Protein AF-A0A7S3TYK2-F1 (afdb_monomer)

Organism: NCBI:txid141414

Nearest PDB structures (foldseek):
  1ftf-assembly1_C  TM=8.155E-01  e=1.226E-03  Streptococcus pneumoniae
  5cxd-assembly1_A  TM=7.298E-01  e=4.587E-03  Staphylococcus aureus subsp. aureus COL
  1fth-assembly1_C  TM=6.265E-01  e=1.226E-03  Streptococcus pneumoniae
  1i7f-assembly1_A-2  TM=2.488E-01  e=5.782E+00  Escherichia coli
  5a2y-assembly1_A  TM=2.028E-01  e=7.805E+00  Gallus gallus

Foldseek 3Di:
DLVVQLVPDPDNVVSVVSSVVVVVVVCVVVVHDDDDDDDDDDDDDDDDDDDDDDDDDDDDDDDDDDDDDDDDDDDDDDDPDDDDDDDDPDDDDDDPPPFPFPQVPDPPVPDDPDDDQWRKTKTKFFFPDDLVQAAPVLVVVLVVDDDPVVSRQSSRQVSRQLVRCVVSVAPCSNPHQAADPVRFTDFDDGPPDPDKTKAKEWEDDHGMIMMIITIDDPVPPVVVVPPPDDNPPPVPDDDDDDDDDDDDDDPPPPPQDQKHKFKYKDFLPPQDDPVLCVQQADPVLVVCLVVVVQVDPHDSRSVSRLQVRQLRRQCRTCCSRLVDDQGSHQWHWRHHPVFWIDIDNPDPSNVVSLQDPPPPDSPPWDKDKTKGWDDDPRMIMMMMMIGTGDD

Secondary structure (DSSP, 8-state):
-HHHHHTT-SSHHHHHHHHHHHHHHHHHHHT-PPP------PPPPPPP--------------------------PPPPPTT---PPPPP-SS----------------TTS-TT------EEEEEESS--GGGS-HHHHHHHTT-SSHHHHHHHHHHHHHHHHHHHHTT---TTS---B-TTS-B-PPBPTT-SS-BEEEEEEEETTEEEEEEEE--TT-S-----SS--TTTTTTS-PPPPPP----------PPPSEEEEEEEEETT----HHHHHHH--HHHHHHHHHTTT---S-HHHHHHHHHHHHHHHHHHHHHHH-S---GGGSEEEE-TTSEEEEE--SHHHHHHHH-TTSSS---PPEEEEEEEEEETTEEEEEEEEEE---

Radius of gyration: 29.58 Å; Cα contacts (8 Å, |Δi|>4): 521; chains: 1; bounding box: 68×80×82 Å

Sequence (391 aa):
RAASLVRRESSPAAAITRLVLTLLVASVHCGRVCHVTASRALPPRLSEAGAPGRQLRTSLPAAAFSTLFLEPLSLPPLAPGFCVGVALPDADAHLPIQIASDSLARSTSHLTPGVTTSAVVRTISRLGVPTAELHPQELARLEKLRTVGRQLEYAAGRIALRRALLLTGNTYGSHPLLSNEFGAVDMPKRKGSEGALLLGSISHTKGLCVAIVAGSDDHCCNLSPVVGFDIDDLRGVCAATEPDVNESKTPEHMCAPRAAVGVDIERVDRRPMTKLGQRILGEMERRDLQMRMSGLTMSMEAELTLRFSIKEALYKALHPLLRTTIPWHAVRVLPLADGTVEVDTSSDSFNKLLTEPGLEGSTNGRLIATARWTEREGFFLTTAVALREGQ

Mean predicted aligned error: 15.67 Å

pLDDT: mean 71.09, std 26.6, range [22.05, 98.31]

Solvent-accessible surface area (backbone atoms only — not comparable to full-atom values): 24557 Å² total; per-residue (Å²): 111,65,75,65,57,36,74,70,44,94,40,73,68,60,21,50,54,52,44,53,53,54,52,51,54,50,24,69,75,65,79,44,89,79,87,82,87,85,80,83,81,77,78,82,87,79,83,89,82,87,90,88,84,80,92,78,94,79,90,75,89,88,79,82,87,80,84,81,85,78,80,88,79,86,76,80,90,76,72,96,85,76,84,83,81,80,83,78,88,74,84,74,82,77,70,78,77,66,83,68,68,68,71,82,72,74,85,72,91,82,65,73,94,83,74,80,74,52,62,57,33,54,26,70,26,48,58,79,58,73,68,86,72,50,41,72,69,48,48,61,49,41,74,69,46,93,41,72,69,59,30,36,52,52,54,16,24,51,44,14,38,51,54,15,42,49,74,69,75,43,91,56,82,85,58,64,72,46,62,48,97,85,63,50,68,47,60,65,68,42,86,96,44,99,71,23,41,44,33,55,26,60,24,60,47,98,64,40,17,33,11,41,28,35,54,46,58,76,89,38,92,70,69,64,74,56,73,89,54,76,80,75,86,64,82,84,72,84,84,84,78,84,84,85,91,77,90,73,94,64,80,87,72,77,75,74,66,50,59,29,32,12,33,21,44,41,54,48,83,51,80,62,58,79,69,48,54,74,69,47,42,38,73,66,48,49,49,38,59,75,70,50,70,39,70,59,92,68,53,68,52,37,49,51,46,47,54,51,29,44,50,51,2,40,46,51,7,42,32,78,64,64,77,54,91,78,58,51,62,22,51,48,70,44,59,39,79,88,27,43,39,54,63,43,61,84,37,72,66,33,52,48,68,61,68,50,91,76,55,85,66,84,53,94,35,53,77,49,62,50,43,38,42,50,80,54,97,62,25,38,39,20,38,17,43,22,38,54,44,83,125

Structure (mmCIF, N/CA/C/O backbone):
data_AF-A0A7S3TYK2-F1
#
_entry.id   AF-A0A7S3TYK2-F1
#
loop_
_atom_site.group_PDB
_atom_site.id
_atom_site.type_symbol
_atom_site.label_atom_id
_atom_site.label_alt_id
_atom_site.label_comp_id
_atom_site.label_asym_id
_atom_site.label_entity_id
_atom_site.label_seq_id
_atom_site.pdbx_PDB_ins_code
_atom_site.Cartn_x
_atom_site.Cartn_y
_atom_site.Cartn_z
_atom_site.occupancy
_atom_site.B_iso_or_equiv
_atom_site.auth_seq_id
_atom_site.auth_comp_id
_atom_site.auth_asym_id
_atom_site.auth_atom_id
_atom_site.pdbx_PDB_model_num
ATOM 1 N N . ARG A 1 1 ? 42.952 -30.015 13.630 1.00 57.53 1 ARG A N 1
ATOM 2 C CA . ARG A 1 1 ? 42.406 -28.690 14.034 1.00 57.53 1 ARG A CA 1
ATOM 3 C C . ARG A 1 1 ? 40.971 -28.777 14.563 1.00 57.53 1 ARG A C 1
ATOM 5 O O . ARG A 1 1 ? 40.733 -28.292 15.657 1.00 57.53 1 ARG A O 1
ATOM 12 N N . ALA A 1 2 ? 40.028 -29.434 13.877 1.00 50.53 2 ALA A N 1
ATOM 13 C CA . ALA A 1 2 ? 38.657 -29.579 14.393 1.00 50.53 2 ALA A CA 1
ATOM 14 C C . ALA A 1 2 ? 38.597 -30.315 15.753 1.00 50.53 2 ALA A C 1
ATOM 16 O O . ALA A 1 2 ? 38.024 -29.808 16.710 1.00 50.53 2 ALA A O 1
ATOM 17 N N . ALA A 1 3 ? 39.326 -31.426 15.902 1.00 54.59 3 ALA A N 1
ATOM 18 C CA . ALA A 1 3 ? 39.396 -32.170 17.166 1.00 54.59 3 ALA A CA 1
ATOM 19 C C . ALA A 1 3 ? 40.018 -31.387 18.346 1.00 54.59 3 ALA A C 1
ATOM 21 O O . ALA A 1 3 ? 39.731 -31.697 19.498 1.00 54.59 3 ALA A O 1
ATOM 22 N N . SER A 1 4 ? 40.862 -30.377 18.093 1.00 59.19 4 SER A N 1
ATOM 23 C CA . SER A 1 4 ? 41.427 -29.526 19.155 1.00 59.19 4 SER A CA 1
ATOM 24 C C . SER A 1 4 ? 40.485 -28.390 19.567 1.00 59.19 4 SER A C 1
ATOM 26 O O . SER A 1 4 ? 40.604 -27.895 20.682 1.00 59.19 4 SER A O 1
ATOM 28 N N . LEU A 1 5 ? 39.546 -27.994 18.697 1.00 57.41 5 LEU A N 1
ATOM 29 C CA . LEU A 1 5 ? 38.489 -27.024 19.009 1.00 57.41 5 LEU A CA 1
ATOM 30 C C . LEU A 1 5 ? 37.392 -27.657 19.876 1.00 57.41 5 LEU A C 1
ATOM 32 O O . LEU A 1 5 ? 36.951 -27.041 20.837 1.00 57.41 5 LEU A O 1
ATOM 36 N N . VAL A 1 6 ? 37.037 -28.916 19.603 1.00 65.88 6 VAL A N 1
ATOM 37 C CA . VAL A 1 6 ? 36.056 -29.699 20.382 1.00 65.88 6 VAL A CA 1
ATOM 38 C C . VAL A 1 6 ? 36.485 -29.872 21.844 1.00 65.88 6 VAL A C 1
ATOM 40 O O . VAL A 1 6 ? 35.652 -29.792 22.736 1.00 65.88 6 VAL A O 1
ATOM 43 N N . ARG A 1 7 ? 37.789 -30.041 22.118 1.00 68.50 7 ARG A N 1
ATOM 44 C CA . ARG A 1 7 ? 38.314 -30.231 23.488 1.00 68.50 7 ARG A CA 1
ATOM 45 C C . ARG A 1 7 ? 38.231 -28.991 24.384 1.00 68.50 7 ARG A C 1
ATOM 47 O O . ARG A 1 7 ? 38.480 -29.112 25.576 1.00 68.50 7 ARG A O 1
ATOM 54 N N . ARG A 1 8 ? 37.948 -27.809 23.827 1.00 70.94 8 ARG A N 1
ATOM 55 C CA . ARG A 1 8 ? 37.849 -26.553 24.592 1.00 70.94 8 ARG A CA 1
ATOM 56 C C . ARG A 1 8 ? 36.420 -26.208 25.007 1.00 70.94 8 ARG A C 1
ATOM 58 O O . ARG A 1 8 ? 36.238 -25.254 25.754 1.00 70.94 8 ARG A O 1
ATOM 65 N N . GLU A 1 9 ? 35.428 -26.956 24.534 1.00 83.25 9 GLU A N 1
ATOM 66 C CA . GLU A 1 9 ? 34.027 -26.714 24.866 1.00 83.25 9 GLU A CA 1
ATOM 67 C C . GLU A 1 9 ? 33.647 -27.454 26.150 1.00 83.25 9 GLU A C 1
ATOM 69 O O . GLU A 1 9 ? 33.876 -28.655 26.284 1.00 83.25 9 GLU A O 1
ATOM 74 N N . SER A 1 10 ? 33.041 -26.738 27.095 1.00 63.88 10 SER A N 1
ATOM 75 C CA . SER A 1 10 ? 32.601 -27.290 28.383 1.00 63.88 10 SER A CA 1
ATOM 76 C C . SER A 1 10 ? 31.317 -28.120 28.280 1.00 63.88 10 SER A C 1
ATOM 78 O O . SER A 1 10 ? 31.002 -28.878 29.194 1.00 63.88 10 SER A O 1
ATOM 80 N N . SER A 1 11 ? 30.583 -28.009 27.166 1.00 83.44 11 SER A N 1
ATOM 81 C CA . SER A 1 11 ? 29.354 -28.759 26.905 1.00 83.44 11 SER A CA 1
ATOM 82 C C . SER A 1 11 ? 29.514 -29.693 25.700 1.00 83.44 11 SER A C 1
ATOM 84 O O . SER A 1 11 ? 29.890 -29.227 24.619 1.00 83.44 11 SER A O 1
ATOM 86 N N . PRO A 1 12 ? 29.146 -30.985 25.823 1.00 73.38 12 PRO A N 1
ATOM 87 C CA . PRO A 1 12 ? 29.157 -31.930 24.707 1.00 73.38 12 PRO A CA 1
ATOM 88 C C . PRO A 1 12 ? 28.319 -31.461 23.511 1.00 73.38 12 PRO A C 1
ATOM 90 O O . PRO A 1 12 ? 28.719 -31.652 22.365 1.00 73.38 12 PRO A O 1
ATOM 93 N N . ALA A 1 13 ? 27.187 -30.796 23.766 1.00 68.25 13 ALA A N 1
ATOM 94 C CA . ALA A 1 13 ? 26.319 -30.274 22.713 1.00 68.25 13 ALA A CA 1
ATOM 95 C C . ALA A 1 13 ? 26.994 -29.129 21.938 1.00 68.25 13 ALA A C 1
ATOM 97 O O . ALA A 1 13 ? 26.976 -29.121 20.709 1.00 68.25 13 ALA A O 1
ATOM 98 N N . ALA A 1 14 ? 27.663 -28.208 22.641 1.00 70.94 14 ALA A N 1
ATOM 99 C CA . ALA A 1 14 ? 28.413 -27.119 22.011 1.00 70.94 14 ALA A CA 1
ATOM 100 C C . ALA A 1 14 ? 29.589 -27.654 21.175 1.00 70.94 14 ALA A C 1
ATOM 102 O O . ALA A 1 14 ? 29.828 -27.191 20.058 1.00 70.94 14 ALA A O 1
ATOM 103 N N . ALA A 1 15 ? 30.268 -28.687 21.679 1.00 73.88 15 ALA A N 1
ATOM 104 C CA . ALA A 1 15 ? 31.378 -29.339 20.999 1.00 73.88 15 ALA A CA 1
ATOM 105 C C . ALA A 1 15 ? 30.942 -30.008 19.681 1.00 73.88 15 ALA A C 1
ATOM 107 O O . ALA A 1 15 ? 31.610 -29.852 18.656 1.00 73.88 15 ALA A O 1
ATOM 108 N N . ILE A 1 16 ? 29.794 -30.696 19.687 1.00 74.88 16 ILE A N 1
ATOM 109 C CA . ILE A 1 16 ? 29.218 -31.345 18.500 1.00 74.88 16 ILE A CA 1
ATOM 110 C C . ILE A 1 16 ? 28.771 -30.299 17.475 1.00 74.88 16 ILE A C 1
ATOM 112 O O . ILE A 1 16 ? 29.175 -30.381 16.315 1.00 74.88 16 ILE A O 1
ATOM 116 N N . THR A 1 17 ? 28.020 -29.276 17.890 1.00 74.81 17 THR A N 1
ATOM 117 C CA . THR A 1 17 ? 27.555 -28.210 16.986 1.00 74.81 17 THR A CA 1
ATOM 118 C C . THR A 1 17 ? 28.724 -27.500 16.306 1.00 74.81 17 THR A C 1
ATOM 120 O O . THR A 1 17 ? 28.705 -27.277 15.094 1.00 74.81 17 THR A O 1
ATOM 123 N N . ARG A 1 18 ? 29.792 -27.199 17.054 1.00 75.50 18 ARG A N 1
ATOM 124 C CA . ARG A 1 18 ? 30.977 -26.517 16.517 1.00 75.50 18 ARG A CA 1
ATOM 125 C C . ARG A 1 18 ? 31.785 -27.403 15.568 1.00 75.50 18 ARG A C 1
ATOM 127 O O . ARG A 1 18 ? 32.309 -26.906 14.568 1.00 75.50 18 ARG A O 1
ATOM 134 N N . LEU A 1 19 ? 31.857 -28.707 15.840 1.00 77.94 19 LEU A N 1
ATOM 135 C CA . LEU A 1 19 ? 32.480 -29.684 14.947 1.00 77.94 19 LEU A CA 1
ATOM 136 C C . LEU A 1 19 ? 31.722 -29.786 13.617 1.00 77.94 19 LEU A C 1
ATOM 138 O O . LEU A 1 19 ? 32.347 -29.712 12.560 1.00 77.94 19 LEU A O 1
ATOM 142 N N . VAL A 1 20 ? 30.392 -29.888 13.675 1.00 74.75 20 VAL A N 1
ATOM 143 C CA . VAL A 1 20 ? 29.521 -29.987 12.494 1.00 74.75 20 VAL A CA 1
ATOM 144 C C . VAL A 1 20 ? 29.628 -28.730 11.631 1.00 74.75 20 VAL A C 1
ATOM 146 O O . VAL A 1 20 ? 29.866 -28.842 10.430 1.00 74.75 20 VAL A O 1
ATOM 149 N N . LEU A 1 21 ? 29.572 -27.535 12.232 1.00 71.44 21 LEU A N 1
ATOM 150 C CA . LEU A 1 21 ? 29.748 -26.275 11.499 1.00 71.44 21 LEU A CA 1
ATOM 151 C C . LEU A 1 21 ? 31.120 -26.180 10.821 1.00 71.44 21 LEU A C 1
ATOM 153 O O . LEU A 1 21 ? 31.219 -25.768 9.668 1.00 71.44 21 LEU A O 1
ATOM 157 N N . THR A 1 22 ? 32.182 -26.589 11.517 1.00 75.81 22 THR A N 1
ATOM 158 C CA . THR A 1 22 ? 33.546 -26.533 10.968 1.00 75.81 22 THR A CA 1
ATOM 159 C C . THR A 1 22 ? 33.706 -27.476 9.772 1.00 75.81 22 THR A C 1
ATOM 161 O O . THR A 1 22 ? 34.345 -27.118 8.784 1.00 75.81 22 THR A O 1
ATOM 164 N N . LEU A 1 23 ? 33.114 -28.671 9.840 1.00 74.50 23 LEU A N 1
ATOM 165 C CA . LEU A 1 23 ? 33.174 -29.661 8.763 1.00 74.50 23 LEU A CA 1
ATOM 166 C C . LEU A 1 23 ? 32.279 -29.281 7.574 1.00 74.50 23 LEU A C 1
ATOM 168 O O . LEU A 1 23 ? 32.667 -29.527 6.432 1.00 74.50 23 LEU A O 1
ATOM 172 N N . LEU A 1 24 ? 31.143 -28.619 7.816 1.00 69.50 24 LEU A N 1
ATOM 173 C CA . LEU A 1 24 ? 30.298 -28.038 6.767 1.00 69.50 24 LEU A CA 1
ATOM 174 C C . LEU A 1 24 ? 31.032 -26.937 5.997 1.00 69.50 24 LEU A C 1
ATOM 176 O O . LEU A 1 24 ? 31.097 -26.994 4.772 1.00 69.50 24 LEU A O 1
ATOM 180 N N . VAL A 1 25 ? 31.657 -25.985 6.699 1.00 70.06 25 VAL A N 1
ATOM 181 C CA . VAL A 1 25 ? 32.427 -24.905 6.057 1.00 70.06 25 VAL A CA 1
ATOM 182 C C . VAL A 1 25 ? 33.594 -25.470 5.240 1.00 70.06 25 VAL A C 1
ATOM 184 O O . VAL A 1 25 ? 33.816 -25.045 4.107 1.00 70.06 25 VAL A O 1
ATOM 187 N N . ALA A 1 26 ? 34.303 -26.470 5.773 1.00 66.25 26 ALA A N 1
ATOM 188 C CA . ALA A 1 26 ? 35.385 -27.137 5.050 1.00 66.25 26 ALA A CA 1
ATOM 189 C C . ALA A 1 26 ? 34.886 -27.898 3.806 1.00 66.25 26 ALA A C 1
ATOM 191 O O . ALA A 1 26 ? 35.531 -27.853 2.762 1.00 66.25 26 ALA A O 1
ATOM 192 N N . SER A 1 27 ? 33.721 -28.547 3.886 1.00 66.12 27 SER A N 1
ATOM 193 C CA . SER A 1 27 ? 33.131 -29.288 2.760 1.00 66.12 27 SER A CA 1
ATOM 194 C C . SER A 1 27 ? 32.683 -28.354 1.630 1.00 66.12 27 SER A C 1
ATOM 196 O O . SER A 1 27 ? 32.920 -28.654 0.461 1.00 66.12 27 SER A O 1
ATOM 198 N N . VAL A 1 28 ? 32.127 -27.183 1.972 1.00 64.38 28 VAL A N 1
ATOM 199 C CA . VAL A 1 28 ? 31.764 -26.133 1.003 1.00 64.38 28 VAL A CA 1
ATOM 200 C C . VAL A 1 28 ? 33.003 -25.569 0.304 1.00 64.38 28 VAL A C 1
ATOM 202 O O . VAL A 1 28 ? 32.980 -25.363 -0.904 1.00 64.38 28 VAL A O 1
ATOM 205 N N . HIS A 1 29 ? 34.104 -25.357 1.031 1.00 58.84 29 HIS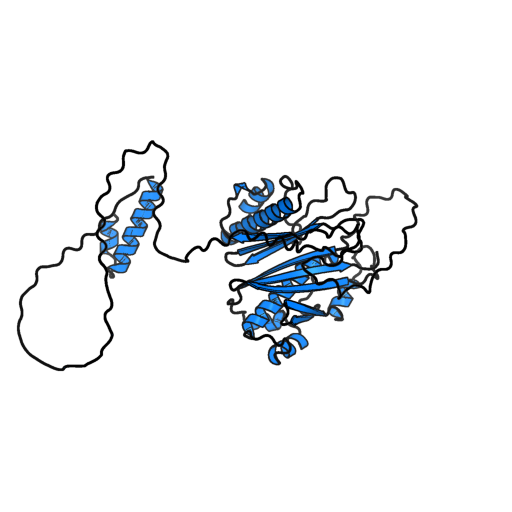 A N 1
ATOM 206 C CA . HIS A 1 29 ? 35.347 -24.855 0.433 1.00 58.84 29 HIS A CA 1
ATOM 207 C C . HIS A 1 29 ? 36.087 -25.889 -0.425 1.00 58.84 29 HIS A C 1
ATOM 209 O O . HIS A 1 29 ? 36.762 -25.513 -1.379 1.00 58.84 29 HIS A O 1
ATOM 215 N N . CYS A 1 30 ? 35.989 -27.181 -0.101 1.00 62.91 30 CYS A N 1
ATOM 216 C CA . CYS A 1 30 ? 36.745 -28.229 -0.792 1.00 62.91 30 CYS A CA 1
ATOM 217 C C . CYS A 1 30 ? 35.944 -28.990 -1.860 1.00 62.91 30 CYS A C 1
ATOM 219 O O . CYS A 1 30 ? 36.505 -29.881 -2.499 1.00 62.91 30 CYS A O 1
ATOM 221 N N . GLY A 1 31 ? 34.653 -28.689 -2.044 1.00 52.34 31 GLY A N 1
ATOM 222 C CA . GLY A 1 31 ? 33.799 -29.343 -3.044 1.00 52.34 31 GLY A CA 1
ATOM 223 C C . GLY A 1 31 ? 33.632 -30.854 -2.837 1.00 52.34 31 GLY A C 1
ATOM 224 O O . GLY A 1 31 ? 33.371 -31.582 -3.791 1.00 52.34 31 GLY A O 1
ATOM 225 N N . ARG A 1 32 ? 33.823 -31.352 -1.608 1.00 59.31 32 ARG A N 1
ATOM 226 C CA . ARG A 1 32 ? 33.718 -32.778 -1.255 1.00 59.31 32 ARG A CA 1
ATOM 227 C C . ARG A 1 32 ? 32.780 -32.963 -0.071 1.00 59.31 32 ARG A C 1
ATOM 229 O O . ARG A 1 32 ? 32.849 -32.212 0.898 1.00 59.31 32 ARG A O 1
ATOM 236 N N . VAL A 1 33 ? 31.947 -34.000 -0.133 1.00 52.78 33 VAL A N 1
ATOM 237 C CA . VAL A 1 33 ? 31.045 -34.389 0.957 1.00 52.78 33 VAL A CA 1
ATOM 238 C C . VAL A 1 33 ? 31.831 -35.198 1.990 1.00 52.78 33 VAL A C 1
ATOM 240 O O . VAL A 1 33 ? 32.368 -36.259 1.679 1.00 52.78 33 VAL A O 1
ATOM 243 N N . CYS A 1 34 ? 31.913 -34.700 3.224 1.00 51.66 34 CYS A N 1
ATOM 244 C CA . CYS A 1 34 ? 32.485 -35.446 4.344 1.00 51.66 34 CYS A CA 1
ATOM 245 C C . CYS A 1 34 ? 31.383 -36.227 5.072 1.00 51.66 34 CYS A C 1
ATOM 247 O O . CYS A 1 34 ? 30.468 -35.623 5.629 1.00 51.66 34 CYS A O 1
ATOM 249 N N . HIS A 1 35 ? 31.492 -37.556 5.134 1.00 43.44 35 HIS A N 1
ATOM 250 C CA . HIS A 1 35 ? 30.648 -38.370 6.011 1.00 43.44 35 HIS A CA 1
ATOM 251 C C . HIS A 1 35 ? 31.248 -38.426 7.419 1.00 43.44 35 HIS A C 1
ATOM 253 O O . HIS A 1 35 ? 32.410 -38.791 7.593 1.00 43.44 35 HIS A O 1
ATOM 259 N N . VAL A 1 36 ? 30.452 -38.070 8.429 1.00 44.28 36 VAL A N 1
ATOM 260 C CA . VAL A 1 36 ? 30.838 -38.153 9.843 1.00 44.28 36 VAL A CA 1
ATOM 261 C C . VAL A 1 36 ? 29.920 -39.150 10.532 1.00 44.28 36 VAL A C 1
ATOM 263 O O . VAL A 1 36 ? 28.745 -38.870 10.751 1.00 44.28 36 VAL A O 1
ATOM 266 N N . THR A 1 37 ? 30.453 -40.312 10.890 1.00 36.19 37 THR A N 1
ATOM 267 C CA . THR A 1 37 ? 29.760 -41.303 11.717 1.00 36.19 37 THR A CA 1
ATOM 268 C C . THR A 1 37 ? 30.223 -41.171 13.163 1.00 36.19 37 THR A C 1
ATOM 270 O O . THR A 1 37 ? 31.395 -41.368 13.481 1.00 36.19 37 THR A O 1
ATOM 273 N N . ALA A 1 38 ? 29.299 -40.830 14.061 1.00 38.00 38 ALA A N 1
ATOM 274 C CA . ALA A 1 38 ? 29.536 -40.866 15.498 1.00 38.00 38 ALA A CA 1
ATOM 275 C C . ALA A 1 38 ? 29.040 -42.210 16.042 1.00 38.00 38 ALA A C 1
ATOM 277 O O . ALA A 1 38 ? 27.839 -42.466 16.050 1.00 38.00 38 ALA A O 1
ATOM 278 N N . SER A 1 39 ? 29.955 -43.069 16.495 1.00 30.45 39 SER A N 1
ATOM 279 C CA . SER A 1 39 ? 29.592 -44.313 17.178 1.00 30.45 39 SER A CA 1
ATOM 280 C C . SER A 1 39 ? 29.757 -44.127 18.684 1.00 30.45 39 SER A C 1
ATOM 282 O O . SER A 1 39 ? 30.829 -43.749 19.163 1.00 30.45 39 SER A O 1
ATOM 284 N N . ARG A 1 40 ? 28.678 -44.335 19.442 1.00 32.88 40 ARG A N 1
ATOM 285 C CA . ARG A 1 40 ? 28.675 -44.206 20.903 1.00 32.88 40 ARG A CA 1
ATOM 286 C C . ARG A 1 40 ? 29.129 -45.535 21.505 1.00 32.88 40 ARG A C 1
ATOM 288 O O . ARG A 1 40 ? 28.335 -46.461 21.614 1.00 32.88 40 ARG A O 1
ATOM 295 N N . ALA A 1 41 ? 30.394 -45.628 21.910 1.00 31.11 41 ALA A N 1
ATOM 296 C CA . ALA A 1 41 ? 30.850 -46.737 22.743 1.00 31.11 41 ALA A CA 1
ATOM 297 C C . ALA A 1 41 ? 30.237 -46.586 24.147 1.00 31.11 41 ALA A C 1
ATOM 299 O O . ALA A 1 41 ? 30.532 -45.628 24.864 1.00 31.11 41 ALA A O 1
ATOM 300 N N . LEU A 1 42 ? 29.333 -47.495 24.518 1.00 32.03 42 LEU A N 1
ATOM 301 C CA . LEU A 1 42 ? 28.845 -47.619 25.893 1.00 32.03 42 LEU A CA 1
ATOM 302 C C . LEU A 1 42 ? 29.972 -48.196 26.768 1.00 32.03 42 LEU A C 1
ATOM 304 O O . LEU A 1 42 ? 30.588 -49.184 26.364 1.00 32.03 42 LEU A O 1
ATOM 308 N N . PRO A 1 43 ? 30.259 -47.621 27.949 1.00 36.41 43 PRO A N 1
ATOM 309 C CA . PRO A 1 43 ? 31.208 -48.221 28.877 1.00 36.41 43 PRO A CA 1
ATOM 310 C C . PRO A 1 43 ? 30.629 -49.519 29.474 1.00 36.41 43 PRO A C 1
ATOM 312 O O . PRO A 1 43 ? 29.403 -49.664 29.558 1.00 36.41 43 PRO A O 1
ATOM 315 N N . PRO A 1 44 ? 31.483 -50.467 29.900 1.00 34.44 44 PRO A N 1
ATOM 316 C CA . PRO A 1 44 ? 31.028 -51.713 30.501 1.00 34.44 44 PRO A CA 1
ATOM 317 C C . PRO A 1 44 ? 30.313 -51.443 31.831 1.00 34.44 44 PRO A C 1
ATOM 319 O O . PRO A 1 44 ? 30.749 -50.619 32.637 1.00 34.44 44 PRO A O 1
ATOM 322 N N . ARG A 1 45 ? 29.196 -52.149 32.046 1.00 31.14 45 ARG A N 1
ATOM 323 C CA . ARG A 1 45 ? 28.434 -52.142 33.301 1.00 31.14 45 ARG A CA 1
ATOM 324 C C . ARG A 1 45 ? 29.325 -52.640 34.443 1.00 31.14 45 ARG A C 1
ATOM 326 O O . ARG A 1 45 ? 29.770 -53.782 34.406 1.00 31.14 45 ARG A O 1
ATOM 333 N N . LEU A 1 46 ? 29.529 -51.805 35.459 1.00 36.69 46 LEU A N 1
ATOM 334 C CA . LEU A 1 46 ? 29.974 -52.247 36.779 1.00 36.69 46 LEU A CA 1
ATOM 335 C C . LEU A 1 46 ? 28.747 -52.614 37.621 1.00 36.69 46 LEU A C 1
ATOM 337 O O . LEU A 1 46 ? 27.721 -51.934 37.582 1.00 36.69 46 LEU A O 1
ATOM 341 N N 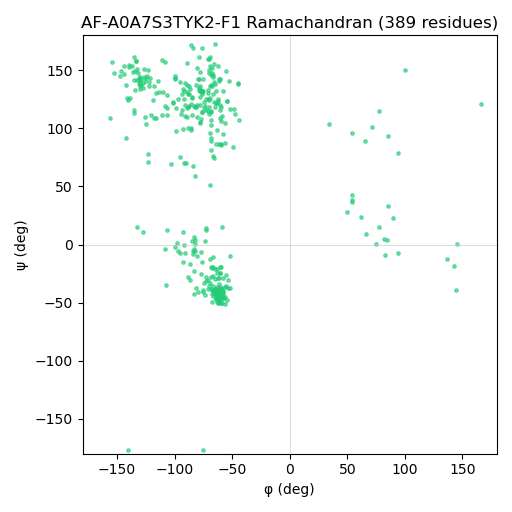. SER A 1 47 ? 28.875 -53.742 38.308 1.00 36.00 47 SER A N 1
ATOM 342 C CA . SER A 1 47 ? 27.877 -54.437 39.114 1.00 36.00 47 SER A CA 1
ATOM 343 C C . SER A 1 47 ? 27.493 -53.710 40.407 1.00 36.00 47 SER A C 1
ATOM 345 O O . SER A 1 47 ? 28.207 -52.849 40.913 1.00 36.00 47 SER A O 1
ATOM 347 N N . GLU A 1 48 ? 26.336 -54.128 40.909 1.00 42.41 48 GLU A N 1
ATOM 348 C CA . GLU A 1 48 ? 25.536 -53.659 42.039 1.00 42.41 48 GLU A CA 1
ATOM 349 C C . GLU A 1 48 ? 26.245 -53.598 43.405 1.00 42.41 48 GLU A C 1
ATOM 351 O O . GLU A 1 48 ? 27.045 -54.468 43.740 1.00 42.41 48 GLU A O 1
ATOM 356 N N . ALA A 1 49 ? 25.815 -52.645 44.245 1.00 34.38 49 ALA A N 1
ATOM 357 C CA . ALA A 1 49 ? 25.749 -52.804 45.701 1.00 34.38 49 ALA A CA 1
ATOM 358 C C . ALA A 1 49 ? 24.715 -51.838 46.330 1.00 34.38 49 ALA A C 1
ATOM 360 O O . ALA A 1 49 ? 24.942 -50.636 46.399 1.00 34.38 49 ALA A O 1
ATOM 361 N N . GLY A 1 50 ? 23.593 -52.397 46.804 1.00 34.06 50 GLY A N 1
ATOM 362 C CA . GLY A 1 50 ? 23.084 -52.199 48.171 1.00 34.06 50 GLY A CA 1
ATOM 363 C C . GLY A 1 50 ? 22.353 -50.906 48.591 1.00 34.06 50 GLY A C 1
ATOM 364 O O . GLY A 1 50 ? 22.983 -49.890 48.846 1.00 34.06 50 GLY A O 1
ATOM 365 N N . ALA A 1 51 ? 21.063 -51.092 48.927 1.00 34.75 51 ALA A N 1
ATOM 366 C CA . ALA A 1 51 ? 20.317 -50.499 50.063 1.00 34.75 51 ALA A CA 1
ATOM 367 C C . ALA A 1 51 ? 19.378 -49.276 49.825 1.00 34.75 51 ALA A C 1
ATOM 369 O O . ALA A 1 51 ? 19.566 -48.510 48.885 1.00 34.75 51 ALA A O 1
ATOM 370 N N . PRO A 1 52 ? 18.289 -49.142 50.630 1.00 46.75 52 PRO A N 1
ATOM 371 C CA . PRO A 1 52 ? 16.952 -48.807 50.120 1.00 46.75 52 PRO A CA 1
ATOM 372 C C . PRO A 1 52 ? 16.440 -47.408 50.507 1.00 46.75 52 PRO A C 1
ATOM 374 O O . PRO A 1 52 ? 16.809 -46.862 51.544 1.00 46.75 52 PRO A O 1
ATOM 377 N N . GLY A 1 53 ? 15.466 -46.875 49.756 1.00 31.41 53 GLY A N 1
ATOM 378 C CA . GLY A 1 53 ? 14.628 -45.792 50.278 1.00 31.41 53 GLY A CA 1
ATOM 379 C C . GLY A 1 53 ? 13.773 -45.026 49.266 1.00 31.41 53 GLY A C 1
ATOM 380 O O . GLY A 1 53 ? 14.296 -44.332 48.407 1.00 31.41 53 GLY A O 1
ATOM 381 N N . ARG A 1 54 ? 12.454 -45.069 49.500 1.00 31.39 54 ARG A N 1
ATOM 382 C CA . ARG A 1 54 ? 11.375 -44.182 49.011 1.00 31.39 54 ARG A CA 1
ATOM 383 C C . ARG A 1 54 ? 10.961 -44.254 47.533 1.00 31.39 54 ARG A C 1
ATOM 385 O O . ARG A 1 54 ? 11.499 -43.595 46.653 1.00 31.39 54 ARG A O 1
ATOM 392 N N . GLN A 1 55 ? 9.843 -44.956 47.336 1.00 33.12 55 GLN A N 1
ATOM 393 C CA . GLN A 1 55 ? 8.924 -44.787 46.213 1.00 33.12 55 GLN A CA 1
ATOM 394 C C . GLN A 1 55 ? 8.311 -43.378 46.213 1.00 33.12 55 GLN A C 1
ATOM 396 O O . GLN A 1 55 ? 7.652 -42.982 47.174 1.00 33.12 55 GLN A O 1
ATOM 401 N N . LEU A 1 56 ? 8.447 -42.670 45.095 1.00 29.53 56 LEU A N 1
ATOM 402 C CA . LEU A 1 56 ? 7.563 -41.577 44.700 1.00 29.53 56 LEU A CA 1
ATOM 403 C C . LEU A 1 56 ? 6.952 -41.962 43.352 1.00 29.53 56 LEU A C 1
ATOM 405 O O . LEU A 1 56 ? 7.647 -42.090 42.347 1.00 29.53 56 LEU A O 1
ATOM 409 N N . ARG A 1 57 ? 5.642 -42.226 43.370 1.00 30.61 57 ARG A N 1
ATOM 410 C CA . ARG A 1 57 ? 4.822 -42.450 42.179 1.00 30.61 57 ARG A CA 1
ATOM 411 C C . ARG A 1 57 ? 4.614 -41.115 41.468 1.00 30.61 57 ARG A C 1
ATOM 413 O O . ARG A 1 57 ? 3.904 -40.265 41.993 1.00 30.61 57 ARG A O 1
ATOM 420 N N . THR A 1 58 ? 5.121 -40.986 40.249 1.00 29.66 58 THR A N 1
ATOM 421 C CA . THR A 1 58 ? 4.507 -40.141 39.220 1.00 29.66 58 THR A CA 1
ATOM 422 C C . THR A 1 58 ? 4.498 -40.917 37.907 1.00 29.66 58 THR A C 1
ATOM 424 O O . THR A 1 58 ? 5.525 -41.332 37.379 1.00 29.66 58 THR A O 1
ATOM 427 N N . SER A 1 59 ? 3.292 -41.201 37.429 1.00 28.83 59 SER A N 1
ATOM 428 C CA . SER A 1 59 ? 3.009 -41.873 36.167 1.00 28.83 59 SER A CA 1
ATOM 429 C C . SER A 1 59 ? 2.978 -40.850 35.032 1.00 28.83 59 SER A C 1
ATOM 431 O O . SER A 1 59 ? 2.138 -39.954 35.049 1.00 28.83 59 SER A O 1
ATOM 433 N N . LEU A 1 60 ? 3.837 -41.024 34.029 1.00 30.34 60 LEU A N 1
ATOM 434 C CA . LEU A 1 60 ? 3.680 -40.460 32.686 1.00 30.34 60 LEU A CA 1
ATOM 435 C C . LEU A 1 60 ? 3.876 -41.606 31.678 1.00 30.34 60 LEU A C 1
ATOM 437 O O . LEU A 1 60 ? 4.791 -42.411 31.869 1.00 30.34 60 LEU A O 1
ATOM 441 N N . PRO A 1 61 ? 3.015 -41.745 30.655 1.00 34.50 61 PRO A N 1
ATOM 442 C CA . PRO A 1 61 ? 3.027 -42.917 29.793 1.00 34.50 61 PRO A CA 1
ATOM 443 C C . PRO A 1 61 ? 4.160 -42.848 28.765 1.00 34.50 61 PRO A C 1
ATOM 445 O O . PRO A 1 61 ? 4.344 -41.852 28.067 1.00 34.50 61 PRO A O 1
ATOM 448 N N . ALA A 1 62 ? 4.889 -43.957 28.665 1.00 31.50 62 ALA A N 1
ATOM 449 C CA . ALA A 1 62 ? 5.794 -44.266 27.573 1.00 31.50 62 ALA A CA 1
ATOM 450 C C . ALA A 1 62 ? 4.983 -44.705 26.345 1.00 31.50 62 ALA A C 1
ATOM 452 O O . ALA A 1 62 ? 4.165 -45.618 26.444 1.00 31.50 62 ALA A O 1
ATOM 453 N N . ALA A 1 63 ? 5.246 -44.104 25.185 1.00 29.45 63 ALA A N 1
ATOM 454 C CA . ALA A 1 63 ? 4.773 -44.618 23.907 1.00 29.45 63 ALA A CA 1
ATOM 455 C C . ALA A 1 63 ? 5.898 -44.571 22.860 1.00 29.45 63 ALA A C 1
ATOM 457 O O . ALA A 1 63 ? 6.358 -43.506 22.463 1.00 29.45 63 ALA A O 1
ATOM 458 N N . ALA A 1 64 ? 6.310 -45.779 22.468 1.00 27.67 64 ALA A N 1
ATOM 459 C CA . ALA A 1 64 ? 6.813 -46.210 21.164 1.00 27.67 64 ALA A CA 1
ATOM 460 C C . ALA A 1 64 ? 8.001 -45.459 20.521 1.00 27.67 64 ALA A C 1
ATOM 462 O O . ALA A 1 64 ? 7.829 -44.543 19.724 1.00 27.67 64 ALA A O 1
ATOM 463 N N . PHE A 1 65 ? 9.209 -45.999 20.712 1.00 25.34 65 PHE A N 1
ATOM 464 C CA . PHE A 1 65 ? 10.233 -45.969 19.664 1.00 25.34 65 PHE A CA 1
ATOM 465 C C . PHE A 1 65 ? 10.000 -47.168 18.738 1.00 25.34 65 PHE A C 1
ATOM 467 O O . PHE A 1 65 ? 10.177 -48.311 19.154 1.00 25.34 65 PHE A O 1
ATOM 474 N N . SER A 1 66 ? 9.588 -46.909 17.495 1.00 25.34 66 SER A N 1
ATOM 475 C CA . SER A 1 66 ? 9.612 -47.914 16.428 1.00 25.34 66 SER A CA 1
ATOM 476 C C . SER A 1 66 ? 10.966 -47.864 15.730 1.00 25.34 66 SER A C 1
ATOM 478 O O . SER A 1 66 ? 11.347 -46.845 15.157 1.00 25.34 66 SER A O 1
ATOM 480 N N . THR A 1 67 ? 11.697 -48.970 15.796 1.00 25.23 67 THR A N 1
ATOM 481 C CA . THR A 1 67 ? 12.951 -49.191 15.075 1.00 25.23 67 THR A CA 1
ATOM 482 C C . THR A 1 67 ? 12.615 -49.597 13.638 1.00 25.23 67 THR A C 1
ATOM 484 O O . THR A 1 67 ? 12.113 -50.696 13.419 1.00 25.23 67 THR A O 1
ATOM 487 N N . LEU A 1 68 ? 12.874 -48.733 12.655 1.00 22.05 68 LEU A N 1
ATOM 488 C CA . LEU A 1 68 ? 12.848 -49.107 11.237 1.00 22.05 68 LEU A CA 1
ATOM 489 C C . LEU A 1 68 ? 14.242 -49.596 10.831 1.00 22.05 68 LEU A C 1
ATOM 491 O O . LEU A 1 68 ? 15.191 -48.817 10.767 1.00 22.05 68 LEU A O 1
ATOM 495 N N . PHE A 1 69 ? 14.357 -50.899 10.578 1.00 24.73 69 PHE A N 1
ATOM 496 C CA . PHE A 1 69 ? 15.469 -51.480 9.829 1.00 24.73 69 PHE A CA 1
ATOM 497 C C . PHE A 1 69 ? 15.296 -51.114 8.349 1.00 24.73 69 PHE A C 1
ATOM 499 O O . PHE A 1 69 ? 14.252 -51.396 7.766 1.00 24.73 69 PHE A O 1
ATOM 506 N N . LEU A 1 70 ? 16.314 -50.503 7.741 1.00 25.11 70 LEU A N 1
ATOM 507 C CA . LEU A 1 70 ? 16.433 -50.400 6.287 1.00 25.11 70 LEU A CA 1
ATOM 508 C C . LEU A 1 70 ? 17.535 -51.361 5.839 1.00 25.11 70 LEU A C 1
ATOM 510 O O . LEU A 1 70 ? 18.690 -51.215 6.241 1.00 25.11 70 LEU A O 1
ATOM 514 N N . GLU A 1 71 ? 17.161 -52.352 5.032 1.00 26.16 71 GLU A N 1
ATOM 515 C CA . GLU A 1 71 ? 18.109 -53.197 4.306 1.00 26.16 71 GLU A CA 1
ATOM 516 C C . GLU A 1 71 ? 18.805 -52.403 3.185 1.00 26.16 71 GLU A C 1
ATOM 518 O O . GLU A 1 71 ? 18.214 -51.475 2.620 1.00 26.16 71 GLU A O 1
ATOM 523 N N . PRO A 1 72 ? 20.056 -52.744 2.828 1.00 27.31 72 PRO A N 1
ATOM 524 C CA . PRO A 1 72 ? 20.777 -52.039 1.781 1.00 27.31 72 PRO A CA 1
ATOM 525 C C . PRO A 1 72 ? 20.291 -52.481 0.392 1.00 27.31 72 PRO A C 1
ATOM 527 O O . PRO A 1 72 ? 20.647 -53.550 -0.103 1.00 27.31 72 PRO A O 1
ATOM 530 N N . LEU A 1 73 ? 19.520 -51.621 -0.276 1.00 26.72 73 LEU A N 1
ATOM 531 C CA . LEU A 1 73 ? 19.268 -51.722 -1.715 1.00 26.72 73 LEU A CA 1
ATOM 532 C C . LEU A 1 73 ? 20.548 -51.367 -2.491 1.00 26.72 73 LEU A C 1
ATOM 534 O O . LEU A 1 73 ? 21.056 -50.249 -2.405 1.00 26.72 73 LEU A O 1
ATOM 538 N N . SER A 1 74 ? 21.062 -52.323 -3.266 1.00 29.69 74 SER A N 1
ATOM 539 C CA . SER A 1 74 ? 22.147 -52.098 -4.227 1.00 29.69 74 SER A CA 1
ATOM 540 C C . SER A 1 74 ? 21.591 -51.386 -5.462 1.00 29.69 74 SER A C 1
ATOM 542 O O . SER A 1 74 ? 20.791 -51.965 -6.194 1.00 29.69 74 SER A O 1
ATOM 544 N N . LEU A 1 75 ? 22.003 -50.139 -5.703 1.00 35.19 75 LEU A N 1
ATOM 545 C CA . LEU A 1 75 ? 21.682 -49.406 -6.934 1.00 35.19 75 LEU A CA 1
ATOM 546 C C . LEU A 1 75 ? 22.863 -49.448 -7.926 1.00 35.19 75 LEU A C 1
ATOM 548 O O . LEU A 1 75 ? 24.018 -49.414 -7.491 1.00 35.19 75 LEU A O 1
ATOM 552 N N . PRO A 1 76 ? 22.606 -49.507 -9.249 1.00 36.16 76 PRO A N 1
ATOM 553 C CA . PRO A 1 76 ? 23.652 -49.480 -10.272 1.00 36.16 76 PRO A CA 1
ATOM 554 C C . PRO A 1 76 ? 24.313 -48.091 -10.386 1.00 36.16 76 PRO A C 1
ATOM 556 O O . PRO A 1 76 ? 23.720 -47.089 -9.976 1.00 36.16 76 PRO A O 1
ATOM 559 N N . PRO A 1 77 ? 25.535 -47.998 -10.950 1.00 34.22 77 PRO A N 1
ATOM 560 C CA . PRO A 1 77 ? 26.269 -46.739 -11.038 1.00 34.22 77 PRO A CA 1
ATOM 561 C C . PRO A 1 77 ? 25.552 -45.737 -11.954 1.00 34.22 77 PRO A C 1
ATOM 563 O O . PRO A 1 77 ? 25.306 -46.010 -13.128 1.00 34.22 77 PRO A O 1
ATOM 566 N N . LEU A 1 78 ? 25.234 -44.560 -11.410 1.00 36.66 78 LEU A N 1
ATOM 567 C CA . LEU A 1 78 ? 24.696 -43.419 -12.153 1.00 36.66 78 LEU A CA 1
ATOM 568 C C . LEU A 1 78 ? 25.820 -42.658 -12.877 1.00 36.66 78 LEU A C 1
ATOM 570 O O . LEU A 1 78 ? 26.922 -42.492 -12.352 1.00 36.66 78 LEU A O 1
ATOM 574 N N . ALA A 1 79 ? 25.514 -42.179 -14.085 1.00 32.19 79 ALA A N 1
ATOM 575 C CA . ALA A 1 79 ? 26.384 -41.357 -14.926 1.00 32.19 79 ALA A CA 1
ATOM 576 C C . ALA A 1 79 ? 26.746 -40.002 -14.265 1.00 32.19 79 ALA A C 1
ATOM 578 O O . ALA A 1 79 ? 25.974 -39.490 -13.447 1.00 32.19 79 ALA A O 1
ATOM 579 N N . PRO A 1 80 ? 27.897 -39.385 -14.613 1.00 27.02 80 PRO A N 1
ATOM 580 C CA . PRO A 1 80 ? 28.328 -38.121 -14.019 1.00 27.02 80 PRO A CA 1
ATOM 581 C C . PRO A 1 80 ? 27.356 -36.990 -14.379 1.00 27.02 80 PRO A C 1
ATOM 583 O O . PRO A 1 80 ? 27.183 -36.666 -15.551 1.00 27.02 80 PRO A O 1
ATOM 586 N N . GLY A 1 81 ? 26.726 -36.389 -13.363 1.00 31.88 81 GLY A N 1
ATOM 587 C CA . GLY A 1 81 ? 25.821 -35.245 -13.536 1.00 31.88 81 GLY A CA 1
ATOM 588 C C . GLY A 1 81 ? 24.611 -35.167 -12.598 1.00 31.88 81 GLY A C 1
ATOM 589 O O . GLY A 1 81 ? 23.843 -34.218 -12.709 1.00 31.88 81 GLY A O 1
ATOM 590 N N . PHE A 1 82 ? 24.424 -36.107 -11.665 1.00 23.20 82 PHE A N 1
ATOM 591 C CA . PHE A 1 82 ? 23.300 -36.075 -10.719 1.00 23.20 82 PHE A CA 1
ATOM 592 C C . PHE A 1 82 ? 23.705 -35.571 -9.327 1.00 23.20 82 PHE A C 1
ATOM 594 O O . PHE A 1 82 ? 24.549 -36.164 -8.656 1.00 23.20 82 PHE A O 1
ATOM 601 N N . CYS A 1 83 ? 23.047 -34.505 -8.865 1.00 23.00 83 CYS A N 1
ATOM 602 C CA . CYS A 1 83 ? 23.065 -34.074 -7.469 1.00 23.00 83 CYS A CA 1
ATOM 603 C C . CYS A 1 83 ? 21.922 -34.764 -6.711 1.00 23.00 83 CYS A C 1
ATOM 605 O O . CYS A 1 83 ? 20.753 -34.534 -7.011 1.00 23.00 83 CYS A O 1
ATOM 607 N N . VAL A 1 84 ? 22.252 -35.579 -5.707 1.00 23.09 84 VAL A N 1
ATOM 608 C CA . VAL A 1 84 ? 21.283 -36.110 -4.736 1.00 23.09 84 VAL A CA 1
ATOM 609 C C . VAL A 1 84 ? 21.223 -35.139 -3.557 1.00 23.09 84 VAL A C 1
ATOM 611 O O . VAL A 1 84 ? 22.192 -34.994 -2.813 1.00 23.09 84 VAL A O 1
ATOM 614 N N . GLY A 1 85 ? 20.100 -34.435 -3.408 1.00 23.02 85 GLY A N 1
ATOM 615 C CA . GLY A 1 85 ? 19.841 -33.568 -2.260 1.00 23.02 85 GLY A CA 1
ATOM 616 C C . GLY A 1 85 ? 19.421 -34.392 -1.044 1.00 23.02 85 GLY A C 1
ATOM 617 O O . GLY A 1 85 ? 18.411 -35.088 -1.088 1.00 23.02 85 GLY A O 1
ATOM 618 N N . VAL A 1 86 ? 20.188 -34.312 0.043 1.00 22.73 86 VAL A N 1
ATOM 619 C CA . VAL A 1 86 ? 19.796 -34.860 1.348 1.00 22.73 86 VAL A CA 1
ATOM 620 C C . VAL A 1 86 ? 18.888 -33.841 2.037 1.00 22.73 86 VAL A C 1
ATOM 622 O O . VAL A 1 86 ? 19.311 -32.717 2.306 1.00 22.73 86 VAL A O 1
ATOM 625 N N . ALA A 1 87 ? 17.642 -34.229 2.311 1.00 22.05 87 ALA A N 1
ATOM 626 C CA . ALA A 1 87 ? 16.704 -33.440 3.101 1.00 22.05 87 ALA A CA 1
ATOM 627 C C . ALA A 1 87 ? 17.135 -33.427 4.579 1.00 22.05 87 ALA A C 1
ATOM 629 O O . ALA A 1 87 ? 17.327 -34.480 5.189 1.00 22.05 87 ALA A O 1
ATOM 630 N N . LEU A 1 88 ? 17.292 -32.231 5.151 1.00 26.16 88 LEU A N 1
ATOM 631 C CA . LEU A 1 88 ? 17.405 -32.036 6.597 1.00 26.16 88 LEU A CA 1
ATOM 632 C C . LEU A 1 88 ? 15.998 -32.105 7.221 1.00 26.16 88 LEU A C 1
ATOM 634 O O . LEU A 1 88 ? 15.061 -31.590 6.610 1.00 26.16 88 LEU A O 1
ATOM 638 N N . PRO A 1 89 ? 15.827 -32.701 8.415 1.00 28.34 89 PRO A N 1
ATOM 639 C CA . PRO A 1 89 ? 14.541 -32.694 9.097 1.00 28.34 89 PRO A CA 1
ATOM 640 C C . PRO A 1 89 ? 14.253 -31.298 9.676 1.00 28.34 89 PRO A C 1
ATOM 642 O O . PRO A 1 89 ? 15.021 -30.789 10.487 1.00 28.34 89 PRO A O 1
ATOM 645 N N . ASP A 1 90 ? 13.154 -30.715 9.195 1.00 33.62 90 ASP A N 1
ATOM 646 C CA . ASP A 1 90 ? 12.351 -29.592 9.699 1.00 33.62 90 ASP A CA 1
ATOM 647 C C . ASP A 1 90 ? 13.031 -28.426 10.446 1.00 33.62 90 ASP A C 1
ATOM 649 O O . ASP A 1 90 ? 13.237 -28.441 11.660 1.00 33.62 90 ASP A O 1
ATOM 653 N N . ALA A 1 91 ? 13.164 -27.313 9.721 1.00 35.41 91 ALA A N 1
ATOM 654 C CA . ALA A 1 91 ? 12.708 -26.012 10.201 1.00 35.41 91 ALA A CA 1
ATOM 655 C C . ALA A 1 91 ? 11.766 -25.446 9.122 1.00 35.41 91 ALA A C 1
ATOM 657 O O . ALA A 1 91 ? 12.213 -25.126 8.024 1.00 35.41 91 ALA A O 1
ATOM 658 N N . ASP A 1 92 ? 10.473 -25.392 9.441 1.00 37.97 92 ASP A N 1
ATOM 659 C CA . ASP A 1 92 ? 9.350 -24.954 8.601 1.00 37.97 92 ASP A CA 1
ATOM 660 C C . ASP A 1 92 ? 9.061 -25.825 7.367 1.00 37.97 92 ASP A C 1
ATOM 662 O O . ASP A 1 92 ? 9.516 -25.568 6.252 1.00 37.97 92 ASP A O 1
ATOM 666 N N . ALA A 1 93 ? 8.207 -26.832 7.577 1.00 32.53 93 ALA A N 1
ATOM 667 C CA . ALA A 1 93 ? 7.561 -27.612 6.533 1.00 32.53 93 ALA A CA 1
ATOM 668 C C . ALA A 1 93 ? 7.035 -26.701 5.407 1.00 32.53 93 ALA A C 1
ATOM 670 O O . ALA A 1 93 ? 6.042 -25.979 5.540 1.00 32.53 93 ALA A O 1
ATOM 671 N N . HIS A 1 94 ? 7.727 -26.741 4.271 1.00 36.81 94 HIS A N 1
ATOM 672 C CA . HIS A 1 94 ? 7.318 -26.093 3.041 1.00 36.81 94 HIS A CA 1
ATOM 673 C C . HIS A 1 94 ? 6.075 -26.790 2.487 1.00 36.81 94 HIS A C 1
ATOM 675 O O . HIS A 1 94 ? 6.174 -27.699 1.667 1.00 36.81 94 HIS A O 1
ATOM 681 N N . LEU A 1 95 ? 4.889 -26.307 2.850 1.00 29.25 95 LEU A N 1
ATOM 682 C CA . LEU A 1 95 ? 3.781 -26.395 1.908 1.00 29.25 95 LEU A CA 1
ATOM 683 C C . LEU A 1 95 ? 4.191 -25.563 0.684 1.00 29.25 95 LEU A C 1
ATOM 685 O O . LEU A 1 95 ? 4.551 -24.387 0.848 1.00 29.25 95 LEU A O 1
ATOM 689 N N . PRO A 1 96 ? 4.211 -26.111 -0.541 1.00 30.19 96 PRO A N 1
ATOM 690 C CA . PRO A 1 96 ? 4.164 -25.262 -1.712 1.00 30.19 96 PRO A CA 1
ATOM 691 C C . PRO A 1 96 ? 2.837 -24.510 -1.609 1.00 30.19 96 PRO A C 1
ATOM 693 O O . PRO A 1 96 ? 1.775 -25.103 -1.774 1.00 30.19 96 PRO A O 1
ATOM 696 N N . ILE A 1 97 ? 2.885 -23.206 -1.322 1.00 37.53 97 ILE A N 1
ATOM 697 C CA . ILE A 1 97 ? 1.805 -22.344 -1.792 1.00 37.53 97 ILE A CA 1
ATOM 698 C C . ILE A 1 97 ? 1.942 -22.479 -3.301 1.00 37.53 97 ILE A C 1
ATOM 700 O O . ILE A 1 97 ? 2.869 -21.918 -3.896 1.00 37.53 97 ILE A O 1
ATOM 704 N N . GLN A 1 98 ? 1.115 -23.347 -3.894 1.00 31.97 98 GLN A N 1
ATOM 705 C CA . GLN A 1 98 ? 0.895 -23.329 -5.328 1.00 31.97 98 GLN A CA 1
ATOM 706 C C . GLN A 1 98 ? 0.709 -21.863 -5.688 1.00 31.97 98 GLN A C 1
ATOM 708 O O . GLN A 1 98 ? 0.079 -21.121 -4.932 1.00 31.97 98 GLN A O 1
ATOM 713 N N . ILE A 1 99 ? 1.303 -21.433 -6.799 1.00 34.19 99 ILE A N 1
ATOM 714 C CA . ILE A 1 99 ? 0.959 -20.153 -7.403 1.00 34.19 99 ILE A CA 1
ATOM 715 C C . ILE A 1 99 ? -0.533 -20.267 -7.715 1.00 34.19 99 ILE A C 1
ATOM 717 O O . ILE A 1 99 ? -0.920 -20.708 -8.794 1.00 34.19 99 ILE A O 1
ATOM 721 N N . ALA A 1 100 ? -1.371 -19.949 -6.733 1.00 33.44 100 ALA A N 1
ATOM 722 C CA . ALA A 1 100 ? -2.768 -19.696 -6.920 1.00 33.44 100 ALA A CA 1
ATOM 723 C C . ALA A 1 100 ? -2.748 -18.399 -7.710 1.00 33.44 100 ALA A C 1
ATOM 725 O O . ALA A 1 100 ? -2.681 -17.292 -7.174 1.00 33.44 100 ALA A O 1
ATOM 726 N N . SER A 1 101 ? -2.696 -18.558 -9.029 1.00 38.16 101 SER A N 1
ATOM 727 C CA . SER A 1 101 ? -3.402 -17.631 -9.878 1.00 38.16 101 SER A CA 1
ATOM 728 C C . SER A 1 101 ? -4.854 -17.775 -9.448 1.00 38.16 101 SER A C 1
ATOM 730 O O . SER A 1 101 ? -5.613 -18.566 -9.998 1.00 38.16 101 SER A O 1
ATOM 732 N N . ASP A 1 102 ? -5.237 -17.030 -8.413 1.00 37.25 102 ASP A N 1
ATOM 733 C CA . ASP A 1 102 ? -6.625 -16.649 -8.246 1.00 37.25 102 ASP A CA 1
ATOM 734 C C . ASP A 1 102 ? -6.905 -15.715 -9.424 1.00 37.25 102 ASP A C 1
ATOM 736 O O . ASP A 1 102 ? -6.912 -14.490 -9.320 1.00 37.25 102 ASP A O 1
ATOM 740 N N . SER A 1 103 ? -7.066 -16.326 -10.598 1.00 34.34 103 SER A N 1
ATOM 741 C CA . SER A 1 103 ? -7.861 -15.786 -11.673 1.00 34.34 103 SER A CA 1
ATOM 742 C C . SER A 1 103 ? -9.257 -15.697 -11.082 1.00 34.34 103 SER A C 1
ATOM 744 O O . SER A 1 103 ? -10.075 -16.607 -11.211 1.00 34.34 103 SER A O 1
ATOM 746 N N . LEU A 1 104 ? -9.533 -14.588 -10.403 1.00 35.62 104 LEU A N 1
ATOM 747 C CA . LEU A 1 104 ? -10.880 -14.144 -10.080 1.00 35.62 104 LEU A CA 1
ATOM 748 C C . LEU A 1 104 ? -11.578 -13.704 -11.383 1.00 35.62 104 LEU A C 1
ATOM 750 O O . LEU A 1 104 ? -12.143 -12.627 -11.482 1.00 35.62 104 LEU A O 1
ATOM 754 N N . ALA A 1 105 ? -11.544 -14.565 -12.400 1.00 32.00 105 ALA A N 1
ATOM 755 C CA . ALA A 1 105 ? -12.441 -14.557 -13.536 1.00 32.00 105 ALA A CA 1
ATOM 756 C C . ALA A 1 105 ? -13.623 -15.455 -13.156 1.00 32.00 105 ALA A C 1
ATOM 758 O O . ALA A 1 105 ? -13.760 -16.577 -13.642 1.00 32.00 105 ALA A O 1
ATOM 759 N N . ARG A 1 106 ? -14.464 -15.009 -12.213 1.00 31.73 106 ARG A N 1
ATOM 760 C CA . ARG A 1 106 ? -15.792 -15.621 -12.107 1.00 31.73 106 ARG A CA 1
ATOM 761 C C . ARG A 1 106 ? -16.573 -15.200 -13.345 1.00 31.73 106 ARG A C 1
ATOM 763 O O . ARG A 1 106 ? -16.654 -14.018 -13.655 1.00 31.73 106 ARG A O 1
ATOM 770 N N . SER A 1 107 ? -17.092 -16.201 -14.050 1.00 29.92 107 SER A N 1
ATOM 771 C CA . SER A 1 107 ? -17.950 -16.076 -15.224 1.00 29.92 107 SER A CA 1
ATOM 772 C C . SER A 1 107 ? -19.072 -15.059 -14.979 1.00 29.92 107 SER A C 1
ATOM 774 O O . SER A 1 107 ? -19.963 -15.290 -14.166 1.00 29.92 107 SER A O 1
ATOM 776 N N . THR A 1 108 ? -19.023 -13.926 -15.677 1.00 32.88 108 THR A N 1
ATOM 777 C CA . THR A 1 108 ? -20.090 -12.922 -15.732 1.00 32.88 108 THR A CA 1
ATOM 778 C C . THR A 1 108 ? -21.008 -13.230 -16.916 1.00 32.88 108 THR A C 1
ATOM 780 O O . THR A 1 108 ? -21.036 -12.514 -17.911 1.00 32.88 108 THR A O 1
ATOM 783 N N . SER A 1 109 ? -21.787 -14.312 -16.837 1.00 25.02 109 SER A N 1
ATOM 784 C CA . SER A 1 109 ? -22.710 -14.725 -17.912 1.00 25.02 109 SER A CA 1
ATOM 785 C C . SER A 1 109 ? -23.969 -13.848 -18.066 1.00 25.02 109 SER A C 1
ATOM 787 O O . SER A 1 109 ? -24.890 -14.238 -18.777 1.00 25.02 109 SER A O 1
ATOM 789 N N . HIS A 1 110 ? -24.036 -12.671 -17.433 1.00 26.62 110 HIS A N 1
ATOM 790 C CA . HIS A 1 110 ? -25.216 -11.792 -17.468 1.00 26.62 110 HIS A CA 1
ATOM 791 C C . HIS A 1 110 ? -24.932 -10.311 -17.766 1.00 26.62 110 HIS A C 1
ATOM 793 O O . HIS A 1 110 ? -25.815 -9.479 -17.572 1.00 26.62 110 HIS A O 1
ATOM 799 N N . LEU A 1 111 ? -23.743 -9.957 -18.262 1.00 27.88 111 LEU A N 1
ATOM 800 C CA . LEU A 1 111 ? -23.455 -8.576 -18.666 1.00 27.88 111 LEU A CA 1
ATOM 801 C C . LEU A 1 111 ? -23.574 -8.392 -20.180 1.00 27.88 111 LEU A C 1
ATOM 803 O O . LEU A 1 111 ? -23.255 -9.281 -20.967 1.00 27.88 111 LEU A O 1
ATOM 807 N N . THR A 1 112 ? -24.086 -7.223 -20.555 1.00 30.77 112 THR A N 1
ATOM 808 C CA . THR A 1 112 ? -24.273 -6.731 -21.921 1.00 30.77 112 THR A CA 1
ATOM 809 C C . THR A 1 112 ? -23.031 -6.984 -22.791 1.00 30.77 112 THR A C 1
ATOM 811 O O . THR A 1 112 ? -21.910 -6.768 -22.322 1.00 30.77 112 THR A O 1
ATOM 814 N N . PRO A 1 113 ? -23.182 -7.399 -24.065 1.00 26.16 113 PRO A N 1
ATOM 815 C CA . PRO A 1 113 ? -22.046 -7.562 -24.968 1.00 26.16 113 PRO A CA 1
ATOM 816 C C . PRO A 1 113 ? -21.338 -6.211 -25.149 1.00 26.16 113 PRO A C 1
ATOM 818 O O . PRO A 1 113 ? -21.945 -5.278 -25.669 1.00 26.16 113 PRO A O 1
ATOM 821 N N . GLY A 1 114 ? -20.080 -6.090 -24.712 1.00 29.52 114 GLY A N 1
ATOM 822 C CA . GLY A 1 114 ? -19.239 -4.919 -25.010 1.00 29.52 114 GLY A CA 1
ATOM 823 C C . GLY A 1 114 ? -18.401 -4.344 -23.863 1.00 29.52 114 GLY A C 1
ATOM 824 O O . GLY A 1 114 ? -17.500 -3.563 -24.142 1.00 29.52 114 GLY A O 1
ATOM 825 N N . VAL A 1 115 ? -18.626 -4.730 -22.601 1.00 30.72 115 VAL A N 1
ATOM 826 C CA . VAL A 1 115 ? -17.789 -4.269 -21.472 1.00 30.72 115 VAL A CA 1
ATOM 827 C C . VAL A 1 115 ? -16.755 -5.338 -21.134 1.00 30.72 115 VAL A C 1
ATOM 829 O O . VAL A 1 115 ? -17.048 -6.308 -20.435 1.00 30.72 115 VAL A O 1
ATOM 832 N N . THR A 1 116 ? -15.532 -5.187 -21.640 1.00 37.25 116 THR A N 1
ATOM 833 C CA . THR A 1 116 ? -14.398 -5.993 -21.181 1.00 37.25 116 THR A CA 1
ATOM 834 C C . THR A 1 116 ? -13.950 -5.467 -19.828 1.00 37.25 116 THR A C 1
ATOM 836 O O . THR A 1 116 ? -13.481 -4.340 -19.712 1.00 37.25 116 THR A O 1
ATOM 839 N N . THR A 1 117 ? -14.103 -6.271 -18.782 1.00 43.53 117 THR A N 1
ATOM 840 C CA . THR A 1 117 ? -13.523 -5.951 -17.480 1.00 43.53 117 THR A CA 1
ATOM 841 C C . THR A 1 117 ? -12.001 -5.922 -17.600 1.00 43.53 117 THR A C 1
ATOM 843 O O . THR A 1 117 ? -11.407 -6.946 -17.951 1.00 43.53 117 THR A O 1
ATOM 846 N N . SER A 1 118 ? -11.367 -4.791 -17.278 1.00 54.16 118 SER A N 1
ATOM 847 C CA . SER A 1 118 ? -9.917 -4.727 -17.090 1.00 54.16 118 SER A CA 1
ATOM 848 C C . SER A 1 118 ? -9.484 -5.819 -16.113 1.00 54.16 118 SER A C 1
ATOM 850 O O . SER A 1 118 ? -9.898 -5.831 -14.954 1.00 54.16 118 SER A O 1
ATOM 852 N N . ALA A 1 119 ? -8.668 -6.762 -16.581 1.00 63.44 119 ALA A N 1
ATOM 853 C CA . ALA A 1 119 ? -8.189 -7.856 -15.751 1.00 63.44 119 ALA A CA 1
ATOM 854 C C . ALA A 1 119 ? -7.233 -7.309 -14.684 1.00 63.44 119 ALA A C 1
ATOM 856 O O . ALA A 1 119 ? -6.142 -6.829 -15.002 1.00 63.44 119 ALA A O 1
ATOM 857 N N . VAL A 1 120 ? -7.633 -7.394 -13.415 1.00 71.94 120 VAL A N 1
ATOM 858 C CA . VAL A 1 120 ? -6.710 -7.187 -12.301 1.00 71.94 120 VAL A CA 1
ATOM 859 C C . VAL A 1 120 ? -6.056 -8.508 -11.973 1.00 71.94 120 VAL A C 1
ATOM 861 O O . VAL A 1 120 ? -6.710 -9.485 -11.612 1.00 71.94 120 VAL A O 1
ATOM 864 N N . VAL A 1 121 ? -4.738 -8.524 -12.105 1.00 77.62 121 VAL A N 1
ATOM 865 C CA . VAL A 1 121 ? -3.932 -9.707 -11.853 1.00 77.62 121 VAL A CA 1
ATOM 866 C C . VAL A 1 121 ? -3.120 -9.493 -10.594 1.00 77.62 121 VAL A C 1
ATOM 868 O O . VAL A 1 121 ? -2.415 -8.493 -10.450 1.00 77.62 121 VAL A O 1
ATOM 871 N N . ARG A 1 122 ? -3.170 -10.486 -9.708 1.00 81.88 122 ARG A N 1
ATOM 872 C CA . ARG A 1 122 ? -2.349 -10.556 -8.506 1.00 81.88 122 ARG A CA 1
ATOM 873 C C . ARG A 1 122 ? -1.392 -11.734 -8.580 1.00 81.88 122 ARG A C 1
ATOM 875 O O . ARG A 1 122 ? -1.768 -12.828 -8.990 1.00 81.88 122 ARG A O 1
ATOM 882 N N . THR A 1 123 ? -0.173 -11.528 -8.102 1.00 81.44 123 THR A N 1
ATOM 883 C CA . THR A 1 123 ? 0.797 -12.606 -7.899 1.00 81.44 123 THR A CA 1
ATOM 884 C C . THR A 1 123 ? 1.444 -12.497 -6.527 1.00 81.44 123 THR A C 1
ATOM 886 O O . THR A 1 123 ? 1.572 -11.416 -5.947 1.00 81.44 123 THR A O 1
ATOM 889 N N . ILE A 1 124 ? 1.847 -13.650 -6.000 1.00 80.25 124 ILE A N 1
ATOM 890 C CA . ILE A 1 124 ? 2.535 -13.784 -4.720 1.00 80.25 124 ILE A CA 1
ATOM 891 C C . ILE A 1 124 ? 3.872 -14.472 -4.983 1.00 80.25 124 ILE A C 1
ATOM 893 O O . ILE A 1 124 ? 3.948 -15.446 -5.733 1.00 80.25 124 ILE A O 1
ATOM 897 N N . SER A 1 125 ? 4.931 -13.964 -4.367 1.00 72.88 125 SER A N 1
ATOM 898 C CA . SER A 1 125 ? 6.267 -14.540 -4.433 1.00 72.88 125 SER A CA 1
ATOM 899 C C . SER A 1 125 ? 6.844 -14.694 -3.036 1.00 72.88 125 SER A C 1
ATOM 901 O O . SER A 1 125 ? 6.723 -13.799 -2.202 1.00 72.88 125 SER A O 1
ATOM 903 N N . ARG A 1 126 ? 7.530 -15.809 -2.787 1.00 82.56 126 ARG A N 1
ATOM 904 C CA . ARG A 1 126 ? 8.371 -15.964 -1.594 1.00 82.56 126 ARG A CA 1
ATOM 905 C C . ARG A 1 126 ? 9.704 -15.239 -1.787 1.00 82.56 126 ARG A C 1
ATOM 907 O O . ARG A 1 126 ? 10.098 -14.932 -2.915 1.00 82.56 126 ARG A O 1
ATOM 914 N N . LEU A 1 127 ? 10.401 -14.971 -0.686 1.00 80.06 127 LEU A N 1
ATOM 915 C CA . LEU A 1 127 ? 11.797 -14.530 -0.740 1.00 80.06 127 LEU A CA 1
ATOM 916 C C . LEU A 1 127 ? 12.693 -15.667 -1.264 1.00 80.06 127 LEU A C 1
ATOM 918 O O . LEU A 1 127 ? 12.416 -16.837 -1.011 1.00 80.06 127 LEU A O 1
ATOM 922 N N . GLY A 1 128 ? 13.768 -15.318 -1.979 1.00 78.12 128 GLY A N 1
ATOM 923 C CA . GLY A 1 128 ? 14.706 -16.298 -2.553 1.00 78.12 128 GLY A CA 1
ATOM 924 C C . GLY A 1 128 ? 14.359 -16.777 -3.966 1.00 78.12 128 GLY A C 1
ATOM 925 O O . GLY A 1 128 ? 14.785 -17.855 -4.370 1.00 78.12 128 GLY A O 1
ATOM 926 N N . VAL A 1 129 ? 13.584 -15.998 -4.722 1.00 83.06 129 VAL A N 1
ATOM 927 C CA . VAL A 1 129 ? 13.309 -16.294 -6.134 1.00 83.06 129 VAL A CA 1
ATOM 928 C C . VAL A 1 129 ? 14.550 -16.163 -7.027 1.00 83.06 129 VAL A C 1
ATOM 930 O O . VAL A 1 129 ? 15.429 -15.348 -6.727 1.00 83.06 129 VAL A O 1
ATOM 933 N N . PRO A 1 130 ? 14.622 -16.919 -8.143 1.00 89.50 130 PRO A N 1
ATOM 934 C CA . PRO A 1 130 ? 15.734 -16.833 -9.082 1.00 89.50 130 PRO A CA 1
ATOM 935 C C . PRO A 1 130 ? 15.869 -15.422 -9.665 1.00 89.50 130 PRO A C 1
ATOM 937 O O . PRO A 1 130 ? 14.992 -14.942 -10.379 1.00 89.50 130 PRO A O 1
ATOM 940 N N . THR A 1 131 ? 17.001 -14.763 -9.419 1.00 93.62 131 THR A N 1
ATOM 941 C CA . THR A 1 131 ? 17.282 -13.414 -9.945 1.00 93.62 131 THR A CA 1
ATOM 942 C C . THR A 1 131 ? 17.426 -13.372 -11.467 1.00 93.62 131 THR A C 1
ATOM 944 O O . THR A 1 131 ? 17.411 -12.287 -12.037 1.00 93.62 131 THR A O 1
ATOM 947 N N . ALA A 1 132 ? 17.505 -14.530 -12.133 1.00 94.94 132 ALA A N 1
ATOM 948 C CA . ALA A 1 132 ? 17.505 -14.652 -13.591 1.00 94.94 132 ALA A CA 1
ATOM 949 C C . ALA A 1 132 ? 16.222 -14.111 -14.255 1.00 94.94 132 ALA A C 1
ATOM 951 O O . ALA A 1 132 ? 16.237 -13.804 -15.441 1.00 94.94 132 ALA A O 1
ATOM 952 N N . GLU A 1 133 ? 15.124 -13.974 -13.501 1.00 93.50 133 GLU A N 1
ATOM 953 C CA . GLU A 1 133 ? 13.880 -13.353 -13.981 1.00 93.50 133 GLU A CA 1
ATOM 954 C C . GLU A 1 133 ? 13.918 -11.809 -13.961 1.00 93.50 133 GLU A C 1
ATOM 956 O O . GLU A 1 133 ? 13.006 -11.167 -14.488 1.00 93.50 133 GLU A O 1
ATOM 961 N N . LEU A 1 134 ? 14.938 -11.191 -13.351 1.00 95.75 134 LEU A N 1
ATOM 962 C CA . LEU A 1 134 ? 15.081 -9.733 -13.309 1.00 95.75 134 LEU A CA 1
ATOM 963 C C . LEU A 1 134 ? 15.615 -9.178 -14.629 1.00 95.75 134 LEU A C 1
ATOM 965 O O . LEU A 1 134 ? 16.460 -9.774 -15.294 1.00 95.75 134 LEU A O 1
ATOM 969 N N . HIS A 1 135 ? 15.190 -7.961 -14.961 1.00 96.88 135 HIS A N 1
ATOM 970 C CA . HIS A 1 135 ? 15.797 -7.217 -16.059 1.00 96.88 135 HIS A CA 1
ATOM 971 C C . HIS A 1 135 ? 17.223 -6.761 -15.689 1.00 96.88 135 HIS A C 1
ATOM 973 O O . HIS A 1 135 ? 17.458 -6.413 -14.528 1.00 96.88 135 HIS A O 1
ATOM 979 N N . PRO A 1 136 ? 18.177 -6.659 -16.639 1.00 97.12 136 PRO A N 1
ATOM 980 C CA . PRO A 1 136 ? 19.557 -6.261 -16.337 1.00 97.12 136 PRO A CA 1
ATOM 981 C C . PRO A 1 136 ? 19.689 -4.956 -15.536 1.00 97.12 136 PRO A C 1
ATOM 983 O O . PRO A 1 136 ? 20.517 -4.854 -14.635 1.00 97.12 136 PRO A O 1
ATOM 986 N N . GLN A 1 137 ? 18.837 -3.961 -15.800 1.00 97.75 137 GLN A N 1
ATOM 987 C CA . GLN A 1 137 ? 18.833 -2.707 -15.028 1.00 97.75 137 GLN A CA 1
ATOM 988 C C . GLN A 1 137 ? 18.286 -2.869 -13.599 1.00 97.75 137 GLN A C 1
ATOM 990 O O . GLN A 1 137 ? 18.722 -2.160 -12.694 1.00 97.75 137 GLN A O 1
ATOM 995 N N . GLU A 1 138 ? 17.357 -3.800 -13.373 1.00 97.88 138 GLU A N 1
ATOM 996 C CA . GLU A 1 138 ? 16.884 -4.141 -12.025 1.00 97.88 138 GLU A CA 1
ATOM 997 C C . GLU A 1 138 ? 17.965 -4.896 -11.259 1.00 97.88 138 GLU A C 1
ATOM 999 O O . GLU A 1 138 ? 18.173 -4.624 -10.081 1.00 97.88 138 GLU A O 1
ATOM 1004 N N . LEU A 1 139 ? 18.700 -5.785 -11.933 1.00 97.62 139 LEU A N 1
ATOM 1005 C CA . LEU A 1 139 ? 19.849 -6.481 -11.359 1.00 97.62 139 LEU A CA 1
ATOM 1006 C C . LEU A 1 139 ? 20.950 -5.486 -10.956 1.00 97.62 139 LEU A C 1
ATOM 1008 O O . LEU A 1 139 ? 21.400 -5.485 -9.813 1.00 97.62 139 LEU A O 1
ATOM 1012 N N . ALA A 1 140 ? 21.287 -4.538 -11.833 1.00 97.88 140 ALA A N 1
ATOM 1013 C CA . ALA A 1 140 ? 22.228 -3.465 -11.512 1.00 97.88 140 ALA A CA 1
ATOM 1014 C C . ALA A 1 140 ? 21.743 -2.567 -10.354 1.00 97.88 140 ALA A C 1
ATOM 1016 O O . ALA A 1 140 ? 22.546 -1.978 -9.626 1.00 97.88 140 ALA A O 1
ATOM 1017 N N . ARG A 1 141 ? 20.422 -2.419 -10.165 1.00 97.75 141 ARG A N 1
ATOM 1018 C CA . ARG A 1 141 ? 19.847 -1.716 -9.007 1.00 97.75 141 ARG A CA 1
ATOM 1019 C C . ARG A 1 141 ? 19.919 -2.562 -7.737 1.00 97.75 141 ARG A C 1
ATOM 1021 O O . ARG A 1 141 ? 20.237 -2.008 -6.686 1.00 97.75 141 ARG A O 1
ATOM 1028 N N . LEU A 1 142 ? 19.645 -3.861 -7.837 1.00 97.19 142 LEU A N 1
ATOM 1029 C CA . LEU A 1 142 ? 19.713 -4.835 -6.749 1.00 97.19 142 LEU A CA 1
ATOM 1030 C C . LEU A 1 142 ? 21.095 -4.814 -6.085 1.00 97.19 142 LEU A C 1
ATOM 1032 O O . LEU A 1 142 ? 21.183 -4.684 -4.867 1.00 97.19 142 LEU A O 1
ATOM 1036 N N . GLU A 1 143 ? 22.164 -4.837 -6.882 1.00 97.31 143 GLU A N 1
ATOM 1037 C CA . GLU A 1 143 ? 23.560 -4.820 -6.412 1.00 97.31 143 GLU A CA 1
ATOM 1038 C C . GLU A 1 143 ? 23.919 -3.569 -5.594 1.00 97.31 143 GLU A C 1
ATOM 1040 O O . GLU A 1 143 ? 24.804 -3.603 -4.741 1.00 97.31 143 GLU A O 1
ATOM 1045 N N . LYS A 1 144 ? 23.201 -2.459 -5.804 1.00 97.56 144 LYS A N 1
ATOM 1046 C CA . LYS A 1 144 ? 23.410 -1.196 -5.076 1.00 97.56 144 LYS A CA 1
ATOM 1047 C C . LYS A 1 144 ? 22.682 -1.150 -3.728 1.00 97.56 144 LYS A C 1
ATOM 1049 O O . LYS A 1 144 ? 22.864 -0.195 -2.969 1.00 97.56 144 LYS A O 1
ATOM 1054 N N . LEU A 1 145 ? 21.822 -2.125 -3.420 1.00 96.75 145 LEU A N 1
ATOM 1055 C CA . LEU A 1 145 ? 21.083 -2.164 -2.157 1.00 96.75 145 LEU A CA 1
ATOM 1056 C C . LEU A 1 145 ? 21.986 -2.663 -1.026 1.00 96.75 145 LEU A C 1
ATOM 1058 O O . LEU A 1 145 ? 22.651 -3.688 -1.141 1.00 96.75 145 LEU A O 1
ATOM 1062 N N . ARG A 1 146 ? 21.973 -1.933 0.095 1.00 96.44 146 ARG A N 1
ATOM 1063 C CA . ARG A 1 146 ? 22.947 -2.096 1.188 1.00 96.44 146 ARG A CA 1
ATOM 1064 C C . ARG A 1 146 ? 22.831 -3.404 1.968 1.00 96.44 146 ARG A C 1
ATOM 1066 O O . ARG A 1 146 ? 23.809 -3.824 2.572 1.00 96.44 146 ARG A O 1
ATOM 1073 N N . THR A 1 147 ? 21.644 -4.003 2.038 1.00 96.12 147 THR A N 1
ATOM 1074 C CA . THR A 1 147 ? 21.395 -5.171 2.891 1.00 96.12 147 THR A CA 1
ATOM 1075 C C . THR A 1 147 ? 20.835 -6.326 2.079 1.00 96.12 147 THR A C 1
ATOM 1077 O O . THR A 1 147 ? 19.998 -6.129 1.200 1.00 96.12 147 THR A O 1
ATOM 1080 N N . VAL A 1 148 ? 21.250 -7.547 2.426 1.00 94.75 148 VAL A N 1
ATOM 1081 C CA . VAL A 1 148 ? 20.756 -8.781 1.792 1.00 94.75 148 VAL A CA 1
ATOM 1082 C C . VAL A 1 148 ? 19.236 -8.894 1.924 1.00 94.75 148 VAL A C 1
ATOM 1084 O O . VAL A 1 148 ? 18.558 -9.226 0.960 1.00 94.75 148 VAL A O 1
ATOM 1087 N N . GLY A 1 149 ? 18.674 -8.536 3.085 1.00 93.50 149 GLY A N 1
ATOM 1088 C CA . GLY A 1 149 ? 17.220 -8.513 3.274 1.00 93.50 149 GLY A CA 1
ATOM 1089 C C . GLY A 1 149 ? 16.515 -7.609 2.258 1.00 93.50 149 GLY A C 1
ATOM 1090 O O . GLY A 1 149 ? 15.564 -8.039 1.611 1.00 93.50 149 GLY A O 1
ATOM 1091 N N . ARG A 1 150 ? 17.036 -6.393 2.036 1.00 95.12 150 ARG A N 1
ATOM 1092 C CA . ARG A 1 150 ? 16.456 -5.456 1.066 1.00 95.12 150 ARG A CA 1
ATOM 1093 C C . ARG A 1 150 ? 16.638 -5.920 -0.378 1.00 95.12 150 ARG A C 1
ATOM 1095 O O . ARG A 1 150 ? 15.765 -5.667 -1.203 1.00 95.12 150 ARG A O 1
ATOM 1102 N N . GLN A 1 151 ? 17.745 -6.597 -0.680 1.00 95.81 151 GLN A N 1
ATOM 1103 C CA . GLN A 1 151 ? 17.964 -7.232 -1.979 1.00 95.81 151 GLN A CA 1
ATOM 1104 C C . GLN A 1 151 ? 16.901 -8.308 -2.244 1.00 95.81 151 GLN A C 1
ATOM 1106 O O . GLN A 1 151 ? 16.233 -8.269 -3.274 1.00 95.81 151 GLN A O 1
ATOM 1111 N N . LEU A 1 152 ? 16.679 -9.216 -1.290 1.00 94.75 152 LEU A N 1
ATOM 1112 C CA . LEU A 1 152 ? 15.679 -10.279 -1.422 1.00 94.75 152 LEU A CA 1
ATOM 1113 C C . LEU A 1 152 ? 14.264 -9.721 -1.631 1.00 94.75 152 LEU A C 1
ATOM 1115 O O . LEU A 1 152 ? 13.561 -10.184 -2.525 1.00 94.75 152 LEU A O 1
ATOM 1119 N N . GLU A 1 153 ? 13.866 -8.712 -0.851 1.00 94.81 153 GLU A N 1
ATOM 1120 C CA . GLU A 1 153 ? 12.569 -8.035 -0.999 1.00 94.81 153 GLU A CA 1
ATOM 1121 C C . GLU A 1 153 ? 12.420 -7.359 -2.366 1.00 94.81 153 GLU A C 1
ATOM 1123 O O . GLU A 1 153 ? 11.387 -7.494 -3.019 1.00 94.81 153 GLU A O 1
ATOM 1128 N N . TYR A 1 154 ? 13.456 -6.642 -2.815 1.00 96.31 154 TYR A N 1
ATOM 1129 C CA . TYR A 1 154 ? 13.440 -5.967 -4.109 1.00 96.31 154 TYR A CA 1
ATOM 1130 C C . TYR A 1 154 ? 13.293 -6.974 -5.253 1.00 96.31 154 TYR A C 1
ATOM 1132 O O . TYR A 1 154 ? 12.399 -6.823 -6.085 1.00 96.31 154 TYR A O 1
ATOM 1140 N N . ALA A 1 155 ? 14.118 -8.027 -5.265 1.00 96.25 155 ALA A N 1
ATOM 1141 C CA . ALA A 1 155 ? 14.066 -9.069 -6.285 1.00 96.25 155 ALA A CA 1
ATOM 1142 C C . ALA A 1 155 ? 12.695 -9.763 -6.316 1.00 96.25 155 ALA A C 1
ATOM 1144 O O . ALA A 1 155 ? 12.064 -9.837 -7.370 1.00 96.25 155 ALA A O 1
ATOM 1145 N N . ALA A 1 156 ? 12.201 -10.210 -5.158 1.00 95.31 156 ALA A N 1
ATOM 1146 C CA . ALA A 1 156 ? 10.919 -10.901 -5.053 1.00 95.31 156 ALA A CA 1
ATOM 1147 C C . ALA A 1 156 ? 9.733 -10.016 -5.456 1.00 95.31 156 ALA A C 1
ATOM 1149 O O . ALA A 1 156 ? 8.846 -10.474 -6.176 1.00 95.31 156 ALA A O 1
ATOM 1150 N N . GLY A 1 157 ? 9.741 -8.737 -5.072 1.00 95.94 157 GLY A N 1
ATOM 1151 C CA . GLY A 1 157 ? 8.725 -7.778 -5.495 1.00 95.94 157 GLY A CA 1
ATOM 1152 C C . GLY A 1 157 ? 8.706 -7.563 -7.012 1.00 95.94 157 GLY A C 1
ATOM 1153 O O . GLY A 1 157 ? 7.637 -7.580 -7.622 1.00 95.94 157 GLY A O 1
ATOM 1154 N N . ARG A 1 158 ? 9.876 -7.397 -7.646 1.00 96.62 158 ARG A N 1
ATOM 1155 C CA . ARG A 1 158 ? 9.966 -7.214 -9.107 1.00 96.62 158 ARG A CA 1
ATOM 1156 C C . ARG A 1 158 ? 9.552 -8.450 -9.881 1.00 96.62 158 ARG A C 1
ATOM 1158 O O . ARG A 1 158 ? 8.819 -8.330 -10.856 1.00 96.62 158 ARG A O 1
ATOM 1165 N N . ILE A 1 159 ? 9.951 -9.626 -9.418 1.00 94.81 159 ILE A N 1
ATOM 1166 C CA . ILE A 1 159 ? 9.563 -10.893 -10.037 1.00 94.81 159 ILE A CA 1
ATOM 1167 C C . ILE A 1 159 ? 8.052 -11.119 -9.913 1.00 94.81 159 ILE A C 1
ATOM 1169 O O . ILE A 1 159 ? 7.412 -11.471 -10.903 1.00 94.81 159 ILE A O 1
ATOM 1173 N N . ALA A 1 160 ? 7.452 -10.834 -8.750 1.00 94.00 160 ALA A N 1
ATOM 1174 C CA . ALA A 1 160 ? 5.998 -10.860 -8.600 1.00 94.00 160 ALA A CA 1
ATOM 1175 C C . ALA A 1 160 ? 5.325 -9.929 -9.622 1.00 94.00 160 ALA A C 1
ATOM 1177 O O . ALA A 1 160 ? 4.471 -10.374 -10.392 1.00 94.00 160 ALA A O 1
ATOM 1178 N N . LEU A 1 161 ? 5.765 -8.671 -9.714 1.00 94.50 161 LEU A N 1
ATOM 1179 C CA . LEU A 1 161 ? 5.177 -7.706 -10.644 1.00 94.50 161 LEU A CA 1
ATOM 1180 C C . LEU A 1 161 ? 5.334 -8.126 -12.114 1.00 94.50 161 LEU A C 1
ATOM 1182 O O . LEU A 1 161 ? 4.379 -8.029 -12.879 1.00 94.50 161 LEU A O 1
ATOM 1186 N N . ARG A 1 162 ? 6.492 -8.669 -12.507 1.00 93.81 162 ARG A N 1
ATOM 1187 C CA . ARG A 1 162 ? 6.725 -9.223 -13.854 1.00 93.81 162 ARG A CA 1
ATOM 1188 C C . ARG A 1 162 ? 5.769 -10.359 -14.180 1.00 93.81 162 ARG A C 1
ATOM 1190 O O . ARG A 1 162 ? 5.168 -10.369 -15.249 1.00 93.81 162 ARG A O 1
ATOM 1197 N N . ARG A 1 163 ? 5.595 -11.298 -13.251 1.00 92.06 163 ARG A N 1
ATOM 1198 C CA . ARG A 1 163 ? 4.653 -12.410 -13.417 1.00 92.06 163 ARG A CA 1
ATOM 1199 C C . ARG A 1 163 ? 3.213 -11.906 -13.526 1.00 92.06 163 ARG A C 1
ATOM 1201 O O . ARG A 1 163 ? 2.469 -12.410 -14.359 1.00 92.06 163 ARG A O 1
ATOM 1208 N N . ALA A 1 164 ? 2.844 -10.881 -12.753 1.00 91.06 164 ALA A N 1
ATOM 1209 C CA . ALA A 1 164 ? 1.531 -10.248 -12.862 1.00 91.06 164 ALA A CA 1
ATOM 1210 C C . ALA A 1 164 ? 1.342 -9.583 -14.235 1.00 91.06 164 ALA A C 1
ATOM 1212 O O . ALA A 1 164 ? 0.309 -9.779 -14.865 1.00 91.06 164 ALA A O 1
ATOM 1213 N N . LEU A 1 165 ? 2.360 -8.883 -14.751 1.00 90.06 165 LEU A N 1
ATOM 1214 C CA . LEU A 1 165 ? 2.339 -8.297 -16.095 1.00 90.06 165 LEU A CA 1
ATOM 1215 C C . LEU A 1 165 ? 2.172 -9.357 -17.191 1.00 90.06 165 LEU A C 1
ATOM 1217 O O . LEU A 1 165 ? 1.340 -9.176 -18.074 1.00 90.06 165 LEU A O 1
ATOM 1221 N N . LEU A 1 166 ? 2.908 -10.471 -17.126 1.00 89.12 166 LEU A N 1
ATOM 1222 C CA . LEU A 1 166 ? 2.807 -11.555 -18.116 1.00 89.12 166 LEU A CA 1
ATOM 1223 C C . LEU A 1 166 ? 1.392 -12.140 -18.195 1.00 89.12 166 LEU A C 1
ATOM 1225 O O . LEU A 1 166 ? 0.882 -12.408 -19.280 1.00 89.12 166 LEU A O 1
ATOM 1229 N N . LEU A 1 167 ? 0.741 -12.289 -17.045 1.00 88.00 167 LEU A N 1
ATOM 1230 C CA . LEU A 1 167 ? -0.628 -12.788 -16.939 1.00 88.00 167 LEU A CA 1
ATOM 1231 C C . LEU A 1 167 ? -1.678 -11.815 -17.504 1.00 88.00 167 LEU A C 1
ATOM 1233 O O . LEU A 1 167 ? -2.763 -12.257 -17.862 1.00 88.00 167 LEU A O 1
ATOM 1237 N N . THR A 1 168 ? -1.365 -10.522 -17.663 1.00 83.62 168 THR A N 1
ATOM 1238 C CA . THR A 1 168 ? -2.246 -9.582 -18.392 1.00 83.62 168 THR A CA 1
ATOM 1239 C C . THR A 1 168 ? -2.218 -9.783 -19.915 1.00 83.62 168 THR A C 1
ATOM 1241 O O . THR A 1 168 ? -2.815 -9.000 -20.648 1.00 83.62 168 THR A O 1
ATOM 1244 N N . GLY A 1 169 ? -1.484 -10.786 -20.417 1.00 83.12 169 GLY A N 1
ATOM 1245 C CA . GLY A 1 169 ? -1.302 -11.042 -21.849 1.00 83.12 169 GLY A CA 1
ATOM 1246 C C . GLY A 1 169 ? -0.351 -10.060 -22.533 1.00 83.12 169 GLY A C 1
ATOM 1247 O O . GLY A 1 169 ? -0.103 -10.164 -23.732 1.00 83.12 169 GLY A O 1
ATOM 1248 N N . ASN A 1 170 ? 0.214 -9.111 -21.785 1.00 71.25 170 ASN A N 1
ATOM 1249 C CA . ASN A 1 170 ? 1.109 -8.121 -22.340 1.00 71.25 170 ASN A CA 1
ATOM 1250 C C . ASN A 1 170 ? 2.582 -8.543 -22.249 1.00 71.25 170 ASN A C 1
ATOM 1252 O O . ASN A 1 170 ? 3.096 -8.917 -21.193 1.00 71.25 170 ASN A O 1
ATOM 1256 N N . THR A 1 171 ? 3.318 -8.370 -23.344 1.00 70.00 171 THR A N 1
ATOM 1257 C CA . THR A 1 171 ? 4.757 -8.642 -23.404 1.00 70.00 171 THR A CA 1
ATOM 1258 C C . THR A 1 171 ? 5.574 -7.444 -22.896 1.00 70.00 171 THR A C 1
ATOM 1260 O O . THR A 1 171 ? 6.283 -6.796 -23.666 1.00 70.00 171 THR A O 1
ATOM 1263 N N . TYR A 1 172 ? 5.494 -7.138 -21.596 1.00 77.81 172 TYR A N 1
ATOM 1264 C CA . TYR A 1 172 ? 6.373 -6.147 -20.936 1.00 77.81 172 TYR A CA 1
ATOM 1265 C C . TYR A 1 172 ? 7.621 -6.769 -20.305 1.00 77.81 172 TYR A C 1
ATOM 1267 O O . TYR A 1 172 ? 8.355 -6.097 -19.585 1.00 77.81 172 TYR A O 1
ATOM 1275 N N . GLY A 1 173 ? 7.901 -8.044 -20.598 1.00 71.00 173 GLY A N 1
ATOM 1276 C CA . GLY A 1 173 ? 9.048 -8.764 -20.042 1.00 71.00 173 GLY A CA 1
ATOM 1277 C C . GLY A 1 173 ? 10.395 -8.072 -20.288 1.00 71.00 173 GLY A C 1
ATOM 1278 O O . GLY A 1 173 ? 11.301 -8.204 -19.473 1.00 71.00 173 GLY A O 1
ATOM 1279 N N . SER A 1 174 ? 10.521 -7.270 -21.347 1.00 84.19 174 SER A N 1
ATOM 1280 C CA . SER A 1 174 ? 11.749 -6.530 -21.653 1.00 84.19 174 SER A CA 1
ATOM 1281 C C . SER A 1 174 ? 11.821 -5.128 -21.040 1.00 84.19 174 SER A C 1
ATOM 1283 O O . SER A 1 174 ? 12.853 -4.485 -21.180 1.00 84.19 174 SER A O 1
ATOM 1285 N N . HIS A 1 175 ? 10.756 -4.609 -20.419 1.00 92.69 175 HIS A N 1
ATOM 1286 C CA . HIS A 1 175 ? 10.791 -3.265 -19.839 1.00 92.69 175 HIS A CA 1
ATOM 1287 C C . HIS A 1 175 ? 11.336 -3.316 -18.406 1.00 92.69 175 HIS A C 1
ATOM 1289 O O . HIS A 1 175 ? 10.915 -4.186 -17.636 1.00 92.69 175 HIS A O 1
ATOM 1295 N N . PRO A 1 176 ? 12.268 -2.432 -18.019 1.00 95.88 176 PRO A N 1
ATOM 1296 C CA . PRO A 1 176 ? 12.711 -2.327 -16.635 1.00 95.88 176 PRO A CA 1
ATOM 1297 C C . PRO A 1 176 ? 11.585 -1.786 -15.741 1.00 95.88 176 PRO A C 1
ATOM 1299 O O . PRO A 1 176 ? 10.933 -0.812 -16.088 1.00 95.88 176 PRO A O 1
ATOM 1302 N N . LEU A 1 177 ? 11.379 -2.372 -14.563 1.00 96.00 177 LEU A N 1
ATOM 1303 C CA . LEU A 1 177 ? 10.424 -1.883 -13.566 1.00 96.00 177 LEU A CA 1
ATOM 1304 C C . LEU A 1 177 ? 11.216 -1.174 -12.464 1.00 96.00 177 LEU A C 1
ATOM 1306 O O . LEU A 1 177 ? 11.391 -1.686 -11.359 1.00 96.00 177 LEU A O 1
ATOM 1310 N N . LEU A 1 178 ? 11.810 -0.020 -12.759 1.00 97.00 178 LEU A N 1
ATOM 1311 C CA . LEU A 1 178 ? 12.612 0.709 -11.768 1.00 97.00 178 LEU A CA 1
ATOM 1312 C C . LEU A 1 178 ? 11.717 1.434 -10.759 1.00 97.00 178 LEU A C 1
ATOM 1314 O O . LEU A 1 178 ? 10.500 1.443 -10.881 1.00 97.00 178 LEU A O 1
ATOM 1318 N N . SER A 1 179 ? 12.313 1.941 -9.682 1.00 95.75 179 SER A N 1
ATOM 1319 C CA . SER A 1 179 ? 11.597 2.853 -8.788 1.00 95.75 179 SER A CA 1
ATOM 1320 C C . SER A 1 179 ? 11.836 4.285 -9.250 1.00 95.75 179 SER A C 1
ATOM 1322 O O . SER A 1 179 ? 12.978 4.617 -9.574 1.00 95.75 179 SER A O 1
ATOM 1324 N N . ASN A 1 180 ? 10.796 5.109 -9.225 1.00 93.50 180 ASN A N 1
ATOM 1325 C CA . ASN A 1 180 ? 10.907 6.551 -9.409 1.00 93.50 180 ASN A CA 1
ATOM 1326 C C . ASN A 1 180 ? 11.472 7.236 -8.147 1.00 93.50 180 ASN A C 1
ATOM 1328 O O . ASN A 1 180 ? 11.834 6.580 -7.162 1.00 93.50 180 ASN A O 1
ATOM 1332 N N . GLU A 1 181 ? 11.551 8.563 -8.168 1.00 92.19 181 GLU A N 1
ATOM 1333 C CA . GLU A 1 181 ? 12.051 9.405 -7.078 1.00 92.19 181 GLU A CA 1
ATOM 1334 C C . GLU A 1 181 ? 11.252 9.268 -5.772 1.00 92.19 181 GLU A C 1
ATOM 1336 O O . GLU A 1 181 ? 11.808 9.453 -4.690 1.00 92.19 181 GLU A O 1
ATOM 1341 N N . PHE A 1 182 ? 9.986 8.850 -5.854 1.00 90.56 182 PHE A N 1
ATOM 1342 C CA . PHE A 1 182 ? 9.115 8.587 -4.704 1.00 90.56 182 PHE A CA 1
ATOM 1343 C C . PHE A 1 182 ? 9.161 7.126 -4.234 1.00 90.56 182 PHE A C 1
ATOM 1345 O O . PHE A 1 182 ? 8.473 6.742 -3.291 1.00 90.56 182 PHE A O 1
ATOM 1352 N N . GLY A 1 183 ? 9.954 6.279 -4.893 1.00 92.38 183 GLY A N 1
ATOM 1353 C CA . GLY A 1 183 ? 10.060 4.855 -4.587 1.00 92.38 183 GLY A CA 1
ATOM 1354 C C . GLY A 1 183 ? 8.968 3.979 -5.212 1.00 92.38 183 GLY A C 1
ATOM 1355 O O . GLY A 1 183 ? 9.118 2.751 -5.191 1.00 92.38 183 GLY A O 1
ATOM 1356 N N . ALA A 1 184 ? 7.932 4.572 -5.815 1.00 92.88 184 ALA A N 1
ATOM 1357 C CA . ALA A 1 184 ? 6.904 3.855 -6.566 1.00 92.88 184 ALA A CA 1
ATOM 1358 C C . ALA A 1 184 ? 7.501 3.212 -7.826 1.00 92.88 184 ALA A C 1
ATOM 1360 O O . ALA A 1 184 ? 8.547 3.639 -8.311 1.00 92.88 184 ALA A O 1
ATOM 1361 N N . VAL A 1 185 ? 6.873 2.152 -8.335 1.00 95.00 185 VAL A N 1
ATOM 1362 C CA . VAL A 1 185 ? 7.359 1.482 -9.547 1.00 95.00 185 VAL A CA 1
ATOM 1363 C C . VAL A 1 185 ? 7.005 2.315 -10.771 1.00 95.00 185 VAL A C 1
ATOM 1365 O O . VAL A 1 185 ? 5.859 2.733 -10.915 1.00 95.00 185 VAL A O 1
ATOM 1368 N N . ASP A 1 186 ? 7.980 2.522 -11.649 1.00 94.00 186 ASP A N 1
ATOM 1369 C CA . ASP A 1 186 ? 7.760 3.109 -12.964 1.00 94.00 186 ASP A CA 1
ATOM 1370 C C . ASP A 1 186 ? 7.148 2.046 -13.889 1.00 94.00 186 ASP A C 1
ATOM 1372 O O . ASP A 1 186 ? 7.790 1.041 -14.218 1.00 94.00 186 ASP A O 1
ATOM 1376 N N . MET A 1 187 ? 5.860 2.207 -14.199 1.00 93.06 187 MET A N 1
ATOM 1377 C CA . MET A 1 187 ? 5.087 1.229 -14.963 1.00 93.06 187 MET A CA 1
ATOM 1378 C C . MET A 1 187 ? 5.195 1.510 -16.466 1.00 93.06 187 MET A C 1
ATOM 1380 O O . MET A 1 187 ? 5.062 2.662 -16.882 1.00 93.06 187 MET A O 1
ATOM 1384 N N . PRO A 1 188 ? 5.371 0.476 -17.312 1.00 90.00 188 PRO A N 1
ATOM 1385 C CA . PRO A 1 188 ? 5.395 0.665 -18.756 1.00 90.00 188 PRO A CA 1
ATOM 1386 C C . PRO A 1 188 ? 4.064 1.224 -19.267 1.00 90.00 188 PRO A C 1
ATOM 1388 O O . PRO A 1 188 ? 2.988 0.774 -18.868 1.00 90.00 188 PRO A O 1
ATOM 1391 N N . LYS A 1 189 ? 4.145 2.141 -20.233 1.00 83.62 189 LYS A N 1
ATOM 1392 C CA . LYS A 1 189 ? 2.993 2.518 -21.063 1.00 83.62 189 LYS A CA 1
ATOM 1393 C C . LYS A 1 189 ? 2.604 1.349 -21.966 1.00 83.62 189 LYS A C 1
ATOM 1395 O O . LYS A 1 189 ? 3.481 0.605 -22.426 1.00 83.62 189 LYS A O 1
ATOM 1400 N N . ARG A 1 190 ? 1.310 1.189 -22.250 1.00 75.44 190 ARG A N 1
ATOM 1401 C CA . ARG A 1 190 ? 0.863 0.102 -23.119 1.00 75.44 190 ARG A CA 1
ATOM 1402 C C . ARG A 1 190 ? 1.275 0.361 -24.572 1.00 75.44 190 ARG A C 1
ATOM 1404 O O . ARG A 1 190 ? 1.094 1.457 -25.096 1.00 75.44 190 ARG A O 1
ATOM 1411 N N . LYS A 1 191 ? 1.898 -0.631 -25.225 1.00 70.06 191 LYS A N 1
ATOM 1412 C CA . LYS A 1 191 ? 2.334 -0.493 -26.628 1.00 70.06 191 LYS A CA 1
ATOM 1413 C C . LYS A 1 191 ? 1.113 -0.371 -27.543 1.00 70.06 191 LYS A C 1
ATOM 1415 O O . LYS A 1 191 ? 0.245 -1.235 -27.503 1.00 70.06 191 LYS A O 1
ATOM 1420 N N . GLY A 1 192 ? 1.107 0.640 -28.412 1.00 70.75 192 GLY A N 1
ATOM 1421 C CA . GLY A 1 192 ? 0.080 0.809 -29.448 1.00 70.75 192 GLY A CA 1
ATOM 1422 C C . GLY A 1 192 ? -1.225 1.456 -28.977 1.00 70.75 192 GLY A C 1
ATOM 1423 O O . GLY A 1 192 ? -2.150 1.570 -29.768 1.00 70.75 192 GLY A O 1
ATOM 1424 N N . SER A 1 193 ? -1.296 1.892 -27.722 1.00 64.31 193 SER A N 1
ATOM 1425 C CA . SER A 1 193 ? -2.391 2.700 -27.184 1.00 64.31 193 SER A CA 1
ATOM 1426 C C . SER A 1 193 ? -1.810 4.031 -26.735 1.00 64.31 193 SER A C 1
ATOM 1428 O O . SER A 1 193 ? -1.047 4.084 -25.764 1.00 64.31 193 SER A O 1
ATOM 1430 N N . GLU A 1 194 ? -2.121 5.090 -27.472 1.00 66.25 194 GLU A N 1
ATOM 1431 C CA . GLU A 1 194 ? -1.817 6.460 -27.074 1.00 66.25 194 GLU A CA 1
ATOM 1432 C C . GLU A 1 194 ? -2.679 6.826 -25.860 1.00 66.25 194 GLU A C 1
ATOM 1434 O O . GLU A 1 194 ? -3.738 7.423 -25.989 1.00 66.25 194 GLU A O 1
ATOM 1439 N N . GLY A 1 195 ? -2.243 6.408 -24.672 1.00 64.62 195 GLY A N 1
ATOM 1440 C CA . GLY A 1 195 ? -2.915 6.744 -23.417 1.00 64.62 195 GLY A CA 1
ATOM 1441 C C . GLY A 1 195 ? -2.876 5.635 -22.374 1.00 64.62 195 GLY A C 1
ATOM 1442 O O . GLY A 1 195 ? -2.635 5.935 -21.207 1.00 64.62 195 GLY A O 1
ATOM 1443 N N . ALA A 1 196 ? -3.024 4.366 -22.776 1.00 70.94 196 ALA A N 1
ATOM 1444 C CA . ALA A 1 196 ? -3.379 3.338 -21.805 1.00 70.94 196 ALA A CA 1
ATOM 1445 C C . ALA A 1 196 ? -2.210 3.050 -20.869 1.00 70.94 196 ALA A C 1
ATOM 1447 O O . ALA A 1 196 ? -1.143 2.547 -21.251 1.00 70.94 196 ALA A O 1
ATOM 1448 N N . LEU A 1 197 ? -2.431 3.382 -19.603 1.00 80.81 197 LEU A N 1
ATOM 1449 C CA . LEU A 1 197 ? -1.469 3.181 -18.539 1.00 80.81 197 LEU A CA 1
ATOM 1450 C C . LEU A 1 197 ? -1.704 1.819 -17.898 1.00 80.81 197 LEU A C 1
ATOM 1452 O O . LEU A 1 197 ? -2.820 1.454 -17.525 1.00 80.81 197 LEU A O 1
ATOM 1456 N N . LEU A 1 198 ? -0.622 1.068 -17.721 1.00 89.75 198 LEU A N 1
ATOM 1457 C CA . LEU A 1 198 ? -0.635 -0.003 -16.744 1.00 89.75 198 LEU A CA 1
ATOM 1458 C C . LEU A 1 198 ? -0.453 0.591 -15.359 1.00 89.75 198 LEU A C 1
ATOM 1460 O O . LEU A 1 198 ? 0.455 1.381 -15.109 1.00 89.75 198 LEU A O 1
ATOM 1464 N N . LEU A 1 199 ? -1.299 0.150 -14.445 1.00 92.75 199 LEU A N 1
ATOM 1465 C CA . LEU A 1 199 ? -1.205 0.467 -13.035 1.00 92.75 199 LEU A CA 1
ATOM 1466 C C . LEU A 1 199 ? -0.552 -0.719 -12.338 1.00 92.75 199 LEU A C 1
ATOM 1468 O O . LEU A 1 199 ? -0.818 -1.872 -12.682 1.00 92.75 199 LEU A O 1
ATOM 1472 N N . GLY A 1 200 ? 0.300 -0.457 -11.355 1.00 94.12 200 GLY A N 1
ATOM 1473 C CA . GLY A 1 200 ? 0.960 -1.520 -10.617 1.00 94.12 200 GLY A CA 1
ATOM 1474 C C . GLY A 1 200 ? 1.327 -1.107 -9.208 1.00 94.12 200 GLY A C 1
ATOM 1475 O O . GLY A 1 200 ? 1.646 0.049 -8.941 1.00 94.12 200 GLY A O 1
ATOM 1476 N N . SER A 1 201 ? 1.287 -2.074 -8.298 1.00 97.19 201 SER A N 1
ATOM 1477 C CA . SER A 1 201 ? 1.697 -1.876 -6.913 1.00 97.19 201 SER A CA 1
ATOM 1478 C C . SER A 1 201 ? 2.383 -3.123 -6.376 1.00 97.19 201 SER A C 1
ATOM 1480 O O . SER A 1 201 ? 2.042 -4.241 -6.761 1.00 97.19 201 SER A O 1
ATOM 1482 N N . ILE A 1 202 ? 3.362 -2.926 -5.494 1.00 97.25 202 ILE A N 1
ATOM 1483 C CA . ILE A 1 202 ? 4.119 -3.991 -4.832 1.00 97.25 202 ILE A CA 1
ATOM 1484 C C . ILE A 1 202 ? 4.026 -3.778 -3.322 1.00 97.25 202 ILE A C 1
ATOM 1486 O O . ILE A 1 202 ? 4.165 -2.656 -2.827 1.00 97.25 202 ILE A O 1
ATOM 1490 N N . SER A 1 203 ? 3.885 -4.870 -2.580 1.00 97.38 203 SER A N 1
ATOM 1491 C CA . SER A 1 203 ? 4.191 -4.896 -1.154 1.00 97.38 203 SER A CA 1
ATOM 1492 C C . SER A 1 203 ? 5.010 -6.117 -0.780 1.00 97.38 203 SER A C 1
ATOM 1494 O O . SER A 1 203 ? 5.049 -7.117 -1.499 1.00 97.38 203 SER A O 1
ATOM 1496 N N . HIS A 1 204 ? 5.706 -6.020 0.341 1.00 96.25 204 HIS A N 1
ATOM 1497 C CA . HIS A 1 204 ? 6.486 -7.105 0.893 1.00 96.25 204 HIS A CA 1
ATOM 1498 C C . HIS A 1 204 ? 6.483 -7.046 2.415 1.00 96.25 204 HIS A C 1
ATOM 1500 O O . HIS A 1 204 ? 6.473 -5.983 3.028 1.00 96.25 204 HIS A O 1
ATOM 1506 N N . THR A 1 205 ? 6.583 -8.219 3.017 1.00 94.94 205 THR A N 1
ATOM 1507 C CA . THR A 1 205 ? 6.824 -8.414 4.441 1.00 94.94 205 THR A CA 1
ATOM 1508 C C . THR A 1 205 ? 7.785 -9.592 4.615 1.00 94.94 205 THR A C 1
ATOM 1510 O O . THR A 1 205 ? 8.299 -10.151 3.641 1.00 94.94 205 THR A O 1
ATOM 1513 N N . LYS A 1 206 ? 8.082 -9.985 5.855 1.00 90.50 206 LYS A N 1
ATOM 1514 C CA . LYS A 1 206 ? 9.037 -11.067 6.136 1.00 90.50 206 LYS A CA 1
ATOM 1515 C C . LYS A 1 206 ? 8.589 -12.384 5.494 1.00 90.50 206 LYS A C 1
ATOM 1517 O O . LYS A 1 206 ? 7.691 -13.045 6.006 1.00 90.50 206 LYS A O 1
ATOM 1522 N N . GLY A 1 207 ? 9.269 -12.772 4.417 1.00 88.00 207 GLY A N 1
ATOM 1523 C CA . GLY A 1 207 ? 9.060 -14.041 3.715 1.00 88.00 207 GLY A CA 1
ATOM 1524 C C . GLY A 1 207 ? 8.104 -13.974 2.523 1.00 88.00 207 GLY A C 1
ATOM 1525 O O . GLY A 1 207 ? 8.022 -14.958 1.788 1.00 88.00 207 GLY A O 1
ATOM 1526 N N . LEU A 1 208 ? 7.429 -12.842 2.290 1.00 92.62 208 LEU A N 1
ATOM 1527 C CA . LEU A 1 208 ? 6.356 -12.755 1.303 1.00 92.62 208 LEU A CA 1
ATOM 1528 C C . LEU A 1 208 ? 6.359 -11.421 0.555 1.00 92.62 208 LEU A C 1
ATOM 1530 O O . LEU A 1 208 ? 6.510 -10.359 1.153 1.00 92.62 208 LEU A O 1
ATOM 1534 N N . CYS A 1 209 ? 6.153 -11.481 -0.754 1.00 95.12 209 CYS A N 1
ATOM 1535 C CA . CYS A 1 209 ? 5.934 -10.333 -1.620 1.00 95.12 209 CYS A CA 1
ATOM 1536 C C . CYS A 1 209 ? 4.651 -10.536 -2.417 1.00 95.12 209 CYS A C 1
ATOM 1538 O O . CYS A 1 209 ? 4.341 -11.648 -2.843 1.00 95.12 209 CYS A O 1
ATOM 1540 N N . VAL A 1 210 ? 3.925 -9.451 -2.643 1.00 95.62 210 VAL A N 1
ATOM 1541 C CA . VAL A 1 210 ? 2.720 -9.418 -3.462 1.00 95.62 210 VAL A CA 1
ATOM 1542 C C . VAL A 1 210 ? 2.843 -8.294 -4.477 1.00 95.62 210 VAL A C 1
ATOM 1544 O O . VAL A 1 210 ? 3.379 -7.228 -4.171 1.00 95.62 210 VAL A O 1
ATOM 1547 N N . ALA A 1 211 ? 2.341 -8.531 -5.682 1.00 96.19 211 ALA A N 1
ATOM 1548 C CA . ALA A 1 211 ? 2.176 -7.495 -6.683 1.00 96.19 211 ALA A CA 1
ATOM 1549 C C . ALA A 1 211 ? 0.774 -7.555 -7.283 1.00 96.19 211 ALA A C 1
ATOM 1551 O O . ALA A 1 211 ? 0.196 -8.637 -7.415 1.00 96.19 211 ALA A O 1
ATOM 1552 N N . ILE A 1 212 ? 0.249 -6.389 -7.649 1.00 95.44 212 ILE A N 1
ATOM 1553 C CA . ILE A 1 212 ? -0.977 -6.256 -8.435 1.00 95.44 212 ILE A CA 1
ATOM 1554 C C . ILE A 1 212 ? -0.686 -5.443 -9.691 1.00 95.44 212 ILE A C 1
ATOM 1556 O O . ILE A 1 212 ? 0.125 -4.514 -9.648 1.00 95.44 212 ILE A O 1
ATOM 1560 N N . VAL A 1 213 ? -1.349 -5.793 -10.789 1.00 92.81 213 VAL A N 1
ATOM 1561 C CA . VAL A 1 213 ? -1.350 -5.042 -12.048 1.00 92.81 213 VAL A CA 1
ATOM 1562 C C . VAL A 1 213 ? -2.790 -4.865 -12.500 1.00 92.81 213 VAL A C 1
ATOM 1564 O O . VAL A 1 213 ? -3.571 -5.813 -12.436 1.00 92.81 213 VAL A O 1
ATOM 1567 N N . ALA A 1 214 ? -3.120 -3.670 -12.977 1.00 90.62 214 ALA A N 1
ATOM 1568 C CA . ALA A 1 214 ? -4.395 -3.370 -13.612 1.00 90.62 214 ALA A CA 1
ATOM 1569 C C . ALA A 1 214 ? -4.157 -2.644 -14.942 1.00 90.62 214 ALA A C 1
ATOM 1571 O O . ALA A 1 214 ? -3.255 -1.812 -15.044 1.00 90.62 214 ALA A O 1
ATOM 1572 N N . GLY A 1 215 ? -4.961 -2.951 -15.957 1.00 85.25 215 GLY A N 1
ATOM 1573 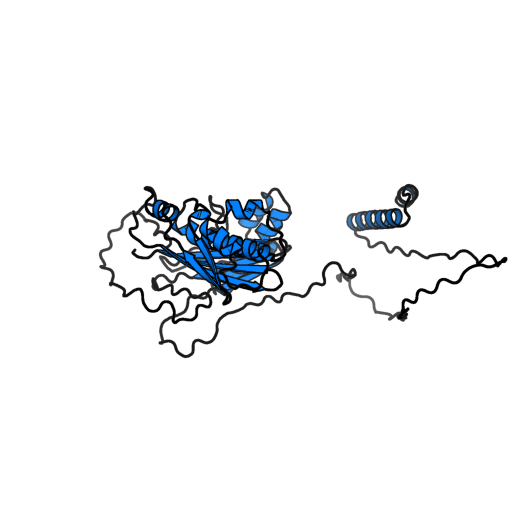C CA . GLY A 1 215 ? -5.014 -2.159 -17.186 1.00 85.25 215 GLY A CA 1
ATOM 1574 C C . GLY A 1 215 ? -5.977 -0.985 -17.031 1.00 85.25 215 GLY A C 1
ATOM 1575 O O . GLY A 1 215 ? -7.132 -1.191 -16.662 1.00 85.25 215 GLY A O 1
ATOM 1576 N N . SER A 1 216 ? -5.521 0.232 -17.320 1.00 72.81 216 SER A N 1
ATOM 1577 C CA . SER A 1 216 ? -6.411 1.367 -17.563 1.00 72.81 216 SER A CA 1
ATOM 1578 C C . SER A 1 216 ? -6.756 1.362 -19.048 1.00 72.81 216 SER A C 1
ATOM 1580 O O . SER A 1 216 ? -5.923 1.756 -19.858 1.00 72.81 216 SER A O 1
ATOM 1582 N N . ASP A 1 217 ? -7.929 0.861 -19.433 1.00 67.75 217 ASP A N 1
ATOM 1583 C CA . ASP A 1 217 ? -8.380 0.996 -20.820 1.00 67.75 217 ASP A CA 1
ATOM 1584 C C . ASP A 1 217 ? -8.837 2.450 -21.047 1.00 67.75 217 ASP A C 1
ATOM 1586 O O . ASP A 1 217 ? -9.716 2.949 -20.344 1.00 67.75 217 ASP A O 1
ATOM 1590 N N . ASP A 1 218 ? -8.231 3.138 -22.023 1.00 50.31 218 ASP A N 1
ATOM 1591 C CA . ASP A 1 218 ? -8.418 4.580 -22.294 1.00 50.31 218 ASP A CA 1
ATOM 1592 C C . ASP A 1 218 ? -9.855 4.988 -22.617 1.00 50.31 218 ASP A C 1
ATOM 1594 O O . ASP A 1 218 ? -10.206 6.162 -22.548 1.00 50.31 218 ASP A O 1
ATOM 1598 N N . HIS A 1 219 ? -10.694 4.038 -23.016 1.00 50.62 219 HIS A N 1
ATOM 1599 C CA . HIS A 1 219 ? -12.069 4.312 -23.439 1.00 50.62 219 HIS A CA 1
ATOM 1600 C C . HIS A 1 219 ? -13.084 4.056 -22.329 1.00 50.62 219 HIS A C 1
ATOM 1602 O O . HIS A 1 219 ? -14.284 4.229 -22.520 1.00 50.62 219 HIS A O 1
ATOM 1608 N N . CYS A 1 220 ? -12.609 3.659 -21.153 1.00 43.34 220 CYS A N 1
ATOM 1609 C CA . CYS A 1 220 ? -13.430 3.473 -19.978 1.00 43.34 220 CYS A CA 1
ATOM 1610 C C . CYS A 1 220 ? -12.874 4.349 -18.856 1.00 43.34 220 CYS A C 1
ATOM 1612 O O . CYS A 1 220 ? -12.307 3.869 -17.882 1.00 43.34 220 CYS A O 1
ATOM 1614 N N . CYS A 1 221 ? -13.175 5.648 -18.916 1.00 42.81 221 CYS A N 1
ATOM 1615 C CA . CYS A 1 221 ? -13.363 6.451 -17.699 1.00 42.81 221 CYS A CA 1
ATOM 1616 C C . CYS A 1 221 ? -14.378 5.803 -16.724 1.00 42.81 221 CYS A C 1
ATOM 1618 O O . CYS A 1 221 ? -14.426 6.163 -15.553 1.00 42.81 221 CYS A O 1
ATOM 1620 N N . ASN A 1 222 ? -15.080 4.757 -17.167 1.00 42.62 222 ASN A N 1
ATOM 1621 C CA . ASN A 1 222 ? -15.669 3.711 -16.345 1.00 42.62 222 ASN A CA 1
ATOM 1622 C C . ASN A 1 222 ? -14.648 2.622 -15.972 1.00 42.62 222 ASN A C 1
ATOM 1624 O O . ASN A 1 222 ? -14.881 1.438 -16.233 1.00 42.62 222 ASN A O 1
ATOM 1628 N N . LEU A 1 223 ? -13.549 2.982 -15.300 1.00 44.09 223 LEU A N 1
ATOM 1629 C CA . LEU A 1 223 ? -12.903 2.034 -14.392 1.00 44.09 223 LEU A CA 1
ATOM 1630 C C . LEU A 1 223 ? -13.895 1.794 -13.250 1.00 44.09 223 LEU A C 1
ATOM 1632 O O . LEU A 1 223 ? -13.752 2.312 -12.147 1.00 44.09 223 LEU A O 1
ATOM 1636 N N . SER A 1 224 ? -14.946 1.022 -13.539 1.00 39.22 224 SER A N 1
ATOM 1637 C CA . SER A 1 224 ? -15.698 0.335 -12.507 1.00 39.22 224 SER A CA 1
ATOM 1638 C C . SER A 1 224 ? -14.636 -0.460 -11.748 1.00 39.22 224 SER A C 1
ATOM 1640 O O . SER A 1 224 ? -13.846 -1.140 -12.410 1.00 39.22 224 SER A O 1
ATOM 1642 N N . PRO A 1 225 ? -14.482 -0.303 -10.426 1.00 40.56 225 PRO A N 1
ATOM 1643 C CA . PRO A 1 225 ? -13.425 -0.968 -9.683 1.00 40.56 225 PRO A CA 1
ATOM 1644 C C . PRO A 1 225 ? -13.567 -2.480 -9.879 1.00 40.56 225 PRO A C 1
ATOM 1646 O O . PRO A 1 225 ? -14.347 -3.133 -9.206 1.00 40.56 225 PRO A O 1
ATOM 1649 N N . VAL A 1 226 ? -12.859 -3.074 -10.837 1.00 36.38 226 VAL A N 1
ATOM 1650 C CA . VAL A 1 226 ? -12.861 -4.525 -11.029 1.00 36.38 226 VAL A CA 1
ATOM 1651 C C . VAL A 1 226 ? -11.654 -5.073 -10.292 1.00 36.38 226 VAL A C 1
ATOM 1653 O O . VAL A 1 226 ? -10.643 -5.448 -10.864 1.00 36.38 226 VAL A O 1
ATOM 1656 N N . VAL A 1 227 ? -11.771 -5.113 -8.971 1.00 39.12 227 VAL A N 1
ATOM 1657 C CA . VAL A 1 227 ? -10.993 -6.014 -8.114 1.00 39.12 227 VAL A CA 1
ATOM 1658 C C . VAL A 1 227 ? -11.995 -6.833 -7.307 1.00 39.12 227 VAL A C 1
ATOM 1660 O O . VAL A 1 227 ? -12.218 -6.569 -6.132 1.00 39.12 227 VAL A O 1
ATOM 1663 N N . GLY A 1 228 ? -12.698 -7.763 -7.961 1.00 28.38 228 GLY A N 1
ATOM 1664 C CA . GLY A 1 228 ? -13.700 -8.600 -7.287 1.00 28.38 228 GLY A CA 1
ATOM 1665 C C . GLY A 1 228 ? -14.764 -7.805 -6.515 1.00 28.38 228 GLY A C 1
ATOM 1666 O O . GLY A 1 228 ? -15.123 -8.192 -5.405 1.00 28.38 228 GLY A O 1
ATOM 1667 N N . PHE A 1 229 ? -15.213 -6.669 -7.053 1.00 35.41 229 PHE A N 1
ATOM 1668 C CA . PHE A 1 229 ? -16.362 -5.938 -6.526 1.00 35.41 229 PHE A CA 1
ATOM 1669 C C . PHE A 1 229 ? -17.637 -6.625 -7.008 1.00 35.41 229 PHE A C 1
ATOM 1671 O O . PHE A 1 229 ? -17.735 -6.985 -8.183 1.00 35.41 229 PHE A O 1
ATOM 1678 N N . ASP A 1 230 ? -18.591 -6.821 -6.099 1.00 33.00 230 ASP A N 1
ATOM 1679 C CA . ASP A 1 230 ? -19.957 -7.093 -6.523 1.00 33.00 230 ASP A CA 1
ATOM 1680 C C . ASP A 1 230 ? -20.510 -5.807 -7.147 1.00 33.00 230 ASP A C 1
ATOM 1682 O O . ASP A 1 230 ? -20.243 -4.700 -6.677 1.00 33.00 230 ASP A O 1
ATOM 1686 N N . ILE A 1 231 ? -21.189 -5.963 -8.276 1.00 28.39 231 ILE A N 1
ATOM 1687 C CA . ILE A 1 231 ? -21.387 -4.918 -9.290 1.00 28.39 231 ILE A CA 1
ATOM 1688 C C . ILE A 1 231 ? -22.443 -3.866 -8.919 1.00 28.39 231 ILE A C 1
ATOM 1690 O O . ILE A 1 231 ? -22.628 -2.895 -9.656 1.00 28.39 231 ILE A O 1
ATOM 1694 N N . ASP A 1 232 ? -23.159 -4.065 -7.815 1.00 35.09 232 ASP A N 1
ATOM 1695 C CA . ASP A 1 232 ? -24.386 -3.321 -7.531 1.00 35.09 232 ASP A CA 1
ATOM 1696 C C . ASP A 1 232 ? -24.176 -2.050 -6.686 1.00 35.09 232 ASP A C 1
ATOM 1698 O O . ASP A 1 232 ? -25.017 -1.156 -6.743 1.00 35.09 232 ASP A O 1
ATOM 1702 N N . ASP A 1 233 ? -23.023 -1.870 -6.030 1.00 37.16 233 ASP A N 1
ATOM 1703 C CA . ASP A 1 233 ? -22.793 -0.718 -5.133 1.00 37.16 233 ASP A CA 1
ATOM 1704 C C . ASP A 1 233 ? -22.333 0.583 -5.825 1.00 37.16 233 ASP A C 1
ATOM 1706 O O . ASP A 1 233 ? -22.230 1.625 -5.179 1.00 37.16 233 ASP A O 1
ATOM 1710 N N . LEU A 1 234 ? -22.065 0.578 -7.140 1.00 33.34 234 LEU A N 1
ATOM 1711 C CA . LEU A 1 234 ? -21.503 1.749 -7.848 1.00 33.34 234 LEU A CA 1
ATOM 1712 C C . LEU A 1 234 ? -22.274 2.190 -9.102 1.00 33.34 234 LEU A C 1
ATOM 1714 O O . LEU A 1 234 ? -21.808 3.051 -9.845 1.00 33.34 234 LEU A O 1
ATOM 1718 N N . ARG A 1 235 ? -23.482 1.667 -9.344 1.00 31.62 235 ARG A N 1
ATOM 1719 C CA . ARG A 1 235 ? -24.266 1.943 -10.570 1.00 31.62 235 ARG A CA 1
ATOM 1720 C C . ARG A 1 235 ? -24.893 3.348 -10.671 1.00 31.62 235 ARG A C 1
ATOM 1722 O O . ARG A 1 235 ? -25.750 3.567 -11.520 1.00 31.62 235 ARG A O 1
ATOM 1729 N N . GLY A 1 236 ? -24.482 4.311 -9.845 1.00 32.47 236 GLY A N 1
ATOM 1730 C CA . GLY A 1 236 ? -25.115 5.636 -9.764 1.00 32.47 236 GLY A CA 1
ATOM 1731 C C . GLY A 1 236 ? -24.330 6.818 -10.337 1.00 32.47 236 GLY A C 1
ATOM 1732 O O . GLY A 1 236 ? -24.843 7.933 -10.301 1.00 32.47 236 GLY A O 1
ATOM 1733 N N . VAL A 1 237 ? -23.096 6.635 -10.816 1.00 34.84 237 VAL A N 1
ATOM 1734 C CA . VAL A 1 237 ? -22.190 7.764 -11.096 1.00 34.84 237 VAL A CA 1
ATOM 1735 C C . VAL A 1 237 ? -21.527 7.572 -12.460 1.00 34.84 237 VAL A C 1
ATOM 1737 O O . VAL A 1 237 ? -21.033 6.487 -12.741 1.00 34.84 237 VAL A O 1
ATOM 1740 N N . CYS A 1 238 ? -21.526 8.629 -13.280 1.00 33.16 238 CYS A N 1
ATOM 1741 C CA . CYS A 1 238 ? -20.977 8.746 -14.646 1.00 33.16 238 CYS A CA 1
ATOM 1742 C C . CYS A 1 238 ? -21.968 8.490 -15.804 1.00 33.16 238 CYS A C 1
ATOM 1744 O O . CYS A 1 238 ? -21.934 7.463 -16.477 1.00 33.16 238 CYS A O 1
ATOM 1746 N N . ALA A 1 239 ? -22.791 9.501 -16.111 1.00 34.44 239 ALA A N 1
ATOM 1747 C CA . ALA A 1 239 ? -23.271 9.728 -17.475 1.00 34.44 239 ALA A CA 1
ATOM 1748 C C . ALA A 1 239 ? -22.189 10.520 -18.232 1.00 34.44 239 ALA A C 1
ATOM 1750 O O . ALA A 1 239 ? -21.810 11.608 -17.799 1.00 34.44 239 ALA A O 1
ATOM 1751 N N . ALA A 1 240 ? -21.648 9.956 -19.312 1.00 39.56 240 ALA A N 1
ATOM 1752 C CA . ALA A 1 240 ? -20.593 10.584 -20.102 1.0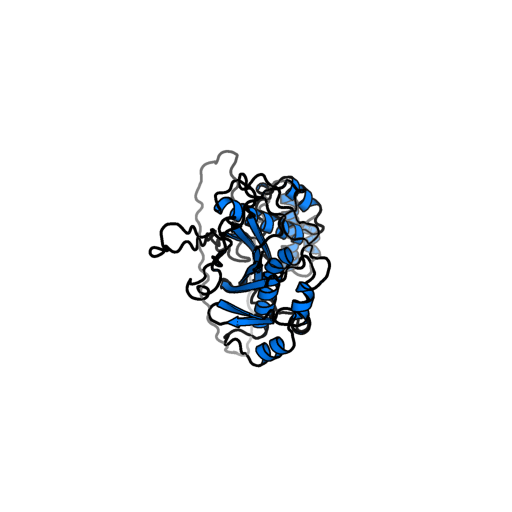0 39.56 240 ALA A CA 1
ATOM 1753 C C . ALA A 1 240 ? -21.151 11.724 -20.974 1.00 39.56 240 ALA A C 1
ATOM 1755 O O . ALA A 1 240 ? -22.144 11.544 -21.676 1.00 39.56 240 ALA A O 1
ATOM 1756 N N . THR A 1 241 ? -20.493 12.881 -20.952 1.00 38.94 241 THR A N 1
ATOM 1757 C CA . THR A 1 241 ? -20.621 13.932 -21.972 1.00 38.94 241 THR A CA 1
ATOM 1758 C C . THR A 1 241 ? -19.597 13.674 -23.077 1.00 38.94 241 THR A C 1
ATOM 1760 O O . THR A 1 241 ? -18.430 13.433 -22.770 1.00 38.94 241 THR A O 1
ATOM 1763 N N . GLU A 1 242 ? -20.017 13.698 -24.344 1.00 38.09 242 GLU A N 1
ATOM 1764 C CA . GLU A 1 242 ? -19.121 13.474 -25.488 1.00 38.09 242 GLU A CA 1
ATOM 1765 C C . GLU A 1 242 ? -18.070 14.597 -25.626 1.00 38.09 242 GLU A C 1
ATOM 1767 O O . GLU A 1 242 ? -18.404 15.766 -25.407 1.00 38.09 242 GLU A O 1
ATOM 1772 N N . PRO A 1 243 ? -16.806 14.274 -25.965 1.00 46.78 243 PRO A N 1
ATOM 1773 C CA . PRO A 1 243 ? -15.753 15.272 -26.128 1.00 46.78 243 PRO A CA 1
ATOM 1774 C C . PRO A 1 243 ? -15.852 16.012 -27.474 1.00 46.78 243 PRO A C 1
ATOM 1776 O O . PRO A 1 243 ? -16.036 15.403 -28.526 1.00 46.78 243 PRO A O 1
ATOM 1779 N N . ASP A 1 244 ? -15.676 17.335 -27.428 1.00 46.41 244 ASP A N 1
ATOM 1780 C CA . ASP A 1 244 ? -15.656 18.243 -28.581 1.00 46.41 244 ASP A CA 1
ATOM 1781 C C . ASP A 1 244 ? -14.268 18.203 -29.258 1.00 46.41 244 ASP A C 1
ATOM 1783 O O . ASP A 1 244 ? -13.240 18.453 -28.620 1.00 46.41 244 ASP A O 1
ATOM 1787 N N . VAL A 1 245 ? -14.211 17.826 -30.538 1.00 57.38 245 VAL A N 1
ATOM 1788 C CA . VAL A 1 245 ? -12.961 17.499 -31.249 1.00 57.38 245 VAL A CA 1
ATOM 1789 C C . VAL A 1 245 ? -12.414 18.740 -31.956 1.00 57.38 245 VAL A C 1
ATOM 1791 O O . VAL A 1 245 ? -12.850 19.083 -33.053 1.00 57.38 245 VAL A O 1
ATOM 1794 N N . ASN A 1 246 ? -11.424 19.409 -31.360 1.00 57.78 246 ASN A N 1
ATOM 1795 C CA . ASN A 1 246 ? -10.644 20.444 -32.044 1.00 57.78 246 ASN A CA 1
ATOM 1796 C C . ASN A 1 246 ? -9.162 20.365 -31.619 1.00 57.78 246 ASN A C 1
ATOM 1798 O O . ASN A 1 246 ? -8.751 20.918 -30.601 1.00 57.78 246 ASN A O 1
ATOM 1802 N N . GLU A 1 247 ? -8.359 19.611 -32.376 1.00 54.22 247 GLU A N 1
ATOM 1803 C CA . GLU A 1 247 ? -6.958 19.298 -32.055 1.00 54.22 247 GLU A CA 1
ATOM 1804 C C . GLU A 1 247 ? -5.985 20.383 -32.550 1.00 54.22 247 GLU A C 1
ATOM 1806 O O . GLU A 1 247 ? -5.545 20.392 -33.701 1.00 54.22 247 GLU A O 1
ATOM 1811 N N . SER A 1 248 ? -5.570 21.283 -31.655 1.00 53.03 248 SER A N 1
ATOM 1812 C CA . SER A 1 248 ? -4.348 22.074 -31.842 1.00 53.03 248 SER A CA 1
ATOM 1813 C C . SER A 1 248 ? -3.159 21.357 -31.194 1.00 53.03 248 SER A C 1
ATOM 1815 O O . SER A 1 248 ? -3.203 21.069 -30.000 1.00 53.03 248 SER A O 1
ATOM 1817 N N . LYS A 1 249 ? -2.084 21.107 -31.955 1.00 52.78 249 LYS A N 1
ATOM 1818 C CA . LYS A 1 249 ? -0.813 20.531 -31.473 1.00 52.78 249 LYS A CA 1
ATOM 1819 C C . LYS A 1 249 ? -0.115 21.461 -30.469 1.00 52.78 249 LYS A C 1
ATOM 1821 O O . LYS A 1 249 ? 0.732 22.268 -30.850 1.00 52.78 249 LYS A O 1
ATOM 1826 N N . THR A 1 250 ? -0.462 21.357 -29.195 1.00 50.56 250 THR A N 1
ATOM 1827 C CA . THR A 1 250 ? 0.305 21.914 -28.074 1.00 50.56 250 THR A CA 1
ATOM 1828 C C . THR A 1 250 ? 1.340 20.892 -27.580 1.00 50.56 250 THR A C 1
ATOM 1830 O O . THR A 1 250 ? 1.200 19.700 -27.863 1.00 50.56 250 THR A O 1
ATOM 1833 N N . PRO A 1 251 ? 2.430 21.338 -26.919 1.00 50.72 251 PRO A N 1
ATOM 1834 C CA . PRO A 1 251 ? 3.463 20.447 -26.388 1.00 50.72 251 PRO A CA 1
ATOM 1835 C C . PRO A 1 251 ? 2.836 19.360 -25.518 1.00 50.72 251 PRO A C 1
ATOM 1837 O O . PRO A 1 251 ? 1.888 19.641 -24.792 1.00 50.72 251 PRO A O 1
ATOM 1840 N N . GLU A 1 252 ? 3.364 18.139 -25.628 1.00 52.72 252 GLU A N 1
ATOM 1841 C CA . GLU A 1 252 ? 2.903 16.911 -24.970 1.00 52.72 252 GLU A CA 1
ATOM 1842 C C . GLU A 1 252 ? 2.679 17.110 -23.460 1.00 52.72 252 GLU A C 1
ATOM 1844 O O . GLU A 1 252 ? 3.535 16.815 -22.625 1.00 52.72 252 GLU A O 1
ATOM 1849 N N . HIS A 1 253 ? 1.507 17.622 -23.089 1.00 58.72 253 HIS A N 1
ATOM 1850 C CA . HIS A 1 253 ? 1.060 17.665 -21.712 1.00 58.72 253 HIS A CA 1
ATOM 1851 C C . HIS A 1 253 ? 0.810 16.217 -21.307 1.00 58.72 253 HIS A C 1
ATOM 1853 O O . HIS A 1 253 ? -0.173 15.604 -21.723 1.00 58.72 253 HIS A O 1
ATOM 1859 N N . MET A 1 254 ? 1.737 15.640 -20.538 1.00 59.72 254 MET A N 1
ATOM 1860 C CA . MET A 1 254 ? 1.566 14.310 -19.966 1.00 59.72 254 MET A CA 1
ATOM 1861 C C . MET A 1 254 ? 0.269 14.305 -19.155 1.00 59.72 254 MET A C 1
ATOM 1863 O O . MET A 1 254 ? 0.222 14.865 -18.060 1.00 59.72 254 MET A O 1
ATOM 1867 N N . CYS A 1 255 ? -0.781 13.690 -19.705 1.00 66.19 255 CYS A N 1
ATOM 1868 C CA . CYS A 1 255 ? -2.056 13.542 -19.020 1.00 66.19 255 CYS A CA 1
ATOM 1869 C C . CYS A 1 255 ? -1.796 12.862 -17.670 1.00 66.19 255 CYS A C 1
ATOM 1871 O O . CYS A 1 255 ? -1.158 11.804 -17.602 1.00 66.19 255 CYS A O 1
ATOM 1873 N N . ALA A 1 256 ? -2.209 13.515 -16.584 1.00 73.62 256 ALA A N 1
ATOM 1874 C CA . ALA A 1 256 ? -2.057 12.953 -15.255 1.00 73.62 256 ALA A CA 1
ATOM 1875 C C . ALA A 1 256 ? -2.830 11.623 -15.176 1.00 73.62 256 ALA A C 1
ATOM 1877 O O . ALA A 1 256 ? -3.911 11.509 -15.758 1.00 73.62 256 ALA A O 1
ATOM 1878 N N . PRO A 1 257 ? -2.310 10.607 -14.465 1.00 81.50 257 PRO A N 1
ATOM 1879 C CA . PRO A 1 257 ? -3.044 9.362 -14.294 1.00 81.50 257 PRO A CA 1
ATOM 1880 C C . PRO A 1 257 ? -4.403 9.650 -13.645 1.00 81.50 257 PRO A C 1
ATOM 1882 O O . PRO A 1 257 ? -4.482 10.361 -12.643 1.00 81.50 257 PRO A O 1
ATOM 1885 N N . ARG A 1 258 ? -5.473 9.084 -14.211 1.00 87.88 258 ARG A N 1
ATOM 1886 C CA . ARG A 1 258 ? -6.843 9.198 -13.674 1.00 87.88 258 ARG A CA 1
ATOM 1887 C C . ARG A 1 258 ? -7.163 8.132 -12.634 1.00 87.88 258 ARG A C 1
ATOM 1889 O O . ARG A 1 258 ? -8.132 8.264 -11.895 1.00 87.88 258 ARG A O 1
ATOM 1896 N N . ALA A 1 259 ? -6.359 7.078 -12.589 1.00 91.38 259 ALA A N 1
ATOM 1897 C CA . ALA A 1 259 ? -6.545 5.947 -11.707 1.00 91.38 259 ALA A CA 1
ATOM 1898 C C . ALA A 1 259 ? -5.203 5.409 -11.227 1.00 91.38 259 ALA A C 1
ATOM 1900 O O . ALA A 1 259 ? -4.179 5.554 -11.897 1.00 91.38 259 ALA A O 1
ATOM 1901 N N . ALA A 1 260 ? -5.217 4.777 -10.063 1.00 93.19 260 ALA A N 1
ATOM 1902 C CA . ALA A 1 260 ? -4.063 4.104 -9.499 1.00 93.19 260 ALA A CA 1
ATOM 1903 C C . ALA A 1 260 ? -4.505 2.986 -8.554 1.00 93.19 260 ALA A C 1
ATOM 1905 O O . ALA A 1 260 ? -5.619 2.981 -8.026 1.00 93.19 260 ALA A O 1
ATOM 1906 N N . VAL A 1 261 ? -3.614 2.018 -8.358 1.00 95.44 261 VAL A N 1
ATOM 1907 C CA . VAL A 1 261 ? -3.862 0.843 -7.522 1.00 95.44 261 VAL A CA 1
ATOM 1908 C C . VAL A 1 261 ? -2.805 0.732 -6.436 1.00 95.44 261 VAL A C 1
ATOM 1910 O O . VAL A 1 261 ? -1.654 1.128 -6.619 1.00 95.44 261 VAL A O 1
ATOM 1913 N N . GLY A 1 262 ? -3.193 0.162 -5.305 1.00 96.62 262 GLY A N 1
ATOM 1914 C CA . GLY A 1 262 ? -2.336 -0.062 -4.155 1.00 96.62 262 GLY A CA 1
ATOM 1915 C C . GLY A 1 262 ? -2.524 -1.463 -3.598 1.00 96.62 262 GLY A C 1
ATOM 1916 O O . GLY A 1 262 ? -3.641 -1.970 -3.551 1.00 96.62 262 GLY A O 1
ATOM 1917 N N . VAL A 1 263 ? -1.437 -2.100 -3.171 1.00 97.31 263 VAL A N 1
ATOM 1918 C CA . VAL A 1 263 ? -1.492 -3.363 -2.427 1.00 97.31 263 VAL A CA 1
ATOM 1919 C C . VAL A 1 263 ? -0.622 -3.265 -1.191 1.00 97.31 263 VAL A C 1
ATOM 1921 O O . VAL A 1 263 ? 0.460 -2.671 -1.229 1.00 97.31 263 VAL A O 1
ATOM 1924 N N . ASP A 1 264 ? -1.066 -3.875 -0.103 1.00 98.19 264 ASP A N 1
ATOM 1925 C CA . ASP A 1 264 ? -0.235 -4.089 1.064 1.00 98.19 264 ASP A CA 1
ATOM 1926 C C . ASP A 1 264 ? -0.394 -5.490 1.664 1.00 98.19 264 ASP A C 1
ATOM 1928 O O . ASP A 1 264 ? -1.390 -6.176 1.426 1.00 98.19 264 ASP A O 1
ATOM 1932 N N . ILE A 1 265 ? 0.655 -5.962 2.343 1.00 96.81 265 ILE A N 1
ATOM 1933 C CA . ILE A 1 265 ? 0.668 -7.272 2.982 1.00 96.81 265 ILE A CA 1
ATOM 1934 C C . ILE A 1 265 ? 1.377 -7.209 4.328 1.00 96.81 265 ILE A C 1
ATOM 1936 O O . ILE A 1 265 ? 2.544 -6.831 4.416 1.00 96.81 265 ILE A O 1
ATOM 1940 N N . GLU A 1 266 ? 0.687 -7.640 5.378 1.00 97.00 266 GLU A N 1
ATOM 1941 C CA . GLU A 1 266 ? 1.206 -7.624 6.742 1.00 97.00 266 GLU A CA 1
ATOM 1942 C C . GLU A 1 266 ? 0.898 -8.925 7.472 1.00 97.00 266 GLU A C 1
ATOM 1944 O O . GLU A 1 266 ? -0.108 -9.582 7.228 1.00 97.00 266 GLU A O 1
ATOM 1949 N N . ARG A 1 267 ? 1.783 -9.320 8.386 1.00 96.06 267 ARG A N 1
ATOM 1950 C CA . ARG A 1 267 ? 1.565 -10.509 9.218 1.00 96.06 267 ARG A CA 1
ATOM 1951 C C . ARG A 1 267 ? 0.560 -10.208 10.325 1.00 96.06 267 ARG A C 1
ATOM 1953 O O . ARG A 1 267 ? 0.752 -9.244 11.063 1.00 96.06 267 ARG A O 1
ATOM 1960 N N . VAL A 1 268 ? -0.436 -11.073 10.501 1.00 95.38 268 VAL A N 1
ATOM 1961 C CA . VAL A 1 268 ? -1.466 -10.941 11.551 1.00 95.38 268 VAL A CA 1
ATOM 1962 C C . VAL A 1 268 ? -0.839 -11.000 12.946 1.00 95.38 268 VAL A C 1
ATOM 1964 O O . VAL A 1 268 ? -1.209 -10.246 13.841 1.00 95.38 268 VAL A O 1
ATOM 1967 N N . ASP A 1 269 ? 0.167 -11.858 13.124 1.00 92.94 269 ASP A N 1
ATOM 1968 C CA . ASP A 1 269 ? 0.860 -12.073 14.398 1.00 92.94 269 ASP A CA 1
ATOM 1969 C C . ASP A 1 269 ? 1.963 -11.042 14.694 1.00 92.94 269 ASP A C 1
ATOM 1971 O O . ASP A 1 269 ? 2.632 -11.101 15.736 1.00 92.94 269 ASP A O 1
ATOM 1975 N N . ARG A 1 270 ? 2.169 -10.067 13.800 1.00 89.06 270 ARG A N 1
ATOM 1976 C CA . ARG A 1 270 ? 3.128 -8.990 14.026 1.00 89.06 270 ARG A CA 1
ATOM 1977 C C . ARG A 1 270 ? 2.599 -8.110 15.144 1.00 89.06 270 ARG A C 1
ATOM 1979 O O . ARG A 1 270 ? 1.697 -7.311 14.931 1.00 89.06 270 ARG A O 1
ATOM 1986 N N . ARG A 1 271 ? 3.213 -8.208 16.327 1.00 87.50 271 ARG A N 1
ATOM 1987 C CA . ARG A 1 271 ? 2.921 -7.295 17.439 1.00 87.50 271 ARG A CA 1
ATOM 1988 C C . ARG A 1 271 ? 3.219 -5.857 16.997 1.00 87.50 271 ARG A C 1
ATOM 1990 O O . ARG A 1 271 ? 4.399 -5.525 16.817 1.00 87.50 271 ARG A O 1
ATOM 1997 N N . PRO A 1 272 ? 2.201 -5.001 16.814 1.00 76.62 272 PRO A N 1
ATOM 1998 C CA . PRO A 1 272 ? 2.440 -3.610 16.499 1.00 76.62 272 PRO A CA 1
ATOM 1999 C C . PRO A 1 272 ? 3.104 -2.959 17.710 1.00 76.62 272 PRO A C 1
ATOM 2001 O O . PRO A 1 272 ? 2.814 -3.275 18.866 1.00 76.62 272 PRO A O 1
ATOM 2004 N N . MET A 1 273 ? 4.022 -2.028 17.459 1.00 81.06 273 MET A N 1
ATOM 2005 C CA . MET A 1 273 ? 4.526 -1.197 18.547 1.00 81.06 273 MET A CA 1
ATOM 2006 C C . MET A 1 273 ? 3.343 -0.374 19.062 1.00 81.06 273 MET A C 1
ATOM 2008 O O . MET A 1 273 ? 2.651 0.244 18.264 1.00 81.06 273 MET A O 1
ATOM 2012 N N . THR A 1 274 ? 3.104 -0.307 20.368 1.00 77.38 274 THR A N 1
ATOM 2013 C CA . THR A 1 274 ? 1.989 0.484 20.937 1.00 77.38 274 THR A CA 1
ATOM 2014 C C . THR A 1 274 ? 2.005 1.950 20.480 1.00 77.38 274 THR A C 1
ATOM 2016 O O . THR A 1 274 ? 0.961 2.562 20.267 1.00 77.38 274 THR A O 1
ATOM 2019 N N . LYS A 1 275 ? 3.198 2.496 20.218 1.00 91.25 275 LYS A N 1
ATOM 2020 C CA . LYS A 1 275 ? 3.402 3.836 19.641 1.00 91.25 275 LYS A CA 1
ATOM 2021 C C . LYS A 1 275 ? 2.934 3.975 18.185 1.00 91.25 275 LYS A C 1
ATOM 2023 O O . LYS A 1 275 ? 2.726 5.090 17.723 1.00 91.25 275 LYS A O 1
ATOM 2028 N N . LEU A 1 276 ? 2.790 2.872 17.452 1.00 90.50 276 LEU A N 1
ATOM 2029 C CA . LEU A 1 276 ? 2.360 2.848 16.053 1.00 90.50 276 LEU A CA 1
ATOM 2030 C C . LEU A 1 276 ? 0.923 3.368 15.920 1.00 90.50 276 LEU A C 1
ATOM 2032 O O . LEU A 1 276 ? 0.669 4.250 15.107 1.00 90.50 276 LEU A O 1
ATOM 2036 N N . GLY A 1 277 ? 0.015 2.913 16.791 1.00 92.25 277 GLY A N 1
ATOM 2037 C CA . GLY A 1 277 ? -1.384 3.352 16.778 1.00 92.25 277 GLY A CA 1
ATOM 2038 C C . GLY A 1 277 ? -1.546 4.856 16.991 1.00 92.25 277 GLY A C 1
ATOM 2039 O O . GLY A 1 277 ? -2.337 5.489 16.305 1.00 92.25 277 GLY A O 1
ATOM 2040 N N . GLN A 1 278 ? -0.734 5.462 17.862 1.00 94.75 278 GLN A N 1
ATOM 2041 C CA . GLN A 1 278 ? -0.754 6.914 18.086 1.00 94.75 278 GLN A CA 1
ATOM 2042 C C . GLN A 1 278 ? -0.277 7.725 16.873 1.00 94.75 278 GLN A C 1
ATOM 2044 O O . GLN A 1 278 ? -0.664 8.881 16.731 1.00 94.75 278 GLN A O 1
ATOM 2049 N N . ARG A 1 279 ? 0.576 7.138 16.023 1.00 95.75 279 ARG A N 1
ATOM 2050 C CA . ARG A 1 279 ? 1.157 7.802 14.846 1.00 95.75 279 ARG A CA 1
ATOM 2051 C C . ARG A 1 279 ? 0.307 7.669 13.586 1.00 95.75 279 ARG A C 1
ATOM 2053 O O . ARG A 1 279 ? 0.452 8.500 12.698 1.00 95.75 279 ARG A O 1
ATOM 2060 N N . ILE A 1 280 ? -0.470 6.591 13.478 1.00 96.19 280 ILE A N 1
ATOM 2061 C CA . ILE A 1 280 ? -1.186 6.225 12.247 1.00 96.19 280 ILE A CA 1
ATOM 2062 C C . ILE A 1 280 ? -2.691 6.457 12.353 1.00 96.19 280 ILE A C 1
ATOM 2064 O O . ILE A 1 280 ? -3.330 6.806 11.358 1.00 96.19 280 ILE A O 1
ATOM 2068 N N . LEU A 1 281 ? -3.271 6.255 13.537 1.00 96.75 281 LEU A N 1
ATOM 2069 C CA . LEU A 1 281 ? -4.708 6.389 13.736 1.00 96.75 281 LEU A CA 1
ATOM 2070 C C . LEU A 1 281 ? -5.046 7.796 14.207 1.00 96.75 281 LEU A C 1
ATOM 2072 O O . LEU A 1 281 ? -4.486 8.263 15.201 1.00 96.75 281 LEU A O 1
ATOM 2076 N N . GLY A 1 282 ? -6.010 8.431 13.543 1.00 96.31 282 GLY A N 1
ATOM 2077 C CA . GLY A 1 282 ? -6.652 9.644 14.037 1.00 96.31 282 GLY A CA 1
ATOM 2078 C C . GLY A 1 282 ? -7.439 9.389 15.326 1.00 96.31 282 GLY A C 1
ATOM 2079 O O . GLY A 1 282 ? -7.604 8.254 15.773 1.00 96.31 282 GLY A O 1
ATOM 2080 N N . GLU A 1 283 ? -7.941 10.451 15.955 1.00 96.25 283 GLU A N 1
ATOM 2081 C CA . GLU A 1 283 ? -8.678 10.323 17.218 1.00 96.25 283 GLU A CA 1
ATOM 2082 C C . GLU A 1 283 ? -9.920 9.436 17.094 1.00 96.25 283 GLU A C 1
ATOM 2084 O O . GLU A 1 283 ? -10.105 8.536 17.914 1.00 96.25 283 GLU A O 1
ATOM 2089 N N . MET A 1 284 ? -10.717 9.639 16.044 1.00 95.88 284 MET A N 1
ATOM 2090 C CA . MET A 1 284 ? -11.913 8.835 15.792 1.00 95.88 284 MET A CA 1
ATOM 2091 C C . MET A 1 284 ? -11.569 7.364 15.554 1.00 95.88 284 MET A C 1
ATOM 2093 O O . MET A 1 284 ? -12.164 6.502 16.181 1.00 95.88 284 MET A O 1
ATOM 2097 N N . GLU A 1 285 ? -10.537 7.062 14.764 1.00 97.00 285 GLU A N 1
ATOM 2098 C CA . GLU A 1 285 ? -10.108 5.676 14.527 1.00 97.00 285 GLU A CA 1
ATOM 2099 C C . GLU A 1 285 ? -9.624 4.978 15.801 1.00 97.00 285 GLU A C 1
ATOM 2101 O O . GLU A 1 285 ? -9.869 3.789 15.989 1.00 97.00 285 GLU A O 1
ATOM 2106 N N . ARG A 1 286 ? -8.949 5.709 16.699 1.00 96.75 286 ARG A N 1
ATOM 2107 C CA . ARG A 1 286 ? -8.557 5.165 18.006 1.00 96.75 286 ARG A CA 1
ATOM 2108 C C . ARG A 1 286 ? -9.776 4.846 18.863 1.00 96.75 286 ARG A C 1
ATOM 2110 O O . ARG A 1 286 ? -9.778 3.802 19.511 1.00 96.75 286 ARG A O 1
ATOM 2117 N N . ARG A 1 287 ? -10.795 5.712 18.858 1.00 96.56 287 ARG A N 1
ATOM 2118 C CA . ARG A 1 287 ? -12.067 5.449 19.546 1.00 96.56 287 ARG A CA 1
ATOM 2119 C C . ARG A 1 287 ? -12.776 4.245 18.930 1.00 96.56 287 ARG A C 1
ATOM 2121 O O . ARG A 1 287 ? -13.154 3.348 19.670 1.00 96.56 287 ARG A O 1
ATOM 2128 N N . ASP A 1 288 ? -12.870 4.176 17.603 1.00 96.00 288 ASP A N 1
ATOM 2129 C CA . ASP A 1 288 ? -13.484 3.053 16.883 1.00 96.00 288 ASP A CA 1
ATOM 2130 C C . ASP A 1 288 ? -12.817 1.721 17.247 1.00 96.00 288 ASP A C 1
ATOM 2132 O O . ASP A 1 288 ? -13.503 0.740 17.531 1.00 96.00 288 ASP A O 1
ATOM 2136 N N . LEU A 1 289 ? -11.480 1.701 17.283 1.00 95.00 289 LEU A N 1
ATOM 2137 C CA . LEU A 1 289 ? -10.687 0.529 17.656 1.00 95.00 289 LEU A CA 1
ATOM 2138 C C . LEU A 1 289 ? -10.912 0.120 19.123 1.00 95.00 289 LEU A C 1
ATOM 2140 O O . LEU A 1 289 ? -11.025 -1.065 19.426 1.00 95.00 289 LEU A O 1
ATOM 2144 N N . GLN A 1 290 ? -10.988 1.086 20.043 1.00 95.38 290 GLN A N 1
ATOM 2145 C CA . GLN A 1 290 ? -11.257 0.829 21.466 1.00 95.38 290 GLN A CA 1
ATOM 2146 C C . GLN A 1 290 ? -12.678 0.308 21.701 1.00 95.38 290 GLN A C 1
ATOM 2148 O O . GLN A 1 290 ? -12.878 -0.593 22.512 1.00 95.38 290 GLN A O 1
ATOM 2153 N N . MET A 1 291 ? -13.647 0.855 20.970 1.00 94.19 291 MET A N 1
ATOM 2154 C CA . MET A 1 291 ? -15.061 0.489 21.052 1.00 94.19 291 MET A CA 1
ATOM 2155 C C . MET A 1 291 ? -15.409 -0.758 20.228 1.00 94.19 291 MET A C 1
ATOM 2157 O O . MET A 1 291 ? -16.539 -1.228 20.303 1.00 94.19 291 MET A O 1
ATOM 2161 N N . ARG A 1 292 ? -14.454 -1.305 19.458 1.00 92.81 292 ARG A N 1
ATOM 2162 C CA . ARG A 1 292 ? -14.645 -2.435 18.529 1.00 92.81 292 ARG A CA 1
ATOM 2163 C C . ARG A 1 292 ? -15.783 -2.213 17.528 1.00 92.81 292 ARG A C 1
ATOM 2165 O O . ARG A 1 292 ? -16.550 -3.123 17.223 1.00 92.81 292 ARG A O 1
ATOM 2172 N N . MET A 1 293 ? -15.863 -0.999 16.986 1.00 88.88 293 MET A N 1
ATOM 2173 C CA . MET A 1 293 ? -16.903 -0.600 16.027 1.00 88.88 293 MET A CA 1
ATOM 2174 C C . MET A 1 293 ? -16.868 -1.393 14.714 1.00 88.88 293 MET A C 1
ATOM 2176 O O . MET A 1 293 ? -17.866 -1.447 14.009 1.00 88.88 293 MET A O 1
ATOM 2180 N N . SER A 1 294 ? -15.731 -2.009 14.390 1.00 83.69 294 SER A N 1
ATOM 2181 C CA . SER A 1 294 ? -15.524 -2.821 13.186 1.00 83.69 294 SER A CA 1
ATOM 2182 C C . SER A 1 294 ? -16.356 -4.115 13.173 1.00 83.69 294 SER A C 1
ATOM 2184 O O . SER A 1 294 ? -16.532 -4.732 12.123 1.00 83.69 294 SER A O 1
ATOM 2186 N N . GLY A 1 295 ? -16.831 -4.570 14.342 1.00 91.75 295 GLY A N 1
ATOM 2187 C CA . GLY A 1 295 ? -17.494 -5.869 14.493 1.00 91.75 295 GLY A CA 1
ATOM 2188 C C . GLY A 1 295 ? -16.567 -7.070 14.258 1.00 91.75 295 GLY A C 1
ATOM 2189 O O . GLY A 1 295 ? -17.039 -8.204 14.185 1.00 91.75 295 GLY A O 1
ATOM 2190 N N . LEU A 1 296 ? -15.254 -6.847 14.135 1.00 94.06 296 LEU A N 1
ATOM 2191 C CA . LEU A 1 296 ? -14.283 -7.902 13.868 1.00 94.06 296 LEU A CA 1
ATOM 2192 C C . LEU A 1 296 ? -14.016 -8.739 15.121 1.00 94.06 296 LEU A C 1
ATOM 2194 O O . LEU A 1 296 ? -13.907 -8.231 16.237 1.00 94.06 296 LEU A O 1
ATOM 2198 N N . THR A 1 297 ? -13.836 -10.044 14.930 1.00 95.75 297 THR A N 1
ATOM 2199 C CA . THR A 1 297 ? -13.5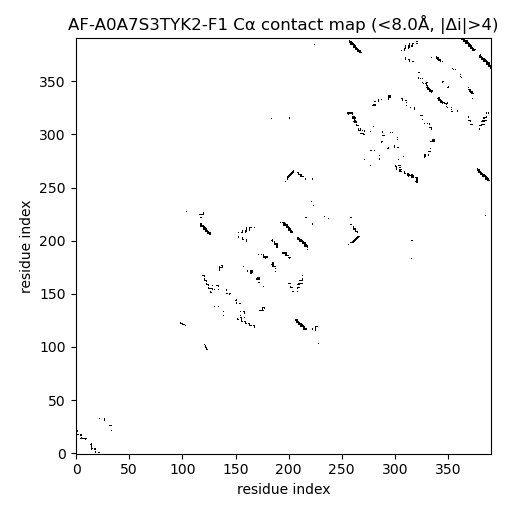56 -11.000 16.015 1.00 95.75 297 THR A CA 1
ATOM 2200 C C . THR A 1 297 ? -12.071 -11.092 16.387 1.00 95.75 297 THR A C 1
ATOM 2202 O O . THR A 1 297 ? -11.697 -11.917 17.219 1.00 95.75 297 THR A O 1
ATOM 2205 N N . MET A 1 298 ? -11.209 -10.284 15.765 1.00 96.00 298 MET A N 1
ATOM 2206 C CA . MET A 1 298 ? -9.757 -10.312 15.972 1.00 96.00 298 MET A CA 1
ATOM 2207 C C . MET A 1 298 ? -9.313 -9.489 17.192 1.00 96.00 298 MET A C 1
ATOM 2209 O O . MET A 1 298 ? -10.091 -8.745 17.791 1.00 96.00 298 MET A O 1
ATOM 2213 N N . SER A 1 299 ? -8.046 -9.635 17.596 1.00 95.50 299 SER A N 1
ATOM 2214 C CA . SER A 1 299 ? -7.488 -8.822 18.683 1.00 95.50 299 SER A CA 1
ATOM 2215 C C . SER A 1 299 ? -7.314 -7.360 18.250 1.00 95.50 299 SER A C 1
ATOM 2217 O O . SER A 1 299 ? -7.210 -7.061 17.061 1.00 95.50 299 SER A O 1
ATOM 2219 N N . MET A 1 300 ? -7.226 -6.437 19.214 1.00 94.56 300 MET A N 1
ATOM 2220 C CA . MET A 1 300 ? -6.986 -5.018 18.914 1.00 94.56 300 MET A CA 1
ATOM 2221 C C . MET A 1 300 ? -5.648 -4.794 18.202 1.00 94.56 300 MET A C 1
ATOM 2223 O O . MET A 1 300 ? -5.525 -3.896 17.376 1.00 94.56 300 MET A O 1
ATOM 2227 N N . GLU A 1 301 ? -4.633 -5.596 18.520 1.00 94.69 301 GLU A N 1
ATOM 2228 C CA . GLU A 1 301 ? -3.331 -5.557 17.861 1.00 94.69 301 GLU A CA 1
ATOM 2229 C C . GLU A 1 301 ? -3.427 -5.995 16.401 1.00 94.69 301 GLU A C 1
ATOM 2231 O O . GLU A 1 301 ? -2.857 -5.338 15.532 1.00 94.69 301 GLU A O 1
ATOM 2236 N N . ALA A 1 302 ? -4.162 -7.077 16.134 1.00 95.44 302 ALA A N 1
ATOM 2237 C CA . ALA A 1 302 ? -4.410 -7.552 14.780 1.00 95.44 302 ALA A CA 1
ATOM 2238 C C . ALA A 1 302 ? -5.204 -6.509 13.978 1.00 95.44 302 ALA A C 1
ATOM 2240 O O . ALA A 1 302 ? -4.796 -6.157 12.873 1.00 95.44 302 ALA A O 1
ATOM 2241 N N . GLU A 1 303 ? -6.257 -5.924 14.559 1.00 96.25 303 GLU A N 1
ATOM 2242 C CA . GLU A 1 303 ? -7.028 -4.865 13.898 1.00 96.25 303 GLU A CA 1
ATOM 2243 C C . GLU A 1 303 ? -6.182 -3.601 13.658 1.00 96.25 303 GLU A C 1
ATOM 2245 O O . GLU A 1 303 ? -6.274 -2.985 12.597 1.00 96.25 303 GLU A O 1
ATOM 2250 N N . LEU A 1 304 ? -5.305 -3.218 14.593 1.00 96.31 304 LEU A N 1
ATOM 2251 C CA . LEU A 1 304 ? -4.372 -2.106 14.388 1.00 96.31 304 LEU A CA 1
ATOM 2252 C C . LEU A 1 304 ? -3.424 -2.379 13.208 1.00 96.31 304 LEU A C 1
ATOM 2254 O O . LEU A 1 304 ? -3.206 -1.489 12.383 1.00 96.31 304 LEU A O 1
ATOM 2258 N N . THR A 1 305 ? -2.877 -3.592 13.113 1.00 96.31 305 THR A N 1
ATOM 2259 C CA . THR A 1 305 ? -2.040 -4.008 11.978 1.00 96.31 305 THR A CA 1
ATOM 2260 C C . THR A 1 305 ? -2.835 -4.005 10.670 1.00 96.31 305 THR A C 1
ATOM 2262 O O . THR A 1 305 ? -2.329 -3.522 9.658 1.00 96.31 305 THR A O 1
ATOM 2265 N N . LEU A 1 306 ? -4.094 -4.452 10.690 1.00 97.19 306 LEU A N 1
ATOM 2266 C CA . LEU A 1 306 ? -4.988 -4.392 9.535 1.00 97.19 306 LEU A CA 1
ATOM 2267 C C . LEU A 1 306 ? -5.227 -2.944 9.081 1.00 97.19 306 LEU A C 1
ATOM 2269 O O . LEU A 1 306 ? -5.028 -2.636 7.909 1.00 97.19 306 LEU A O 1
ATOM 2273 N N . ARG A 1 307 ? -5.578 -2.025 9.992 1.00 97.69 307 ARG A N 1
ATOM 2274 C CA . ARG A 1 307 ? -5.775 -0.599 9.663 1.00 97.69 307 ARG A CA 1
ATOM 2275 C C . ARG A 1 307 ? -4.507 0.036 9.095 1.00 97.69 307 ARG A C 1
ATOM 2277 O O . ARG A 1 307 ? -4.591 0.799 8.136 1.00 97.69 307 ARG A O 1
ATOM 2284 N N . PHE A 1 308 ? -3.339 -0.294 9.649 1.00 97.38 308 PHE A N 1
ATOM 2285 C CA . PHE A 1 308 ? -2.056 0.131 9.087 1.00 97.38 308 PHE A CA 1
ATOM 2286 C C . PHE A 1 308 ? -1.886 -0.365 7.645 1.00 97.38 308 PHE A C 1
ATOM 2288 O O . PHE A 1 308 ? -1.633 0.443 6.753 1.00 97.38 308 PHE A O 1
ATOM 2295 N N . SER A 1 309 ? -2.112 -1.658 7.404 1.00 97.62 309 SER A N 1
ATOM 2296 C CA . SER A 1 309 ? -1.988 -2.247 6.070 1.00 97.62 309 SER A CA 1
ATOM 2297 C C . SER A 1 309 ? -2.978 -1.641 5.067 1.00 97.62 309 SER A C 1
ATOM 2299 O O . SER A 1 309 ? -2.625 -1.367 3.921 1.00 97.62 309 SER A O 1
ATOM 2301 N N . ILE A 1 310 ? -4.215 -1.349 5.481 1.00 98.31 310 ILE A N 1
ATOM 2302 C CA . ILE A 1 310 ? -5.207 -0.667 4.632 1.00 98.31 310 ILE A CA 1
ATOM 2303 C C . ILE A 1 310 ? -4.704 0.726 4.240 1.00 98.31 310 ILE A C 1
ATOM 2305 O O . ILE A 1 310 ? -4.775 1.102 3.069 1.00 98.31 310 ILE A O 1
ATOM 2309 N N . LYS A 1 311 ? -4.170 1.494 5.197 1.00 98.12 311 LYS A N 1
ATOM 2310 C CA . LYS A 1 311 ? -3.650 2.839 4.926 1.00 98.12 311 LYS A CA 1
ATOM 2311 C C . LYS A 1 311 ? -2.415 2.827 4.027 1.00 98.12 311 LYS A C 1
ATOM 2313 O O . LYS A 1 311 ? -2.297 3.703 3.180 1.00 98.12 311 LYS A O 1
ATOM 2318 N N . GLU A 1 312 ? -1.535 1.839 4.156 1.00 98.06 312 GLU A N 1
ATOM 2319 C CA . GLU A 1 312 ? -0.406 1.634 3.235 1.00 98.06 312 GLU A CA 1
ATOM 2320 C C . GLU A 1 312 ? -0.885 1.340 1.804 1.00 98.06 312 GLU A C 1
ATOM 2322 O O . GLU A 1 312 ? -0.384 1.934 0.845 1.00 98.06 312 GLU A O 1
ATOM 2327 N N . ALA A 1 313 ? -1.896 0.480 1.632 1.00 97.88 313 ALA A N 1
ATOM 2328 C CA . ALA A 1 313 ? -2.488 0.234 0.318 1.00 97.88 313 ALA A CA 1
ATOM 2329 C C . ALA A 1 313 ? -3.132 1.507 -0.257 1.00 97.88 313 ALA A C 1
ATOM 2331 O O . ALA A 1 313 ? -2.875 1.855 -1.410 1.00 97.88 313 ALA A O 1
ATOM 2332 N N . LEU A 1 314 ? -3.902 2.249 0.546 1.00 97.75 314 LEU A N 1
ATOM 2333 C CA . LEU A 1 314 ? -4.492 3.527 0.133 1.00 97.75 314 LEU A CA 1
ATOM 2334 C C . LEU A 1 314 ? -3.427 4.561 -0.233 1.00 97.75 314 LEU A C 1
ATOM 2336 O O . LEU A 1 314 ? -3.571 5.226 -1.252 1.00 97.75 314 LEU A O 1
ATOM 2340 N N . TYR A 1 315 ? -2.337 4.669 0.530 1.00 97.56 315 TYR A N 1
ATOM 2341 C CA . TYR A 1 315 ? -1.219 5.553 0.200 1.00 97.56 315 TYR A CA 1
ATOM 2342 C C . TYR A 1 315 ? -0.630 5.212 -1.173 1.00 97.56 315 TYR A C 1
ATOM 2344 O O . TYR A 1 315 ? -0.460 6.100 -2.007 1.00 97.56 315 TYR A O 1
ATOM 2352 N N . LYS A 1 316 ? -0.391 3.925 -1.454 1.00 97.19 316 LYS A N 1
ATOM 2353 C CA . LYS A 1 316 ? 0.140 3.470 -2.751 1.00 97.19 316 LYS A CA 1
ATOM 2354 C C . LYS A 1 316 ? -0.821 3.731 -3.916 1.00 97.19 316 LYS A C 1
ATOM 2356 O O . LYS A 1 316 ? -0.346 3.955 -5.025 1.00 97.19 316 LYS A O 1
ATOM 2361 N N . ALA A 1 317 ? -2.133 3.732 -3.674 1.00 96.25 317 ALA A N 1
ATOM 2362 C CA . ALA A 1 317 ? -3.138 4.084 -4.678 1.00 96.25 317 ALA A CA 1
ATOM 2363 C C . ALA A 1 317 ? -3.290 5.606 -4.856 1.00 96.25 317 ALA A C 1
ATOM 2365 O O . ALA A 1 317 ? -3.400 6.093 -5.971 1.00 96.25 317 ALA A O 1
ATOM 2366 N N . LEU A 1 318 ? -3.272 6.387 -3.778 1.00 95.56 318 LEU A N 1
ATOM 2367 C CA . LEU A 1 318 ? -3.520 7.830 -3.818 1.00 95.56 318 LEU A CA 1
ATOM 2368 C C . LEU A 1 318 ? -2.286 8.639 -4.232 1.00 95.56 318 LEU A C 1
ATOM 2370 O O . LEU A 1 318 ? -2.410 9.630 -4.951 1.00 95.56 318 LEU A O 1
ATOM 2374 N N . HIS A 1 319 ? -1.088 8.233 -3.803 1.00 94.81 319 HIS A N 1
ATOM 2375 C CA . HIS A 1 319 ? 0.139 8.994 -4.037 1.00 94.81 319 HIS A CA 1
ATOM 2376 C C . HIS A 1 319 ? 0.441 9.233 -5.528 1.00 94.81 319 HIS A C 1
ATOM 2378 O O . HIS A 1 319 ? 0.780 10.364 -5.867 1.00 94.81 319 HIS A O 1
ATOM 2384 N N . PRO A 1 320 ? 0.298 8.261 -6.454 1.00 91.94 320 PRO A N 1
ATOM 2385 C CA . PRO A 1 320 ? 0.502 8.518 -7.883 1.00 91.94 320 PRO A CA 1
ATOM 2386 C C . PRO A 1 320 ? -0.405 9.616 -8.455 1.00 91.94 320 PRO A C 1
ATOM 2388 O O . PRO A 1 320 ? -0.010 10.303 -9.397 1.00 91.94 320 PRO A O 1
ATOM 2391 N N . LEU A 1 321 ? -1.597 9.792 -7.870 1.00 90.69 321 LEU A N 1
ATOM 2392 C CA . LEU A 1 321 ? -2.557 10.820 -8.261 1.00 90.69 321 LEU A CA 1
ATOM 2393 C C . LEU A 1 321 ? -2.225 12.165 -7.612 1.00 90.69 321 LEU A C 1
ATOM 2395 O O . LEU A 1 321 ? -2.326 13.190 -8.270 1.00 90.69 321 LEU A O 1
ATOM 2399 N N . LEU A 1 322 ? -1.853 12.173 -6.332 1.00 91.19 322 LEU A N 1
ATOM 2400 C CA . LEU A 1 322 ? -1.641 13.397 -5.552 1.00 91.19 322 LEU A CA 1
ATOM 2401 C C . LEU A 1 322 ? -0.228 13.979 -5.684 1.00 91.19 322 LEU A C 1
ATOM 2403 O O . LEU A 1 322 ? -0.055 15.185 -5.565 1.00 91.19 322 LEU A O 1
ATOM 2407 N N . ARG A 1 323 ? 0.783 13.130 -5.901 1.00 91.06 323 ARG A N 1
ATOM 2408 C CA . ARG A 1 323 ? 2.218 13.479 -5.957 1.00 91.06 323 ARG A CA 1
ATOM 2409 C C . ARG A 1 323 ? 2.705 14.324 -4.771 1.00 91.06 323 ARG A C 1
ATOM 2411 O O . ARG A 1 323 ? 3.667 15.076 -4.885 1.00 91.06 323 ARG A O 1
ATOM 2418 N N . THR A 1 324 ? 2.053 14.168 -3.622 1.00 91.69 324 THR A N 1
ATOM 2419 C CA . THR A 1 324 ? 2.413 14.808 -2.357 1.00 91.69 324 THR A CA 1
ATOM 2420 C C . THR A 1 324 ? 2.336 13.796 -1.217 1.00 91.69 324 THR A C 1
ATOM 2422 O O . THR A 1 324 ? 1.730 12.725 -1.331 1.00 91.69 324 THR A O 1
ATOM 2425 N N . THR A 1 325 ? 2.983 14.121 -0.101 1.00 93.25 325 THR A N 1
ATOM 2426 C CA . THR A 1 325 ? 2.944 13.279 1.095 1.00 93.25 325 THR A CA 1
ATOM 2427 C C . THR A 1 325 ? 1.555 13.343 1.720 1.00 93.25 325 THR A C 1
ATOM 2429 O O . THR A 1 325 ? 1.083 14.414 2.082 1.00 93.25 325 THR A O 1
ATOM 2432 N N . ILE A 1 326 ? 0.923 12.185 1.905 1.00 95.50 326 ILE A N 1
ATOM 2433 C CA . ILE A 1 326 ? -0.401 12.072 2.524 1.00 95.50 326 ILE A CA 1
ATOM 2434 C C . ILE A 1 326 ? -0.209 11.811 4.024 1.00 95.50 326 ILE A C 1
ATOM 2436 O O . ILE A 1 326 ? 0.332 10.762 4.388 1.00 95.50 326 ILE A O 1
ATOM 2440 N N . PRO A 1 327 ? -0.624 12.722 4.922 1.00 96.38 327 PRO A N 1
ATOM 2441 C CA . PRO A 1 327 ? -0.550 12.478 6.356 1.00 96.38 327 PRO A CA 1
ATOM 2442 C C . PRO A 1 327 ? -1.410 11.275 6.754 1.00 96.38 327 PRO A C 1
ATOM 2444 O O . PRO A 1 327 ? -2.534 11.129 6.279 1.00 96.38 327 PRO A O 1
ATOM 2447 N N . TRP A 1 328 ? -0.943 10.460 7.702 1.00 96.81 328 TRP A N 1
ATOM 2448 C CA . TRP A 1 328 ? -1.683 9.277 8.163 1.00 96.81 328 TRP A CA 1
ATOM 2449 C C . TRP A 1 328 ? -3.115 9.574 8.609 1.00 96.81 328 TRP A C 1
ATOM 2451 O O . TRP A 1 328 ? -4.021 8.779 8.376 1.00 96.81 328 TRP A O 1
ATOM 2461 N N . HIS A 1 329 ? -3.319 10.722 9.253 1.00 96.94 329 HIS A N 1
ATOM 2462 C CA . HIS A 1 329 ? -4.617 11.130 9.785 1.00 96.94 329 HIS A CA 1
ATOM 2463 C C . HIS A 1 329 ? -5.525 11.787 8.736 1.00 96.94 329 HIS A C 1
ATOM 2465 O O . HIS A 1 329 ? -6.657 12.124 9.063 1.00 96.94 329 HIS A O 1
ATOM 2471 N N . ALA A 1 330 ? -5.047 11.992 7.502 1.00 96.69 330 ALA A N 1
ATOM 2472 C CA . ALA A 1 330 ? -5.846 12.595 6.440 1.00 96.69 330 ALA A CA 1
ATOM 2473 C C . ALA A 1 330 ? -6.930 11.637 5.919 1.00 96.69 330 ALA A C 1
ATOM 2475 O O . ALA A 1 330 ? -7.985 12.086 5.484 1.00 96.69 330 ALA A O 1
ATOM 2476 N N . VAL A 1 331 ? -6.694 10.327 5.999 1.00 97.31 331 VAL A N 1
ATOM 2477 C CA . VAL A 1 331 ? -7.656 9.302 5.580 1.00 97.31 331 VAL A CA 1
ATOM 2478 C C . VAL A 1 331 ? -8.022 8.446 6.784 1.00 97.31 331 VAL A C 1
ATOM 2480 O O . VAL A 1 331 ? -7.134 7.877 7.428 1.00 97.31 331 VAL A O 1
ATOM 2483 N N . ARG A 1 332 ? -9.318 8.355 7.090 1.00 97.81 332 ARG A N 1
ATOM 2484 C CA . ARG A 1 332 ? -9.860 7.457 8.117 1.00 97.81 332 ARG A CA 1
ATOM 2485 C C . ARG A 1 332 ? -10.324 6.162 7.463 1.00 97.81 332 ARG A C 1
ATOM 2487 O O . ARG A 1 332 ? -10.903 6.185 6.380 1.00 97.81 332 ARG A O 1
ATOM 2494 N N . VAL A 1 333 ? -10.061 5.039 8.128 1.00 98.25 333 VAL A N 1
ATOM 2495 C CA . VAL A 1 333 ? -10.474 3.715 7.651 1.00 98.25 333 VAL A CA 1
ATOM 2496 C C . VAL A 1 333 ? -11.191 2.929 8.743 1.00 98.25 333 VAL A C 1
ATOM 2498 O O . VAL A 1 333 ? -10.737 2.887 9.894 1.00 98.25 333 VAL A O 1
ATOM 2501 N N . LEU A 1 334 ? -12.287 2.268 8.373 1.00 97.94 334 LEU A N 1
ATOM 2502 C CA . LEU A 1 334 ? -12.994 1.304 9.214 1.00 97.94 334 LEU A CA 1
ATOM 2503 C C . LEU A 1 334 ? -13.122 -0.029 8.456 1.00 97.94 334 LEU A C 1
ATOM 2505 O O . LEU A 1 334 ? -13.920 -0.120 7.524 1.00 97.94 334 LEU A O 1
ATOM 2509 N N . PRO A 1 335 ? -12.319 -1.056 8.795 1.00 97.81 335 PRO A N 1
ATOM 2510 C CA . PRO A 1 335 ? -12.478 -2.376 8.192 1.00 97.81 335 PRO A CA 1
ATOM 2511 C C . PRO A 1 335 ? -13.782 -3.031 8.655 1.00 97.81 335 PRO A C 1
ATOM 2513 O O . PRO A 1 335 ? -14.092 -3.000 9.846 1.00 97.81 335 PRO A O 1
ATOM 2516 N N . LEU A 1 336 ? -14.502 -3.657 7.723 1.00 96.81 336 LEU A N 1
ATOM 2517 C CA . LEU A 1 336 ? -15.746 -4.386 7.975 1.00 96.81 336 LEU A CA 1
ATOM 2518 C C . LEU A 1 336 ? -15.536 -5.903 7.854 1.00 96.81 336 LEU A C 1
ATOM 2520 O O . LEU A 1 336 ? -14.600 -6.367 7.199 1.00 96.81 336 LEU A O 1
ATOM 2524 N N . ALA A 1 337 ? -16.404 -6.686 8.501 1.00 95.69 337 ALA A N 1
ATOM 2525 C CA . ALA A 1 337 ? -16.287 -8.147 8.589 1.00 95.69 337 ALA A CA 1
ATOM 2526 C C . ALA A 1 337 ? -16.428 -8.885 7.244 1.00 95.69 337 ALA A C 1
ATOM 2528 O O . ALA A 1 337 ? -15.951 -10.010 7.110 1.00 95.69 337 ALA A O 1
ATOM 2529 N N . ASP A 1 338 ? -17.043 -8.258 6.244 1.00 94.94 338 ASP A N 1
ATOM 2530 C CA . ASP A 1 338 ? -17.206 -8.793 4.887 1.00 94.94 338 ASP A CA 1
ATOM 2531 C C . ASP A 1 338 ? -15.968 -8.577 3.985 1.00 94.94 338 ASP A C 1
ATOM 2533 O O . ASP A 1 338 ? -15.976 -8.911 2.796 1.00 94.94 338 ASP A O 1
ATOM 2537 N N . GLY A 1 339 ? -14.888 -8.015 4.539 1.00 95.75 339 GLY A N 1
ATOM 2538 C CA . GLY A 1 339 ? -13.662 -7.708 3.806 1.00 95.75 339 GLY A CA 1
ATOM 2539 C C . GLY A 1 339 ? -13.695 -6.367 3.070 1.00 95.75 339 GLY A C 1
ATOM 2540 O O . GLY A 1 339 ? -12.746 -6.049 2.349 1.00 95.75 339 GLY A O 1
ATOM 2541 N N . THR A 1 340 ? -14.756 -5.572 3.209 1.00 96.50 340 THR A N 1
ATOM 2542 C CA . THR A 1 340 ? -14.796 -4.188 2.717 1.00 96.50 340 THR A CA 1
ATOM 2543 C C . THR A 1 340 ? -14.208 -3.216 3.747 1.00 96.50 340 THR A C 1
ATOM 2545 O O . THR A 1 340 ? -13.827 -3.594 4.863 1.00 96.50 340 THR A O 1
ATOM 2548 N N . VAL A 1 341 ? -14.039 -1.958 3.337 1.00 97.19 341 VAL A N 1
ATOM 2549 C CA . VAL A 1 341 ? -13.498 -0.881 4.170 1.00 97.19 341 VAL A CA 1
ATOM 2550 C C . VAL A 1 341 ? -14.311 0.383 3.921 1.00 97.19 341 VAL A C 1
ATOM 2552 O O . VAL A 1 341 ? -14.379 0.847 2.783 1.00 97.19 341 VAL A O 1
ATOM 2555 N N . GLU A 1 342 ? -14.845 0.992 4.978 1.00 97.31 342 GLU A N 1
ATOM 2556 C CA . GLU A 1 342 ? -15.326 2.370 4.882 1.00 97.31 342 GLU A CA 1
ATOM 2557 C C . GLU A 1 342 ? -14.115 3.306 4.857 1.00 97.31 342 GLU A C 1
ATOM 2559 O O . GLU A 1 342 ? -13.314 3.342 5.799 1.00 97.31 342 GLU A O 1
ATOM 2564 N N . VAL A 1 343 ? -13.961 4.035 3.753 1.00 97.38 343 VAL A N 1
ATOM 2565 C CA . VAL A 1 343 ? -12.871 4.989 3.542 1.00 97.38 343 VAL A CA 1
ATOM 2566 C C . VAL A 1 343 ? -13.445 6.395 3.605 1.00 97.38 343 VAL A C 1
ATOM 2568 O O . VAL A 1 343 ? -14.284 6.772 2.791 1.00 97.38 343 VAL A O 1
ATOM 2571 N N . ASP A 1 344 ? -12.961 7.176 4.561 1.00 96.81 344 ASP A N 1
ATOM 2572 C CA . ASP A 1 344 ? -13.356 8.565 4.745 1.00 96.81 344 ASP A CA 1
ATOM 2573 C C . ASP A 1 344 ? -12.183 9.488 4.386 1.00 96.81 344 ASP A C 1
ATOM 2575 O O . ASP A 1 344 ? -11.148 9.531 5.064 1.00 96.81 344 ASP A O 1
ATOM 2579 N N . THR A 1 345 ? -12.357 10.212 3.280 1.00 94.75 345 THR A N 1
ATOM 2580 C CA . THR A 1 345 ? -11.427 11.220 2.761 1.00 94.75 345 THR A CA 1
ATOM 2581 C C . THR A 1 345 ? -11.942 12.646 2.963 1.00 94.75 345 THR A C 1
ATOM 2583 O O . THR A 1 345 ? -11.403 13.569 2.360 1.00 94.75 345 THR A O 1
ATOM 2586 N N . SER A 1 346 ? -12.982 12.868 3.777 1.00 92.94 346 SER A N 1
ATOM 2587 C CA . SER A 1 346 ? -13.595 14.194 3.938 1.00 92.94 346 SER A CA 1
ATOM 2588 C C . SER A 1 346 ? -12.874 15.091 4.947 1.00 92.94 346 SER A C 1
ATOM 2590 O O . SER A 1 346 ? -13.377 16.164 5.277 1.00 92.94 346 SER A O 1
ATOM 2592 N N . SER A 1 347 ? -11.725 14.666 5.481 1.00 92.31 347 SER A N 1
ATOM 2593 C CA . SER A 1 347 ? -10.988 15.448 6.474 1.00 92.31 347 SER A CA 1
ATOM 2594 C C . SER A 1 347 ? -10.439 16.747 5.880 1.00 92.31 347 SER A C 1
ATOM 2596 O O . SER A 1 347 ? -9.974 16.784 4.738 1.00 92.31 347 SER A O 1
ATOM 2598 N N . ASP A 1 348 ? -10.388 17.807 6.690 1.00 92.12 348 ASP A N 1
ATOM 2599 C CA . ASP A 1 348 ? -9.767 19.077 6.293 1.00 92.12 348 ASP A CA 1
ATOM 2600 C C . ASP A 1 348 ? -8.317 18.888 5.833 1.00 92.12 348 ASP A C 1
ATOM 2602 O O . ASP A 1 348 ? -7.853 19.562 4.916 1.00 92.12 348 ASP A O 1
ATOM 2606 N N . SER A 1 349 ? -7.584 17.964 6.463 1.00 91.19 349 SER A N 1
ATOM 2607 C CA . SER A 1 349 ? -6.210 17.642 6.078 1.00 91.19 349 SER A CA 1
ATOM 2608 C C . SER A 1 349 ? -6.127 17.037 4.682 1.00 91.19 349 SER A C 1
ATOM 2610 O O . SER A 1 349 ? -5.201 17.376 3.958 1.00 91.19 349 SER A O 1
ATOM 2612 N N . PHE A 1 350 ? -7.070 16.175 4.295 1.00 93.31 350 PHE A N 1
ATOM 2613 C CA . PHE A 1 350 ? -7.103 15.604 2.950 1.00 93.31 350 PHE A CA 1
ATOM 2614 C C . PHE A 1 350 ? -7.565 16.626 1.913 1.00 93.31 350 PHE A C 1
ATOM 2616 O O . PHE A 1 350 ? -6.929 16.766 0.873 1.00 93.31 350 PHE A O 1
ATOM 2623 N N . ASN A 1 351 ? -8.604 17.404 2.225 1.00 91.75 351 ASN A N 1
ATOM 2624 C CA . ASN A 1 351 ? -9.105 18.458 1.341 1.00 91.75 351 ASN A CA 1
ATOM 2625 C C . ASN A 1 351 ? -8.026 19.501 1.024 1.00 91.75 351 ASN A C 1
ATOM 2627 O O . ASN A 1 351 ? -7.917 19.942 -0.116 1.00 91.75 351 ASN A O 1
ATOM 2631 N N . LYS A 1 352 ? -7.168 19.839 1.996 1.00 91.25 352 LYS A N 1
ATOM 2632 C CA . LYS A 1 352 ? -6.017 20.723 1.759 1.00 91.25 352 LYS A CA 1
ATOM 2633 C C . LYS A 1 352 ? -5.075 20.185 0.681 1.00 91.25 352 LYS A C 1
ATOM 2635 O O . LYS A 1 352 ? -4.664 20.971 -0.168 1.00 91.25 352 LYS A O 1
ATOM 2640 N N . LEU A 1 353 ? -4.817 18.870 0.647 1.00 90.31 353 LEU A N 1
ATOM 2641 C CA . LEU A 1 353 ? -3.972 18.234 -0.380 1.00 90.31 353 LEU A CA 1
ATOM 2642 C C . LEU A 1 353 ? -4.552 18.385 -1.793 1.00 90.31 353 LEU A C 1
ATOM 2644 O O . LEU A 1 353 ? -3.799 18.410 -2.759 1.00 90.31 353 LEU A O 1
ATOM 2648 N N . LEU A 1 354 ? -5.879 18.489 -1.923 1.00 87.06 354 LEU A N 1
ATOM 2649 C CA . LEU A 1 354 ? -6.548 18.701 -3.213 1.00 87.06 354 LEU A CA 1
ATOM 2650 C C . LEU A 1 354 ? -6.444 20.152 -3.697 1.00 87.06 354 LEU A C 1
ATOM 2652 O O . LEU A 1 354 ? -6.524 20.410 -4.894 1.00 87.06 354 LEU A O 1
ATOM 2656 N N . THR A 1 355 ? -6.272 21.094 -2.769 1.00 84.19 355 THR A N 1
ATOM 2657 C CA . THR A 1 355 ? -6.227 22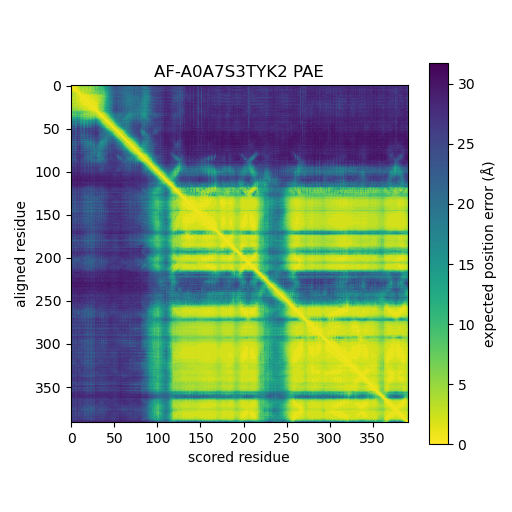.536 -3.052 1.00 84.19 355 THR A CA 1
ATOM 2658 C C . THR A 1 355 ? -4.812 23.106 -3.174 1.00 84.19 355 THR A C 1
ATOM 2660 O O . 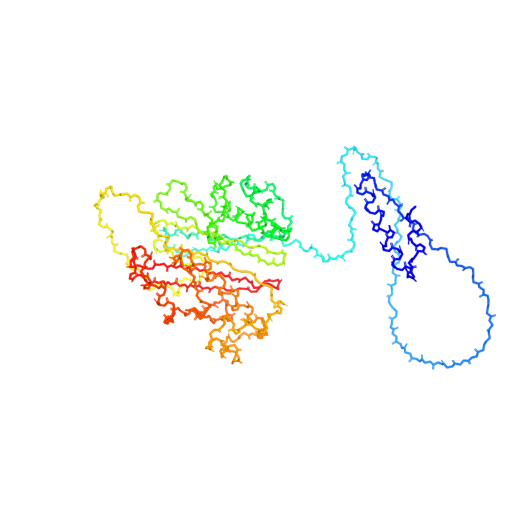THR A 1 355 ? -4.669 24.289 -3.479 1.00 84.19 355 THR A O 1
ATOM 2663 N N . GLU A 1 356 ? -3.766 22.312 -2.915 1.00 78.75 356 GLU A N 1
ATOM 2664 C CA . GLU A 1 356 ? -2.385 22.804 -2.919 1.00 78.75 356 GLU A CA 1
ATOM 2665 C C . GLU A 1 356 ? -1.952 23.289 -4.323 1.00 78.75 356 GLU A C 1
ATOM 2667 O O . GLU A 1 356 ? -1.985 22.520 -5.292 1.00 78.75 356 GLU A O 1
ATOM 2672 N N . PRO A 1 357 ? -1.531 24.564 -4.461 1.00 62.53 357 PRO A N 1
ATOM 2673 C CA . PRO A 1 357 ? -1.081 25.116 -5.732 1.00 62.53 357 PRO A CA 1
ATOM 2674 C C . PRO A 1 357 ? 0.243 24.461 -6.140 1.00 62.53 357 PRO A C 1
ATOM 2676 O O . PRO A 1 357 ? 1.256 2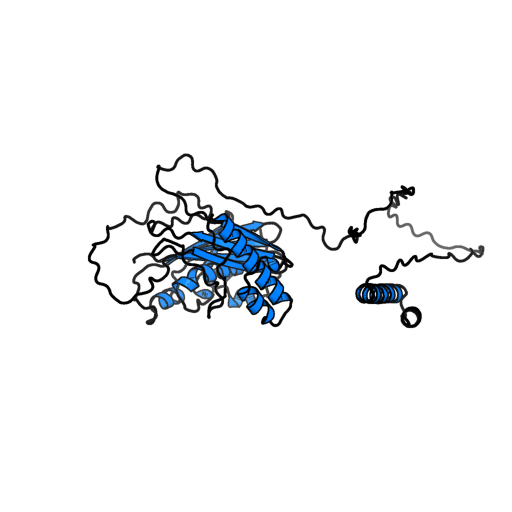4.613 -5.463 1.00 62.53 357 PRO A O 1
ATOM 2679 N N . GLY A 1 358 ? 0.232 23.716 -7.245 1.00 66.81 358 GLY A N 1
ATOM 2680 C CA . GLY A 1 358 ? 1.398 22.962 -7.728 1.00 66.81 358 GLY A CA 1
ATOM 2681 C C . GLY A 1 358 ? 1.045 21.607 -8.336 1.00 66.81 358 GLY A C 1
ATOM 2682 O O . GLY A 1 358 ? 1.815 21.076 -9.133 1.00 66.81 358 GLY A O 1
ATOM 2683 N N . LEU A 1 359 ? -0.150 21.082 -8.052 1.00 66.19 359 LEU A N 1
ATOM 2684 C CA . LEU A 1 359 ? -0.794 20.146 -8.967 1.00 66.19 359 LEU A CA 1
ATOM 2685 C C . LEU A 1 359 ? -1.201 20.944 -10.212 1.00 66.19 359 LEU A C 1
ATOM 2687 O O . LEU A 1 359 ? -2.204 21.653 -10.202 1.00 66.19 359 LEU A O 1
ATOM 2691 N N . GLU A 1 360 ? -0.354 20.919 -11.245 1.00 54.66 360 GLU A N 1
ATOM 2692 C CA . GLU A 1 360 ? -0.646 21.519 -12.550 1.00 54.66 360 GLU A CA 1
ATOM 2693 C C . GLU A 1 360 ? -2.045 21.081 -13.009 1.00 54.66 360 GLU A C 1
ATOM 2695 O O . GLU A 1 360 ? -2.321 19.894 -13.175 1.00 54.66 360 GLU A O 1
ATOM 2700 N N . GLY A 1 361 ? -2.944 22.058 -13.140 1.00 56.91 361 GLY A N 1
ATOM 2701 C CA . GLY A 1 361 ? -4.382 21.823 -13.207 1.00 56.91 361 GLY A CA 1
ATOM 2702 C C . GLY A 1 361 ? -4.979 21.737 -11.805 1.00 56.91 361 GLY A C 1
ATOM 2703 O O . GLY A 1 361 ? -5.031 20.662 -11.216 1.00 56.91 361 GLY A O 1
ATOM 2704 N N . SER A 1 362 ? -5.467 22.874 -11.289 1.00 52.03 362 SER A N 1
ATOM 2705 C CA . SER A 1 362 ? -6.381 22.928 -10.141 1.00 52.03 362 SER A CA 1
ATOM 2706 C C . SER A 1 362 ? -7.597 22.072 -10.482 1.00 52.03 362 SER A C 1
ATOM 2708 O O . SER A 1 362 ? -8.552 22.514 -11.118 1.00 52.03 362 SER A O 1
ATOM 2710 N N . THR A 1 363 ? -7.507 20.783 -10.183 1.00 53.47 363 THR A N 1
ATOM 2711 C CA . THR A 1 363 ? -8.579 19.863 -10.485 1.00 53.47 363 THR A CA 1
ATOM 2712 C C . THR A 1 363 ? -9.619 20.077 -9.414 1.00 53.47 363 THR A C 1
ATOM 2714 O O . THR A 1 363 ? -9.493 19.542 -8.317 1.00 53.47 363 THR A O 1
ATOM 2717 N N . ASN A 1 364 ? -10.704 20.755 -9.777 1.00 66.06 364 ASN A N 1
ATOM 2718 C CA . ASN A 1 364 ? -12.006 20.650 -9.107 1.00 66.06 364 ASN A CA 1
ATOM 2719 C C . ASN A 1 364 ? -12.567 19.204 -9.116 1.00 66.06 364 ASN A C 1
ATOM 2721 O O . ASN A 1 364 ? -13.754 18.989 -8.889 1.00 66.06 364 ASN A O 1
ATOM 2725 N N . GLY A 1 365 ? -11.728 18.213 -9.423 1.00 74.94 365 GLY A N 1
ATOM 2726 C CA . GLY A 1 365 ? -12.058 16.811 -9.508 1.00 74.94 365 GLY A CA 1
ATOM 2727 C C . GLY A 1 365 ? -12.074 16.169 -8.132 1.00 74.94 365 GLY A C 1
ATOM 2728 O O . GLY A 1 365 ? -11.193 16.393 -7.299 1.00 74.94 365 GLY A O 1
ATOM 2729 N N . ARG A 1 366 ? -13.083 15.338 -7.901 1.00 87.25 366 ARG A N 1
ATOM 2730 C CA . ARG A 1 366 ? -13.210 14.540 -6.687 1.00 87.25 366 ARG A CA 1
ATOM 2731 C C . ARG A 1 366 ? -12.260 13.346 -6.770 1.00 87.25 366 ARG A C 1
ATOM 2733 O O . ARG A 1 366 ? -12.220 12.652 -7.784 1.00 87.25 366 ARG A O 1
ATOM 2740 N N . LEU A 1 367 ? -11.505 13.084 -5.704 1.00 92.06 367 LEU A N 1
ATOM 2741 C CA . LEU A 1 367 ? -10.821 11.800 -5.544 1.00 92.06 367 LEU A CA 1
ATOM 2742 C C . LEU A 1 367 ? -11.751 10.813 -4.845 1.00 92.06 367 LEU A C 1
ATOM 2744 O O . LEU A 1 367 ? -12.297 11.112 -3.784 1.00 92.06 367 LEU A O 1
ATOM 2748 N N . ILE A 1 368 ? -11.891 9.631 -5.432 1.00 92.81 368 ILE A N 1
ATOM 2749 C CA . ILE A 1 368 ? -12.591 8.496 -4.837 1.00 92.81 368 ILE A CA 1
ATOM 2750 C C . ILE A 1 368 ? -11.561 7.414 -4.565 1.00 92.81 368 ILE A C 1
ATOM 2752 O O . ILE A 1 368 ? -10.775 7.070 -5.444 1.00 92.81 368 ILE A O 1
ATOM 2756 N N . ALA A 1 369 ? -11.567 6.865 -3.355 1.00 95.44 369 ALA A N 1
ATOM 2757 C CA . ALA A 1 369 ? -10.731 5.733 -2.999 1.00 95.44 369 ALA A CA 1
ATOM 2758 C C . ALA A 1 369 ? -11.572 4.644 -2.342 1.00 95.44 369 ALA A C 1
ATOM 2760 O O . ALA A 1 369 ? -12.412 4.920 -1.491 1.00 95.44 369 ALA A O 1
ATOM 2761 N N . THR A 1 370 ? -11.321 3.402 -2.734 1.00 96.19 370 THR A N 1
ATOM 2762 C CA . THR A 1 370 ? -11.937 2.213 -2.142 1.00 96.19 370 THR A CA 1
ATOM 2763 C C . THR A 1 370 ? -10.846 1.242 -1.726 1.00 96.19 370 THR A C 1
ATOM 2765 O O . THR A 1 370 ? -9.762 1.216 -2.319 1.00 96.19 370 THR A O 1
ATOM 2768 N N . ALA A 1 371 ? -11.117 0.447 -0.695 1.00 96.94 371 ALA A N 1
ATOM 2769 C CA . ALA A 1 371 ? -10.204 -0.585 -0.238 1.00 96.94 371 ALA A CA 1
ATOM 2770 C C . ALA A 1 371 ? -10.953 -1.861 0.150 1.00 96.94 371 ALA A C 1
ATOM 2772 O O . ALA A 1 371 ? -12.113 -1.834 0.555 1.00 96.94 371 ALA A O 1
ATOM 2773 N N . ARG A 1 372 ? -10.256 -2.988 0.027 1.00 96.69 372 ARG A N 1
ATOM 2774 C CA . ARG A 1 372 ? -10.696 -4.304 0.489 1.00 96.69 372 ARG A CA 1
ATOM 2775 C C . ARG A 1 372 ? -9.572 -4.981 1.246 1.00 96.69 372 ARG A C 1
ATOM 2777 O O . ARG A 1 372 ? -8.395 -4.669 1.039 1.00 96.69 372 ARG A O 1
ATOM 2784 N N . TRP A 1 373 ? -9.937 -5.930 2.090 1.00 97.62 373 TRP A N 1
ATOM 2785 C CA . TRP A 1 373 ? -8.993 -6.736 2.835 1.00 97.62 373 TRP A CA 1
ATOM 2786 C C . TRP A 1 373 ? -9.434 -8.197 2.908 1.00 97.62 373 TRP A C 1
ATOM 2788 O O . TRP A 1 373 ? -10.610 -8.537 2.793 1.00 97.62 373 TRP A O 1
ATOM 2798 N N . THR A 1 374 ? -8.462 -9.085 3.077 1.00 96.31 374 THR A N 1
ATOM 2799 C CA . THR A 1 374 ? -8.695 -10.499 3.364 1.00 96.31 374 THR A CA 1
ATOM 2800 C C . THR A 1 374 ? -7.574 -11.025 4.247 1.00 96.31 374 THR A C 1
ATOM 2802 O O . THR A 1 374 ? -6.422 -10.605 4.117 1.00 96.31 374 THR A O 1
ATOM 2805 N N . GLU A 1 375 ? -7.902 -11.945 5.147 1.00 95.88 375 GLU A N 1
ATOM 2806 C CA . GLU A 1 375 ? -6.915 -12.705 5.905 1.00 95.88 375 GLU A CA 1
ATOM 2807 C C . GLU A 1 375 ? -6.681 -14.060 5.228 1.00 95.88 375 GLU A C 1
ATOM 2809 O O . GLU A 1 375 ? -7.622 -14.818 4.977 1.00 95.88 375 GLU A O 1
ATOM 2814 N N . ARG A 1 376 ? -5.421 -14.377 4.917 1.00 93.06 376 ARG A N 1
ATOM 2815 C CA . ARG A 1 376 ? -5.015 -15.657 4.326 1.00 93.06 376 ARG A CA 1
ATOM 2816 C C . ARG A 1 376 ? -3.695 -16.107 4.932 1.00 93.06 376 ARG A C 1
ATOM 2818 O O . ARG A 1 376 ? -2.723 -15.363 4.903 1.00 93.06 376 ARG A O 1
ATOM 2825 N N . GLU A 1 377 ? -3.669 -17.329 5.461 1.00 93.69 377 GLU A N 1
ATOM 2826 C CA . GLU A 1 377 ? -2.446 -17.982 5.958 1.00 93.69 377 GLU A CA 1
ATOM 2827 C C . GLU A 1 377 ? -1.663 -17.142 6.990 1.00 93.69 377 GLU A C 1
ATOM 2829 O O . GLU A 1 377 ? -0.434 -17.130 7.002 1.00 93.69 377 GLU A O 1
ATOM 2834 N N . GLY A 1 378 ? -2.369 -16.408 7.858 1.00 94.94 378 GLY A N 1
ATOM 2835 C CA . GLY A 1 378 ? -1.743 -15.535 8.858 1.00 94.94 378 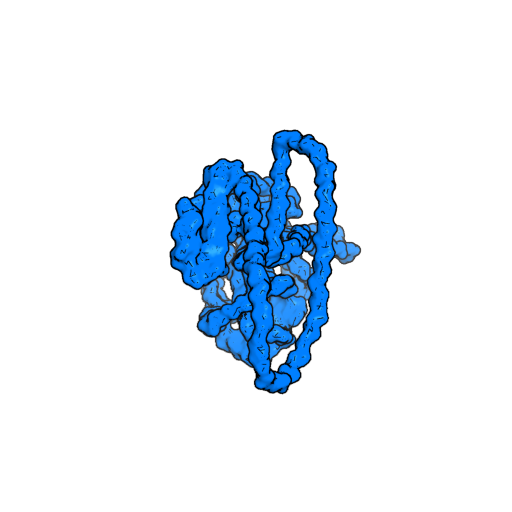GLY A CA 1
ATOM 2836 C C . GLY A 1 378 ? -1.210 -14.209 8.304 1.00 94.94 378 GLY A C 1
ATOM 2837 O O . GLY A 1 378 ? -0.445 -13.522 8.987 1.00 94.94 378 GLY A O 1
ATOM 2838 N N . PHE A 1 379 ? -1.619 -13.821 7.094 1.00 96.19 379 PHE A N 1
ATOM 2839 C CA . PHE A 1 379 ? -1.344 -12.515 6.503 1.00 96.19 379 PHE A CA 1
ATOM 2840 C C . PHE A 1 379 ? -2.639 -11.754 6.230 1.00 96.19 379 PHE A C 1
ATOM 2842 O O . PHE A 1 379 ? -3.587 -12.300 5.666 1.00 96.19 379 PHE A O 1
ATOM 2849 N N . PHE A 1 380 ? -2.640 -10.467 6.553 1.00 96.94 380 PHE A N 1
ATOM 2850 C CA . PHE A 1 380 ? -3.558 -9.515 5.954 1.00 96.94 380 PHE A CA 1
ATOM 2851 C C . PHE A 1 380 ? -3.047 -9.151 4.571 1.00 96.94 380 PHE A C 1
ATOM 2853 O O . PHE A 1 380 ? -1.903 -8.728 4.420 1.00 96.94 380 PHE A O 1
ATOM 2860 N N . LEU A 1 381 ? -3.906 -9.299 3.574 1.00 96.81 381 LEU A N 1
ATOM 2861 C CA . LEU A 1 381 ? -3.748 -8.668 2.278 1.00 96.81 381 LEU A CA 1
ATOM 2862 C C . LEU A 1 381 ? -4.758 -7.538 2.182 1.00 96.81 381 LEU A C 1
ATOM 2864 O O . LEU A 1 381 ? -5.957 -7.776 2.330 1.00 96.81 381 LEU A O 1
ATOM 2868 N N . THR A 1 382 ? -4.287 -6.355 1.822 1.00 97.88 382 THR A N 1
ATOM 2869 C CA . THR A 1 382 ? -5.139 -5.207 1.535 1.00 97.88 382 THR A CA 1
ATOM 2870 C C . THR A 1 382 ? -4.897 -4.728 0.112 1.00 97.88 382 THR A C 1
ATOM 2872 O O . THR A 1 382 ? -3.784 -4.769 -0.418 1.00 97.88 382 THR A O 1
ATOM 2875 N N . THR A 1 383 ? -5.964 -4.295 -0.541 1.00 97.00 383 THR A N 1
ATOM 2876 C CA . THR A 1 383 ? -5.928 -3.744 -1.895 1.00 97.00 383 THR A CA 1
ATOM 2877 C C . THR A 1 383 ? -6.726 -2.462 -1.921 1.00 97.00 383 THR A C 1
ATOM 2879 O O . THR A 1 383 ? -7.783 -2.397 -1.297 1.00 97.00 383 THR A O 1
ATOM 2882 N N . ALA A 1 384 ? -6.254 -1.473 -2.664 1.00 97.00 384 ALA A N 1
ATOM 2883 C CA . ALA A 1 384 ? -6.923 -0.199 -2.834 1.00 97.00 384 ALA A CA 1
ATOM 2884 C C . ALA A 1 384 ? -6.937 0.222 -4.302 1.00 97.00 384 ALA A C 1
ATOM 2886 O O . ALA A 1 384 ? -6.007 -0.073 -5.057 1.00 97.00 384 ALA A O 1
ATOM 2887 N N . VAL A 1 385 ? -7.982 0.947 -4.679 1.00 95.06 385 VAL A N 1
ATOM 2888 C CA . VAL A 1 385 ? -8.103 1.625 -5.970 1.00 95.06 385 VAL A CA 1
ATOM 2889 C C . VAL A 1 385 ? -8.452 3.076 -5.686 1.00 95.06 385 VAL A C 1
ATOM 2891 O O . VAL A 1 385 ? -9.317 3.349 -4.854 1.00 95.06 385 VAL A O 1
ATOM 2894 N N . ALA A 1 386 ? -7.779 3.994 -6.369 1.00 94.56 386 ALA A N 1
ATOM 2895 C CA . ALA A 1 386 ? -8.088 5.412 -6.332 1.00 94.56 386 ALA A CA 1
ATOM 2896 C C . ALA A 1 386 ? -8.382 5.916 -7.745 1.00 94.56 386 ALA A C 1
ATOM 2898 O O . ALA A 1 386 ? -7.706 5.525 -8.697 1.00 94.56 386 ALA A O 1
ATOM 2899 N N . LEU A 1 387 ? -9.382 6.783 -7.861 1.00 92.19 387 LEU A N 1
ATOM 2900 C CA . LEU A 1 387 ? -9.874 7.374 -9.099 1.00 92.19 387 LEU A CA 1
ATOM 2901 C C . LEU A 1 387 ? -9.978 8.891 -8.932 1.00 92.19 387 LEU A C 1
ATOM 2903 O O . LEU A 1 387 ? -10.338 9.381 -7.860 1.00 92.19 387 LEU A O 1
ATOM 2907 N N . ARG A 1 388 ? -9.689 9.627 -10.002 1.00 88.69 388 ARG A N 1
ATOM 2908 C CA . ARG A 1 388 ? -9.914 11.069 -10.116 1.00 88.69 388 ARG A CA 1
ATOM 2909 C C . ARG A 1 388 ? -11.098 11.318 -11.051 1.00 88.69 388 ARG A C 1
ATOM 2911 O O . ARG A 1 388 ? -11.006 11.065 -12.253 1.00 88.69 388 ARG A O 1
ATOM 2918 N N . GLU A 1 389 ? -12.203 11.804 -10.496 1.00 85.19 389 GLU A N 1
ATOM 2919 C CA . GLU A 1 389 ? -13.385 12.230 -11.252 1.00 85.19 389 GLU A CA 1
ATOM 2920 C C . GLU A 1 389 ? -13.195 13.644 -11.824 1.00 85.19 389 GLU A C 1
ATOM 2922 O O . GLU A 1 389 ? -12.497 14.463 -11.229 1.00 85.19 389 GLU A O 1
ATOM 2927 N N . GLY A 1 390 ? -13.858 13.955 -12.944 1.00 68.56 390 GLY A N 1
ATOM 2928 C CA . GLY A 1 390 ? -13.999 15.339 -13.425 1.00 68.56 390 GLY A CA 1
ATOM 2929 C C . GLY A 1 390 ? -12.852 15.903 -14.275 1.00 68.56 390 GLY A C 1
ATOM 2930 O O . GLY A 1 390 ? -12.595 17.102 -14.199 1.00 68.56 390 GLY A O 1
ATOM 2931 N N . GLN A 1 391 ? -12.178 15.068 -15.072 1.00 54.59 391 GLN A N 1
ATOM 2932 C CA . GLN A 1 391 ? -11.304 15.511 -16.172 1.00 54.59 391 GLN A CA 1
ATOM 2933 C C . GLN A 1 391 ? -11.818 15.058 -17.530 1.00 54.59 391 GLN A C 1
ATOM 2935 O O . GLN A 1 391 ? -12.309 13.902 -17.614 1.00 54.59 391 GLN A O 1
#

InterPro domains:
  IPR003542 Enterobactin synthetase-like, component D [PTHR38096] (258-383)
  IPR008278 4'-phosphopantetheinyl transferase domain [PF01648] (260-349)
  IPR037143 4'-phosphopantetheinyl transferase domain superfamily [G3DSA:3.90.470.20] (259-368)
  IPR037143 4'-phosphopantetheinyl transferase domain superfamily [SSF56214] (260-347)
  IPR041354 4'-phosphopantetheinyl transferase, N-terminal domain [PF17837] (150-214)